Protein AF-0000000080714257 (afdb_homodimer)

Sequence (594 aa):
MVSAAVASSPTEAAGATDGERAIILSITERARTVTHVADSGTLCTLSSSGEAGPEGSPFGSHVDYVLDEQGWPIFLLAEASLHTQNIKASNRVSLLCQTPREANGQPQAALARVTLVGAIVDVDDDDELIQLKASFSLVHTYADQLTQSPRFKFYKLKPDKVYYVGGFGVLSKWLPVSEYETAEPDILADEASSIVSKINNGKQEDLQTVCKHFLNKATPDTVAVTTVDRLGLDLRVKARDLTDEFRIGFRQPVSSVEDAKSEIVKIFQEAWEKENGFEWEDQGPPIQRYAEDILRAMVSAAVASSPTEAAGATDGERAIILSITERARTVTHVADSGTLCTLSSSGEAGPEGSPFGSHVDYVLDEQGWPIFLLAEASLHTQNIKASNRVSLLCQTPREANGQPQAALARVTLVGAIVDVDDDDELIQLKASFSLVHTYADQLTQSPRFKFYKLKPDKVYYVGGFGVLSKWLPVSEYETAEPDILADEASSIVSKINNGKQEDLQTVCKHFLNKATPDTVAVTTVDRLGLDLRVKARDLTDEFRIGFRQPVSSVEDAKSEIVKIFQEAWEKENGFEWEDQGPPIQRYAEDILRA

pLDDT: mean 85.95, std 17.53, range [19.42, 98.81]

Secondary structure (DSSP, 8-state):
-----------------TTS---S--HHHHHHHHHHHH-EEEEEEE--SGGGSSTT-EEEEEEEEEE-TTS-EEEEEETTSHHHHHHHH--EEEEEEEPPPPTTS--GGGS-EEEEEEEEEE---HHHHHHHHHHHHHH-GGGTTGGG-TTEEEEEEEEEEEEEE-STTT-EEEE-HHHHHH----TTTTTHHHHHHHHHHH-HHHHHHHHHHHSS-SS-SEEEEEEEETTEEEEEEEETTEEEEEEEE-SS---SHHHHHHHHHHHHHHHHHHHTT---SS--S-EEEEE--TTT-/-----------------TTS---S--HHHHHHHHHHHH-EEEEEEE--SGGGSSTT-EEEEEEEEEE-TTS-EEEEEETTSHHHHHHHH--EEEEEEEPPPPTTS--GGGS-EEEEEEEEEE---HHHHHHHHHHHHHH-GGGTTGGG-TTEEEEEEEEEEEEEE-STTT-EEEE-HHHHHH----TTTTTHHHHHHHHHHH-HHHHHHHHHHHSS-SS-SEEEEEEEETTEEEEEEEETTEEEEEEEE-SS---SHHHHHHHHHHHHHHHHHHHTT---SS--S-EEEEE--TTT-

Structure (mmCIF, N/CA/C/O backbone):
data_AF-0000000080714257-model_v1
#
loop_
_entity.id
_entity.type
_entity.pdbx_description
1 polymer "Pyridoxamine 5'-phosphate oxidase-related"
#
loop_
_atom_site.group_PDB
_atom_site.id
_atom_site.type_symbol
_atom_site.label_atom_id
_atom_site.label_alt_id
_atom_site.label_comp_id
_atom_site.label_asym_id
_atom_site.label_entity_id
_atom_site.label_seq_id
_atom_site.pdbx_PDB_ins_code
_atom_site.Cartn_x
_atom_site.Cartn_y
_atom_site.Cartn_z
_atom_site.occupancy
_atom_site.B_iso_or_equiv
_atom_site.auth_seq_id
_atom_site.auth_comp_id
_atom_site.auth_asym_id
_atom_site.auth_atom_id
_atom_site.pdbx_PDB_model_num
ATOM 1 N N . MET A 1 1 ? -34.562 32.594 -0.048 1 19.42 1 MET A N 1
ATOM 2 C CA . MET A 1 1 ? -33.25 33.25 -0.185 1 19.42 1 MET A CA 1
ATOM 3 C C . MET A 1 1 ? -32.188 32.5 0.597 1 19.42 1 MET A C 1
ATOM 5 O O . MET A 1 1 ? -31.766 32.938 1.669 1 19.42 1 MET A O 1
ATOM 9 N N . VAL A 1 2 ? -32.25 31.266 0.662 1 24.95 2 VAL A N 1
ATOM 10 C CA . VAL A 1 2 ? -31.656 30.312 1.58 1 24.95 2 VAL A CA 1
ATOM 11 C C . VAL A 1 2 ? -30.141 30.344 1.433 1 24.95 2 VAL A C 1
ATOM 13 O O . VAL A 1 2 ? -29.609 30.141 0.335 1 24.95 2 VAL A O 1
ATOM 16 N N . SER A 1 3 ? -29.312 31.047 2.219 1 20.28 3 SER A N 1
ATOM 17 C CA . SER A 1 3 ? -27.891 31.406 2.195 1 20.28 3 SER A CA 1
ATOM 18 C C . SER A 1 3 ? -27 30.172 2.322 1 20.28 3 SER A C 1
ATOM 20 O O . SER A 1 3 ? -27.203 29.344 3.205 1 20.28 3 SER A O 1
ATOM 22 N N . ALA A 1 4 ? -26.359 29.594 1.322 1 24.39 4 ALA A N 1
ATOM 23 C CA . ALA A 1 4 ? -25.438 28.5 1.048 1 24.39 4 ALA A CA 1
ATOM 24 C C . ALA A 1 4 ? -24.203 28.562 1.94 1 24.39 4 ALA A C 1
ATOM 26 O O . ALA A 1 4 ? -23.375 29.469 1.789 1 24.39 4 ALA A O 1
ATOM 27 N N . ALA A 1 5 ? -24.281 28.234 3.168 1 29.25 5 ALA A N 1
ATOM 28 C CA . ALA A 1 5 ? -23.141 28.453 4.062 1 29.25 5 ALA A CA 1
ATOM 29 C C . ALA A 1 5 ? -21.875 27.828 3.49 1 29.25 5 ALA A C 1
ATOM 31 O O . ALA A 1 5 ? -21.844 26.625 3.207 1 29.25 5 ALA A O 1
ATOM 32 N N . VAL A 1 6 ? -21 28.5 2.746 1 28 6 VAL A N 1
ATOM 33 C CA . VAL A 1 6 ? -19.641 28.375 2.227 1 28 6 VAL A CA 1
ATOM 34 C C . VAL A 1 6 ? -18.734 27.719 3.271 1 28 6 VAL A C 1
ATOM 36 O O . VAL A 1 6 ? -18.875 27.984 4.469 1 28 6 VAL A O 1
ATOM 39 N N . ALA A 1 7 ? -18.188 26.516 3.02 1 33.03 7 ALA A N 1
ATOM 40 C CA . ALA A 1 7 ? -17.109 25.797 3.703 1 33.03 7 ALA A CA 1
ATOM 41 C C . ALA A 1 7 ? -16.031 26.766 4.18 1 33.03 7 ALA A C 1
ATOM 43 O O . ALA A 1 7 ? -15.562 27.625 3.412 1 33.03 7 ALA A O 1
ATOM 44 N N . SER A 1 8 ? -16.078 27.094 5.375 1 29.27 8 SER A N 1
ATOM 45 C CA . SER A 1 8 ? -15.133 28.031 5.945 1 29.27 8 SER A CA 1
ATOM 46 C C . SER A 1 8 ? -13.727 27.797 5.391 1 29.27 8 SER A C 1
ATOM 48 O O . SER A 1 8 ? -13.398 26.688 4.961 1 29.27 8 SER A O 1
ATOM 50 N N . SER A 1 9 ? -13.031 28.812 4.875 1 28.7 9 SER A N 1
ATOM 51 C CA . SER A 1 9 ? -11.711 29.141 4.348 1 28.7 9 SER A CA 1
ATOM 52 C C . SER A 1 9 ? -10.617 28.359 5.074 1 28.7 9 SER A C 1
ATOM 54 O O . SER A 1 9 ? -10.664 28.219 6.297 1 28.7 9 SER A O 1
ATOM 56 N N . PRO A 1 10 ? -9.984 27.375 4.367 1 32.84 10 PRO A N 1
ATOM 57 C CA . PRO A 1 10 ? -8.781 26.75 4.914 1 32.84 10 PRO A CA 1
ATOM 58 C C . PRO A 1 10 ? -7.961 27.688 5.785 1 32.84 10 PRO A C 1
ATOM 60 O O . PRO A 1 10 ? -7.691 28.828 5.387 1 32.84 10 PRO A O 1
ATOM 63 N N . THR A 1 11 ? -8.219 27.797 7.078 1 31.11 11 THR A N 1
ATOM 64 C CA . THR A 1 11 ? -7.262 28.594 7.832 1 31.11 11 THR A CA 1
ATOM 65 C C . THR A 1 11 ? -5.883 28.547 7.184 1 31.11 11 THR A C 1
ATOM 67 O O . THR A 1 11 ? -5.387 27.453 6.855 1 31.11 11 THR A O 1
ATOM 70 N N . GLU A 1 12 ? -5.387 29.5 6.496 1 31.22 12 GLU A N 1
ATOM 71 C CA . GLU A 1 12 ? -4.051 29.797 5.984 1 31.22 12 GLU A CA 1
ATOM 72 C C . GLU A 1 12 ? -2.975 29.109 6.824 1 31.22 12 GLU A C 1
ATOM 74 O O . GLU A 1 12 ? -3.025 29.141 8.055 1 31.22 12 GLU A O 1
ATOM 79 N N . ALA A 1 13 ? -2.344 28.078 6.285 1 38.16 13 ALA A N 1
ATOM 80 C CA . ALA A 1 13 ? -1.079 27.703 6.906 1 38.16 13 ALA A CA 1
ATOM 81 C C . ALA A 1 13 ? -0.393 28.906 7.547 1 38.16 13 ALA A C 1
ATOM 83 O O . ALA A 1 13 ? 0.031 29.828 6.848 1 38.16 13 ALA A O 1
ATOM 84 N N . ALA A 1 14 ? -0.852 29.328 8.633 1 35.16 14 ALA A N 1
ATOM 85 C CA . ALA A 1 14 ? -0.123 30.391 9.328 1 35.16 14 ALA A CA 1
ATOM 86 C C . ALA A 1 14 ? 1.377 30.281 9.07 1 35.16 14 ALA A C 1
ATOM 88 O O . ALA A 1 14 ? 2.041 29.391 9.609 1 35.16 14 ALA A O 1
ATOM 89 N N . GLY A 1 15 ? 1.87 30.469 7.781 1 33.41 15 GLY A N 1
ATOM 90 C CA . GLY A 1 15 ? 3.277 30.812 7.691 1 33.41 15 GLY A CA 1
ATOM 91 C C . GLY A 1 15 ? 3.793 31.531 8.922 1 33.41 15 GLY A C 1
ATOM 92 O O . GLY A 1 15 ? 3.029 32.188 9.633 1 33.41 15 GLY A O 1
ATOM 93 N N . ALA A 1 16 ? 4.941 31 9.422 1 35.19 16 ALA A N 1
ATOM 94 C CA . ALA A 1 16 ? 5.594 31.75 10.492 1 35.19 16 ALA A CA 1
ATOM 95 C C . ALA A 1 16 ? 5.379 33.25 10.32 1 35.19 16 ALA A C 1
ATOM 97 O O . ALA A 1 16 ? 5.621 33.781 9.242 1 35.19 16 ALA A O 1
ATOM 98 N N . THR A 1 17 ? 4.43 33.781 10.672 1 34.41 17 THR A N 1
ATOM 99 C CA . THR A 1 17 ? 4.707 35.188 10.812 1 34.41 17 THR A CA 1
ATOM 100 C C . THR A 1 17 ? 6.191 35.438 11.07 1 34.41 17 THR A C 1
ATOM 102 O O . THR A 1 17 ? 6.91 34.531 11.477 1 34.41 17 THR A O 1
ATOM 105 N N . ASP A 1 18 ? 6.754 36.656 11.359 1 40.31 18 ASP A N 1
ATOM 106 C CA . ASP A 1 18 ? 8.141 37.094 11.453 1 40.31 18 ASP A CA 1
ATOM 107 C C . ASP A 1 18 ? 9.023 36.031 12.102 1 40.31 18 ASP A C 1
ATOM 109 O O . ASP A 1 18 ? 10.031 35.625 11.516 1 40.31 18 ASP A O 1
ATOM 113 N N . GLY A 1 19 ? 9.375 36.062 13.57 1 47.66 19 GLY A N 1
ATOM 114 C CA . GLY A 1 19 ? 10.406 35.469 14.422 1 47.66 19 GLY A CA 1
ATOM 115 C C . GLY A 1 19 ? 10.172 34 14.703 1 47.66 19 GLY A C 1
ATOM 116 O O . GLY A 1 19 ? 10.938 33.375 15.445 1 47.66 19 GLY A O 1
ATOM 117 N N . GLU A 1 20 ? 8.984 33.312 14.617 1 60.06 20 GLU A N 1
ATOM 118 C CA . GLU A 1 20 ? 8.742 32.031 15.242 1 60.06 20 GLU A CA 1
ATOM 119 C C . GLU A 1 20 ? 9.055 30.891 14.273 1 60.06 20 GLU A C 1
ATOM 121 O O . GLU A 1 20 ? 8.594 30.891 13.133 1 60.06 20 GLU A O 1
ATOM 126 N N . ARG A 1 21 ? 10.102 30.141 14.5 1 71.38 21 ARG A N 1
ATOM 127 C CA . ARG A 1 21 ? 10.625 28.984 13.773 1 71.38 21 ARG A CA 1
ATOM 128 C C . ARG A 1 21 ? 9.516 28 13.438 1 71.38 21 ARG A C 1
ATOM 130 O O . ARG A 1 21 ? 8.688 27.672 14.297 1 71.38 21 ARG A O 1
ATOM 137 N N . ALA A 1 22 ? 9.383 27.609 12.164 1 84.19 22 ALA A N 1
ATOM 138 C CA . ALA A 1 22 ? 8.422 26.609 11.719 1 84.19 22 ALA A CA 1
ATOM 139 C C . ALA A 1 22 ? 8.648 25.281 12.43 1 84.19 22 ALA A C 1
ATOM 141 O O . ALA A 1 22 ? 9.789 24.828 12.578 1 84.19 22 ALA A O 1
ATOM 142 N N . ILE A 1 23 ? 7.637 24.766 13 1 91.81 23 ILE A N 1
ATOM 143 C CA . ILE A 1 23 ? 7.773 23.469 13.672 1 91.81 23 ILE A CA 1
ATOM 144 C C . ILE A 1 23 ? 7.125 22.375 12.828 1 91.81 23 ILE A C 1
ATOM 146 O O . ILE A 1 23 ? 7.09 21.219 13.234 1 91.81 23 ILE A O 1
ATOM 150 N N . ILE A 1 24 ? 6.59 22.734 11.625 1 91 24 ILE A N 1
ATOM 151 C CA . ILE A 1 24 ? 5.992 21.781 10.695 1 91 24 ILE A CA 1
ATOM 152 C C . ILE A 1 24 ? 6.633 21.938 9.312 1 91 24 ILE A C 1
ATOM 154 O O . ILE A 1 24 ? 6.852 23.062 8.852 1 91 24 ILE A O 1
ATOM 158 N N . LEU A 1 25 ? 6.957 20.844 8.75 1 93.56 25 LEU A N 1
ATOM 159 C CA . LEU A 1 25 ? 7.465 20.891 7.383 1 93.56 25 LEU A CA 1
ATOM 160 C C . LEU A 1 25 ? 6.465 21.578 6.449 1 93.56 25 LEU A C 1
ATOM 162 O O . LEU A 1 25 ? 5.254 21.484 6.668 1 93.56 25 LEU A O 1
ATOM 166 N N . SER A 1 26 ? 6.996 22.25 5.461 1 93.19 26 SER A N 1
ATOM 167 C CA . SER A 1 26 ? 6.09 22.703 4.414 1 93.19 26 SER A CA 1
ATOM 168 C C . SER A 1 26 ? 5.359 21.531 3.766 1 93.19 26 SER A C 1
ATOM 170 O O . SER A 1 26 ? 5.855 20.406 3.785 1 93.19 26 SER A O 1
ATOM 172 N N . ILE A 1 27 ? 4.238 21.766 3.193 1 93.25 27 ILE A N 1
ATOM 173 C CA . ILE A 1 27 ? 3.457 20.719 2.559 1 93.25 27 ILE A CA 1
ATOM 174 C C . ILE A 1 27 ? 4.25 20.109 1.407 1 93.25 27 ILE A C 1
ATOM 176 O O . ILE A 1 27 ? 4.176 18.891 1.165 1 93.25 27 ILE A O 1
ATOM 180 N N . THR A 1 28 ? 5.031 20.906 0.773 1 96.25 28 THR A N 1
ATOM 181 C CA . THR A 1 28 ? 5.832 20.438 -0.35 1 96.25 28 THR A CA 1
ATOM 182 C C . THR A 1 28 ? 6.941 19.5 0.131 1 96.25 28 THR A C 1
ATOM 184 O O . THR A 1 28 ? 7.223 18.484 -0.504 1 96.25 28 THR A O 1
ATOM 187 N N . GLU A 1 29 ? 7.531 19.875 1.228 1 96.56 29 GLU A N 1
ATOM 188 C CA . GLU A 1 29 ? 8.539 18.984 1.811 1 96.56 29 GLU A CA 1
ATOM 189 C C . GLU A 1 29 ? 7.926 17.672 2.26 1 96.56 29 GLU A C 1
ATOM 191 O O . GLU A 1 29 ? 8.531 16.609 2.098 1 96.56 29 GLU A O 1
ATOM 196 N N . ARG A 1 30 ? 6.758 17.75 2.793 1 95 30 ARG A N 1
ATOM 197 C CA . ARG A 1 30 ? 6.051 16.531 3.178 1 95 30 ARG A CA 1
ATOM 198 C C . ARG A 1 30 ? 5.75 15.664 1.959 1 95 30 ARG A C 1
ATOM 200 O O . ARG A 1 30 ? 5.961 14.445 1.988 1 95 30 ARG A O 1
ATOM 207 N N . ALA A 1 31 ? 5.332 16.297 0.912 1 96.94 31 ALA A N 1
ATOM 208 C CA . ALA A 1 31 ? 5.016 15.57 -0.316 1 96.94 31 ALA A CA 1
ATOM 209 C C . ALA A 1 31 ? 6.254 14.867 -0.874 1 96.94 31 ALA A C 1
ATOM 211 O O . ALA A 1 31 ? 6.203 13.688 -1.227 1 96.94 31 ALA A O 1
ATOM 212 N N . ARG A 1 32 ? 7.367 15.594 -0.894 1 98.12 32 ARG A N 1
ATOM 213 C CA . ARG A 1 32 ? 8.617 15.031 -1.396 1 98.12 32 ARG A CA 1
ATOM 214 C C . ARG A 1 32 ? 9.102 13.883 -0.513 1 98.12 32 ARG A C 1
ATOM 216 O O . ARG A 1 32 ? 9.672 12.906 -1.007 1 98.12 32 ARG A O 1
ATOM 223 N N . THR A 1 33 ? 8.852 14.016 0.755 1 97.38 33 THR A N 1
ATOM 224 C CA . THR A 1 33 ? 9.234 12.961 1.691 1 97.38 33 THR A CA 1
ATOM 225 C C . THR A 1 33 ? 8.414 11.695 1.444 1 97.38 33 THR A C 1
ATOM 227 O O . THR A 1 33 ? 8.961 10.594 1.442 1 97.38 33 THR A O 1
ATOM 230 N N . VAL A 1 34 ? 7.152 11.875 1.156 1 96.44 34 VAL A N 1
ATOM 231 C CA . VAL A 1 34 ? 6.273 10.742 0.899 1 96.44 34 VAL A CA 1
ATOM 232 C C . VAL A 1 34 ? 6.746 9.992 -0.342 1 96.44 34 VAL A C 1
ATOM 234 O O . VAL A 1 34 ? 6.934 8.773 -0.304 1 96.44 34 VAL A O 1
ATOM 237 N N . THR A 1 35 ? 6.992 10.68 -1.444 1 98.19 35 THR A N 1
ATOM 238 C CA . THR A 1 35 ? 7.383 10.031 -2.691 1 98.19 35 THR A CA 1
ATOM 239 C C . THR A 1 35 ? 8.75 9.359 -2.551 1 98.19 35 THR A C 1
ATOM 241 O O . THR A 1 35 ? 9.008 8.328 -3.168 1 98.19 35 THR A O 1
ATOM 244 N N . HIS A 1 36 ? 9.492 9.961 -1.7 1 97.62 36 HIS A N 1
ATOM 245 C CA . HIS A 1 36 ? 10.836 9.43 -1.489 1 97.62 36 HIS A CA 1
ATOM 246 C C . HIS A 1 36 ? 10.789 8.102 -0.741 1 97.62 36 HIS A C 1
ATOM 248 O O . HIS A 1 36 ? 11.453 7.137 -1.129 1 97.62 36 HIS A O 1
ATOM 254 N N . VAL A 1 37 ? 9.953 7.945 0.24 1 95.44 37 VAL A N 1
ATOM 255 C CA . VAL A 1 37 ? 10.008 6.773 1.108 1 95.44 37 VAL A CA 1
ATOM 256 C C . VAL A 1 37 ? 9.148 5.656 0.522 1 95.44 37 VAL A C 1
ATOM 258 O O . VAL A 1 37 ? 9.344 4.48 0.842 1 95.44 37 VAL A O 1
ATOM 261 N N . ALA A 1 38 ? 8.156 5.891 -0.288 1 94.19 38 ALA A N 1
ATOM 262 C CA . ALA A 1 38 ? 7.238 4.879 -0.81 1 94.19 38 ALA A CA 1
ATOM 263 C C . ALA A 1 38 ? 7.949 3.949 -1.78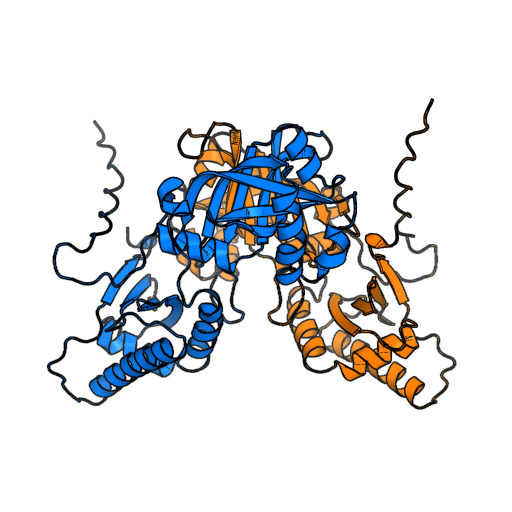8 1 94.19 38 ALA A C 1
ATOM 265 O O . ALA A 1 38 ? 7.75 2.732 -1.754 1 94.19 38 ALA A O 1
ATOM 266 N N . ASP A 1 39 ? 8.797 4.262 -2.66 1 93.62 39 ASP A N 1
ATOM 267 C CA . ASP A 1 39 ? 9.57 3.594 -3.701 1 93.62 39 ASP A CA 1
ATOM 268 C C . ASP A 1 39 ? 8.664 2.783 -4.625 1 93.62 39 ASP A C 1
ATOM 270 O O . ASP A 1 39 ? 9.148 2.043 -5.484 1 93.62 39 ASP A O 1
ATOM 274 N N . SER A 1 40 ? 7.426 2.631 -4.387 1 96.38 40 SER A N 1
ATOM 275 C CA . SER A 1 40 ? 6.406 2.025 -5.234 1 96.38 40 SER A CA 1
ATOM 276 C C . SER A 1 40 ? 5.074 2.752 -5.098 1 96.38 40 SER A C 1
ATOM 278 O O . SER A 1 40 ? 4.918 3.625 -4.242 1 96.38 40 SER A O 1
ATOM 280 N N . GLY A 1 41 ? 4.145 2.426 -5.922 1 97.56 41 GLY A N 1
ATOM 281 C CA . GLY A 1 41 ? 2.812 3.008 -5.883 1 97.56 41 GLY A CA 1
ATOM 282 C C . GLY A 1 41 ? 1.857 2.377 -6.879 1 97.56 41 GLY A C 1
ATOM 283 O O . GLY A 1 41 ? 2.102 1.271 -7.367 1 97.56 41 GLY A O 1
ATOM 284 N N . THR A 1 42 ? 0.736 3.02 -7.027 1 98.62 42 THR A N 1
ATOM 285 C CA . THR A 1 42 ? -0.262 2.586 -8 1 98.62 42 THR A CA 1
ATOM 286 C C . THR A 1 42 ? -0.293 3.527 -9.195 1 98.62 42 THR A C 1
ATOM 288 O O . THR A 1 42 ? -0.582 4.719 -9.055 1 98.62 42 THR A O 1
ATOM 291 N N . LEU A 1 43 ? 0.013 2.982 -10.297 1 98.81 43 LEU A N 1
ATOM 292 C CA . LEU A 1 43 ? -0.094 3.717 -11.555 1 98.81 43 LEU A CA 1
ATOM 293 C C . LEU A 1 43 ? -1.499 3.598 -12.133 1 98.81 43 LEU A C 1
ATOM 295 O O . LEU A 1 43 ? -1.947 2.496 -12.469 1 98.81 43 LEU A O 1
ATOM 299 N N . CYS A 1 44 ? -2.158 4.684 -12.211 1 98.38 44 CYS A N 1
ATOM 300 C CA . CYS A 1 44 ? -3.488 4.734 -12.812 1 98.38 44 CYS A CA 1
ATOM 301 C C . CYS A 1 44 ? -3.412 5.141 -14.273 1 98.38 44 CYS A C 1
ATOM 303 O O . CYS A 1 44 ? -2.896 6.211 -14.602 1 98.38 44 CYS A O 1
ATOM 305 N N . THR A 1 45 ? -3.908 4.297 -15.086 1 97.88 45 THR A N 1
ATOM 306 C CA . THR A 1 45 ? -3.902 4.508 -16.531 1 97.88 45 THR A CA 1
ATOM 307 C C . THR A 1 45 ? -5.32 4.426 -17.094 1 97.88 45 THR A C 1
ATOM 309 O O . THR A 1 45 ? -6.281 4.238 -16.344 1 97.88 45 THR A O 1
ATOM 312 N N . LEU A 1 46 ? -5.43 4.699 -18.406 1 96.44 46 LEU A N 1
ATOM 313 C CA . LEU A 1 46 ? -6.68 4.527 -19.125 1 96.44 46 LEU A CA 1
ATOM 314 C C . LEU A 1 46 ? -6.648 3.26 -19.984 1 96.44 46 LEU A C 1
ATOM 316 O O . LEU A 1 46 ? -5.762 3.096 -20.828 1 96.44 46 LEU A O 1
ATOM 320 N N . SER A 1 47 ? -7.602 2.453 -19.719 1 94.56 47 SER A N 1
ATOM 321 C CA . SER A 1 47 ? -7.656 1.188 -20.438 1 94.56 47 SER A CA 1
ATOM 322 C C . SER A 1 47 ? -7.75 1.414 -21.953 1 94.56 47 SER A C 1
ATOM 324 O O . SER A 1 47 ? -8.516 2.26 -22.406 1 94.56 47 SER A O 1
ATOM 326 N N . SER A 1 48 ? -6.957 0.665 -22.781 1 90.38 48 SER A N 1
ATOM 327 C CA . SER A 1 48 ? -6.918 0.819 -24.234 1 90.38 48 SER A CA 1
ATOM 328 C C . SER A 1 48 ? -7.66 -0.316 -24.922 1 90.38 48 SER A C 1
ATOM 330 O O . SER A 1 48 ? -7.887 -0.263 -26.141 1 90.38 48 SER A O 1
ATOM 332 N N . SER A 1 49 ? -7.867 -1.37 -24.219 1 75.12 49 SER A N 1
ATOM 333 C CA . SER A 1 49 ? -8.469 -2.527 -24.875 1 75.12 49 SER A CA 1
ATOM 334 C C . SER A 1 49 ? -9.758 -2.951 -24.188 1 75.12 49 SER A C 1
ATOM 336 O O . SER A 1 49 ? -9.992 -2.59 -23.031 1 75.12 49 SER A O 1
ATOM 338 N N . GLY A 1 50 ? -10.516 -3.596 -24.922 1 67.69 50 GLY A N 1
ATOM 339 C CA . GLY A 1 50 ? -11.781 -4.121 -24.422 1 67.69 50 GLY A CA 1
ATOM 340 C C . GLY A 1 50 ? -11.602 -5.219 -23.391 1 67.69 50 GLY A C 1
ATOM 341 O O . GLY A 1 50 ? -12.555 -5.602 -22.719 1 67.69 50 GLY A O 1
ATOM 342 N N . GLU A 1 51 ? -10.352 -5.703 -23.281 1 69.06 51 GLU A N 1
ATOM 343 C CA . GLU A 1 51 ? -10.141 -6.773 -22.297 1 69.06 51 GLU A CA 1
ATOM 344 C C . GLU A 1 51 ? -10.32 -6.266 -20.875 1 69.06 51 GLU A C 1
ATOM 346 O O . GLU A 1 51 ? -10.844 -6.98 -20.016 1 69.06 51 GLU A O 1
ATOM 351 N N . ALA A 1 52 ? -9.914 -5.047 -20.641 1 66.88 52 ALA A N 1
ATOM 352 C CA . ALA A 1 52 ? -9.984 -4.484 -19.297 1 66.88 52 ALA A CA 1
ATOM 353 C C . ALA A 1 52 ? -11.289 -3.715 -19.094 1 66.88 52 ALA A C 1
ATOM 355 O O . ALA A 1 52 ? -11.445 -3.01 -18.094 1 66.88 52 ALA A O 1
ATOM 356 N N . GLY A 1 53 ? -12.156 -3.867 -19.984 1 67.44 53 GLY A N 1
ATOM 357 C CA . GLY A 1 53 ? -13.359 -3.049 -19.969 1 67.44 53 GLY A CA 1
ATOM 358 C C . GLY A 1 53 ? -13.43 -2.064 -21.125 1 67.44 53 GLY A C 1
ATOM 359 O O . GLY A 1 53 ? -12.625 -2.131 -22.047 1 67.44 53 GLY A O 1
ATOM 360 N N . PRO A 1 54 ? -14.414 -1.283 -20.938 1 76.62 54 PRO A N 1
ATOM 361 C CA . PRO A 1 54 ? -14.547 -0.266 -21.984 1 76.62 54 PRO A CA 1
ATOM 362 C C . PRO A 1 54 ? -13.305 0.617 -22.109 1 76.62 54 PRO A C 1
ATOM 364 O O . PRO A 1 54 ? -12.664 0.926 -21.094 1 76.62 54 PRO A O 1
ATOM 367 N N . GLU A 1 55 ? -13.047 0.914 -23.281 1 86.62 55 GLU A N 1
ATOM 368 C CA . GLU A 1 55 ? -11.945 1.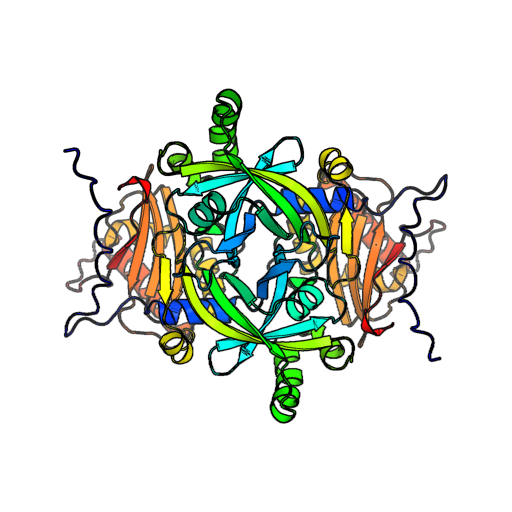836 -23.531 1 86.62 55 GLU A CA 1
ATOM 369 C C . GLU A 1 55 ? -12.102 3.123 -22.719 1 86.62 55 GLU A C 1
ATOM 371 O O . GLU A 1 55 ? -13.203 3.668 -22.625 1 86.62 55 GLU A O 1
ATOM 376 N N . GLY A 1 56 ? -10.984 3.502 -22.078 1 90.25 56 GLY A N 1
ATOM 377 C CA . GLY A 1 56 ? -11.016 4.742 -21.328 1 90.25 56 GLY A CA 1
ATOM 378 C C . GLY A 1 56 ? -11.312 4.535 -19.844 1 90.25 56 GLY A C 1
ATOM 379 O O . GLY A 1 56 ? -11.234 5.477 -19.062 1 90.25 56 GLY A O 1
ATOM 380 N N . SER A 1 57 ? -11.609 3.328 -19.484 1 93.19 57 SER A N 1
ATOM 381 C CA . SER A 1 57 ? -11.836 3.053 -18.078 1 93.19 57 SER A CA 1
ATOM 382 C C . SER A 1 57 ? -10.539 3.162 -17.281 1 93.19 57 SER A C 1
ATOM 384 O O . SER A 1 57 ? -9.477 2.779 -17.75 1 93.19 57 SER A O 1
ATOM 386 N N . PRO A 1 58 ? -10.656 3.748 -16.109 1 96.38 58 PRO A N 1
ATOM 387 C CA . PRO A 1 58 ? -9.453 3.816 -15.281 1 96.38 58 PRO A CA 1
ATOM 388 C C . PRO A 1 58 ? -8.953 2.438 -14.852 1 96.38 58 PRO A C 1
ATOM 390 O O . PRO A 1 58 ? -9.758 1.54 -14.594 1 96.38 58 PRO A O 1
ATOM 393 N N . PHE A 1 59 ? -7.668 2.242 -14.859 1 97 59 PHE A N 1
ATOM 394 C CA . PHE A 1 59 ? -7.047 0.975 -14.492 1 97 59 PHE A CA 1
ATOM 395 C C . PHE A 1 59 ? -5.828 1.205 -13.617 1 97 59 PHE A C 1
ATOM 397 O O . PHE A 1 59 ? -4.906 1.932 -13.992 1 97 59 PHE A O 1
ATOM 404 N N . GLY A 1 60 ? -5.863 0.568 -12.43 1 97.56 60 GLY A N 1
ATOM 405 C CA . GLY A 1 60 ? -4.746 0.693 -11.508 1 97.56 60 GLY A CA 1
ATOM 406 C C . GLY A 1 60 ? -3.82 -0.507 -11.531 1 97.56 60 GLY A C 1
ATOM 407 O O . GLY A 1 60 ? -4.277 -1.649 -11.609 1 97.56 60 GLY A O 1
ATOM 408 N N . SER A 1 61 ? -2.514 -0.26 -11.461 1 96.81 61 SER A N 1
ATOM 409 C CA . SER A 1 61 ? -1.487 -1.295 -11.391 1 96.81 61 SER A CA 1
ATOM 410 C C . SER A 1 61 ? -0.382 -0.912 -10.414 1 96.81 61 SER A C 1
ATOM 412 O O . SER A 1 61 ? -0.075 0.27 -10.25 1 96.81 61 SER A O 1
ATOM 414 N N . HIS A 1 62 ? 0.198 -1.931 -9.844 1 96.5 62 HIS A N 1
ATOM 415 C CA . HIS A 1 62 ? 1.36 -1.708 -8.992 1 96.5 62 HIS A CA 1
ATOM 416 C C . HIS A 1 62 ? 2.611 -1.447 -9.828 1 96.5 62 HIS A C 1
ATOM 418 O O . HIS A 1 62 ? 2.855 -2.135 -10.82 1 96.5 62 HIS A O 1
ATOM 424 N N . VAL A 1 63 ? 3.41 -0.51 -9.383 1 97.06 63 VAL A N 1
ATOM 425 C CA . VAL A 1 63 ? 4.691 -0.255 -10.031 1 97.06 63 VAL A CA 1
ATOM 426 C C . VAL A 1 63 ? 5.734 0.14 -8.992 1 97.06 63 VAL A C 1
ATOM 428 O O . VAL A 1 63 ? 5.398 0.758 -7.973 1 97.06 63 VAL A O 1
ATOM 431 N N . ASP A 1 64 ? 6.945 -0.242 -9.273 1 96.12 64 ASP A N 1
ATOM 432 C CA . ASP A 1 64 ? 8.102 0.265 -8.539 1 96.12 64 ASP A CA 1
ATOM 433 C C . ASP A 1 64 ? 8.766 1.417 -9.289 1 96.12 64 ASP A C 1
ATOM 435 O O . ASP A 1 64 ? 8.688 1.492 -10.516 1 96.12 64 ASP A O 1
ATOM 439 N N . TYR A 1 65 ? 9.375 2.311 -8.516 1 98 65 TYR A N 1
ATOM 440 C CA . TYR A 1 65 ? 9.992 3.447 -9.188 1 98 65 TYR A CA 1
ATOM 441 C C . TYR A 1 65 ? 11.227 3.928 -8.43 1 98 65 TYR A C 1
ATOM 443 O O . TYR A 1 65 ? 11.445 3.537 -7.277 1 98 65 TYR A O 1
ATOM 451 N N . VAL A 1 66 ? 12.055 4.652 -9.086 1 97.88 66 VAL A N 1
ATOM 452 C CA . VAL A 1 66 ? 13.062 5.523 -8.5 1 97.88 66 VAL A CA 1
ATOM 453 C C . VAL A 1 66 ? 12.773 6.977 -8.875 1 97.88 66 VAL A C 1
ATOM 455 O O . VAL A 1 66 ? 11.906 7.246 -9.711 1 97.88 66 VAL A O 1
ATOM 458 N N . LEU A 1 67 ? 13.391 7.84 -8.188 1 97.88 67 LEU A N 1
ATOM 459 C CA . LEU A 1 67 ? 13.156 9.258 -8.445 1 97.88 67 LEU A CA 1
ATOM 460 C C . LEU A 1 67 ? 14.375 9.891 -9.102 1 97.88 67 LEU A C 1
ATOM 462 O O . LEU A 1 67 ? 15.516 9.57 -8.758 1 97.88 67 LEU A O 1
ATOM 466 N N . ASP A 1 68 ? 14.172 10.789 -10.039 1 96.44 68 ASP A N 1
ATOM 467 C CA . ASP A 1 68 ? 15.273 11.602 -10.531 1 96.44 68 ASP A CA 1
ATOM 468 C C . ASP A 1 68 ? 15.516 12.805 -9.625 1 96.44 68 ASP A C 1
ATOM 470 O O . ASP A 1 68 ? 14.961 12.883 -8.523 1 96.44 68 ASP A O 1
ATOM 474 N N . GLU A 1 69 ? 16.328 13.766 -10.078 1 94.5 69 GLU A N 1
ATOM 475 C CA . GLU A 1 69 ? 16.766 14.883 -9.242 1 94.5 69 GLU A CA 1
ATOM 476 C C . GLU A 1 69 ? 15.586 15.812 -8.93 1 94.5 69 GLU A C 1
ATOM 478 O O . GLU A 1 69 ? 15.562 16.453 -7.875 1 94.5 69 GLU A O 1
ATOM 483 N N . GLN A 1 70 ? 14.625 15.891 -9.812 1 96.94 70 GLN A N 1
ATOM 484 C CA . GLN A 1 70 ? 13.461 16.75 -9.625 1 96.94 70 GLN A CA 1
ATOM 485 C C . GLN A 1 70 ? 12.383 16.047 -8.797 1 96.94 70 GLN A C 1
ATOM 487 O O . GLN A 1 70 ? 11.352 16.625 -8.492 1 96.94 70 GLN A O 1
ATOM 492 N N . GLY A 1 71 ? 12.555 14.781 -8.453 1 97.69 71 GLY A N 1
ATOM 493 C CA . GLY A 1 71 ? 11.562 14.008 -7.723 1 97.69 71 GLY A CA 1
ATOM 494 C C . GLY A 1 71 ? 10.531 13.359 -8.625 1 97.69 71 GLY A C 1
ATOM 495 O O . GLY A 1 71 ? 9.461 12.969 -8.172 1 97.69 71 GLY A O 1
ATOM 496 N N . TRP A 1 72 ? 10.883 13.32 -9.938 1 98.5 72 TRP A N 1
ATOM 497 C CA . TRP A 1 72 ? 9.969 12.68 -10.875 1 98.5 72 TRP A CA 1
ATOM 498 C C . TRP A 1 72 ? 10.172 11.164 -10.883 1 98.5 72 TRP A C 1
ATOM 500 O O . TRP A 1 72 ? 11.305 10.688 -10.938 1 98.5 72 TRP A O 1
ATOM 510 N N . PRO A 1 73 ? 9.117 10.398 -10.836 1 98.75 73 PRO A N 1
ATOM 511 C CA . PRO A 1 73 ? 9.234 8.938 -10.82 1 98.75 73 PRO A CA 1
ATOM 512 C C . PRO A 1 73 ? 9.664 8.367 -12.164 1 98.75 73 PRO A C 1
ATOM 514 O O . PRO A 1 73 ? 9.164 8.789 -13.211 1 98.75 73 PRO A O 1
ATOM 517 N N . ILE A 1 74 ? 10.57 7.453 -12.086 1 98.69 74 ILE A N 1
ATOM 518 C CA . ILE A 1 74 ? 11.023 6.684 -13.234 1 98.69 74 ILE A CA 1
ATOM 519 C C . ILE A 1 74 ? 10.75 5.199 -13.008 1 98.69 74 ILE A C 1
ATOM 521 O O . ILE A 1 74 ? 11.062 4.664 -11.945 1 98.69 74 ILE A O 1
ATOM 525 N N . PHE A 1 75 ? 10.219 4.598 -14.062 1 98.25 75 PHE A N 1
ATOM 526 C CA . PHE A 1 75 ? 9.742 3.223 -13.969 1 98.25 75 PHE A CA 1
ATOM 527 C C . PHE A 1 75 ? 10.516 2.314 -14.914 1 98.25 75 PHE A C 1
ATOM 529 O O . PHE A 1 75 ? 11.047 2.777 -15.93 1 98.25 75 PHE A O 1
ATOM 536 N N . LEU A 1 76 ? 10.602 1.066 -14.539 1 96.81 76 LEU A N 1
ATOM 537 C CA . LEU A 1 76 ? 10.977 -0.016 -15.438 1 96.81 76 LEU A CA 1
ATOM 538 C C . LEU A 1 76 ? 9.789 -0.924 -15.727 1 96.81 76 LEU A C 1
ATOM 540 O O . LEU A 1 76 ? 9.383 -1.71 -14.867 1 96.81 76 LEU A O 1
ATOM 544 N N . LEU A 1 77 ? 9.227 -0.787 -16.984 1 95.5 77 LEU A N 1
ATOM 545 C CA . LEU A 1 77 ? 7.961 -1.456 -17.281 1 95.5 77 LEU A CA 1
ATOM 546 C C . LEU A 1 77 ? 8.141 -2.502 -18.375 1 95.5 77 LEU A C 1
ATOM 548 O O . LEU A 1 77 ? 8.867 -2.271 -19.344 1 95.5 77 LEU A O 1
ATOM 552 N N . ALA A 1 78 ? 7.453 -3.604 -18.156 1 91.5 78 ALA A N 1
ATOM 553 C CA . ALA A 1 78 ? 7.418 -4.617 -19.203 1 91.5 78 ALA A CA 1
ATOM 554 C C . ALA A 1 78 ? 6.59 -4.145 -20.391 1 91.5 78 ALA A C 1
ATOM 556 O O . ALA A 1 78 ? 5.496 -3.602 -20.219 1 91.5 78 ALA A O 1
ATOM 557 N N . GLU A 1 79 ? 7.043 -4.43 -21.547 1 90.94 79 GLU A N 1
ATOM 558 C CA . GLU A 1 79 ? 6.359 -4.016 -22.766 1 90.94 79 GLU A CA 1
ATOM 559 C C . GLU A 1 79 ? 5 -4.699 -22.906 1 90.94 79 GLU A C 1
ATOM 561 O O . GLU A 1 79 ? 4.055 -4.109 -23.422 1 90.94 79 GLU A O 1
ATOM 566 N N . ALA A 1 80 ? 4.902 -5.859 -22.406 1 86.75 80 ALA A N 1
ATOM 567 C CA . ALA A 1 80 ? 3.701 -6.672 -22.594 1 86.75 80 ALA A CA 1
ATOM 568 C C . ALA A 1 80 ? 2.668 -6.383 -21.5 1 86.75 80 ALA A C 1
ATOM 570 O O . ALA A 1 80 ? 1.526 -6.84 -21.578 1 86.75 80 ALA A O 1
ATOM 571 N N . SER A 1 81 ? 3.016 -5.617 -20.516 1 90.06 81 SER A N 1
ATOM 572 C CA . SER A 1 81 ? 2.098 -5.383 -19.406 1 90.06 81 SER A CA 1
ATOM 573 C C . SER A 1 81 ? 0.896 -4.555 -19.844 1 90.06 81 SER A C 1
ATOM 575 O O . SER A 1 81 ? 0.994 -3.758 -20.781 1 90.06 81 SER A O 1
ATOM 577 N N . LEU A 1 82 ? -0.201 -4.672 -19.172 1 91.25 82 LEU A N 1
ATOM 578 C CA . LEU A 1 82 ? -1.428 -3.947 -19.484 1 91.25 82 LEU A CA 1
ATOM 579 C C . LEU A 1 82 ? -1.224 -2.443 -19.344 1 91.25 82 LEU A C 1
ATOM 581 O O . LEU A 1 82 ? -1.704 -1.663 -20.156 1 91.25 82 LEU A O 1
ATOM 585 N N . HIS A 1 83 ? -0.566 -2.023 -18.234 1 94.75 83 HIS A N 1
ATOM 586 C CA . HIS A 1 83 ? -0.373 -0.588 -18.062 1 94.75 83 HIS A CA 1
ATOM 587 C C . HIS A 1 83 ? 0.499 -0.003 -19.156 1 94.75 83 HIS A C 1
ATOM 589 O O . HIS A 1 83 ? 0.316 1.15 -19.562 1 94.75 83 HIS A O 1
ATOM 595 N N . THR A 1 84 ? 1.456 -0.793 -19.656 1 95.31 84 THR A N 1
ATOM 596 C CA . THR A 1 84 ? 2.279 -0.292 -20.75 1 95.31 84 THR A CA 1
ATOM 597 C C . THR A 1 84 ? 1.453 -0.146 -22.016 1 95.31 84 THR A C 1
ATOM 599 O O . THR A 1 84 ? 1.591 0.841 -22.75 1 95.31 84 THR A O 1
ATOM 602 N N . GLN A 1 85 ? 0.632 -1.098 -22.312 1 94 85 GLN A N 1
ATOM 603 C CA . GLN A 1 85 ? -0.273 -0.992 -23.453 1 94 85 GLN A CA 1
ATOM 604 C C . GLN A 1 85 ? -1.18 0.229 -23.328 1 94 85 GLN A C 1
ATOM 606 O O . GLN A 1 85 ? -1.389 0.958 -24.297 1 94 85 GLN A O 1
ATOM 611 N N . ASN A 1 86 ? -1.707 0.468 -22.172 1 96.31 86 ASN A N 1
ATOM 612 C CA . ASN A 1 86 ? -2.541 1.637 -21.922 1 96.31 86 ASN A CA 1
ATOM 613 C C . ASN A 1 86 ? -1.787 2.936 -22.188 1 96.31 86 ASN A C 1
ATOM 615 O O . ASN A 1 86 ? -2.318 3.844 -22.828 1 96.31 86 ASN A O 1
ATOM 619 N N . ILE A 1 87 ? -0.571 2.967 -21.703 1 96.75 87 ILE A N 1
ATOM 620 C CA . ILE A 1 87 ? 0.266 4.16 -21.797 1 96.75 87 ILE A CA 1
ATOM 621 C C . ILE A 1 87 ? 0.534 4.48 -23.266 1 96.75 87 ILE A C 1
ATOM 623 O O . ILE A 1 87 ? 0.592 5.652 -23.656 1 96.75 87 ILE A O 1
ATOM 627 N N . LYS A 1 88 ? 0.726 3.473 -24.062 1 95.44 88 LYS A N 1
ATOM 628 C CA . LYS A 1 88 ? 0.978 3.656 -25.484 1 95.44 88 LYS A CA 1
ATOM 629 C C . LYS A 1 88 ? -0.244 4.242 -26.188 1 95.44 88 LYS A C 1
ATOM 631 O O . LYS A 1 88 ? -0.109 4.98 -27.156 1 95.44 88 LYS A O 1
ATOM 636 N N . ALA A 1 89 ? -1.39 3.926 -25.672 1 95.44 89 ALA A N 1
ATOM 637 C CA . ALA A 1 89 ? -2.625 4.469 -26.234 1 95.44 89 ALA A CA 1
ATOM 638 C C . ALA A 1 89 ? -2.906 5.867 -25.688 1 95.44 89 ALA A C 1
ATOM 640 O O . ALA A 1 89 ? -3.305 6.762 -26.438 1 95.44 89 ALA A O 1
ATOM 641 N N . SER A 1 90 ? -2.775 6.094 -24.453 1 95.75 90 SER A N 1
ATOM 642 C CA . SER A 1 90 ? -2.885 7.379 -23.766 1 95.75 90 SER A CA 1
ATOM 643 C C . SER A 1 90 ? -1.841 7.516 -22.672 1 95.75 90 SER A C 1
ATOM 645 O O . SER A 1 90 ? -1.843 6.742 -21.703 1 95.75 90 SER A O 1
ATOM 647 N N . ASN A 1 91 ? -1.044 8.508 -22.766 1 97.25 91 ASN A N 1
ATOM 648 C CA . ASN A 1 91 ? 0.083 8.586 -21.844 1 97.25 91 ASN A CA 1
ATOM 649 C C . ASN A 1 91 ? -0.265 9.406 -20.594 1 97.25 91 ASN A C 1
ATOM 651 O O . ASN A 1 91 ? 0.613 9.727 -19.797 1 97.25 91 ASN A O 1
ATOM 655 N N . ARG A 1 92 ? -1.558 9.859 -20.5 1 96.44 92 ARG A N 1
ATOM 656 C CA . ARG A 1 92 ? -2.016 10.523 -19.281 1 96.44 92 ARG A CA 1
ATOM 657 C C . ARG A 1 92 ? -2.164 9.531 -18.141 1 96.44 92 ARG A C 1
ATOM 659 O O . ARG A 1 92 ? -2.859 8.516 -18.281 1 96.44 92 ARG A O 1
ATOM 666 N N . VAL A 1 93 ? -1.481 9.773 -17.031 1 97.88 93 VAL A N 1
ATOM 667 C CA . VAL A 1 93 ? -1.482 8.836 -15.922 1 97.88 93 VAL A CA 1
ATOM 668 C C . VAL A 1 93 ? -1.493 9.594 -14.594 1 97.88 93 VAL A C 1
ATOM 670 O O . VAL A 1 93 ? -1.386 10.82 -14.578 1 97.88 93 VAL A O 1
ATOM 673 N N . SER A 1 94 ? -1.711 8.961 -13.547 1 97.94 94 SER A N 1
ATOM 674 C CA . SER A 1 94 ? -1.408 9.414 -12.195 1 97.94 94 SER A CA 1
ATOM 675 C C . SER A 1 94 ? -0.733 8.32 -11.375 1 97.94 94 SER A C 1
ATOM 677 O O . SER A 1 94 ? -0.903 7.133 -11.664 1 97.94 94 SER A O 1
ATOM 679 N N . LEU A 1 95 ? 0.084 8.648 -10.484 1 98.75 95 LEU A N 1
ATOM 680 C CA . LEU A 1 95 ? 0.763 7.754 -9.555 1 98.75 95 LEU A CA 1
ATOM 681 C C . LEU A 1 95 ? 0.411 8.094 -8.117 1 98.75 95 LEU A C 1
ATOM 683 O O . LEU A 1 95 ? 0.696 9.195 -7.645 1 98.75 95 LEU A O 1
ATOM 687 N N . LEU A 1 96 ? -0.256 7.219 -7.422 1 98.62 96 LEU A N 1
ATOM 688 C CA . LEU A 1 96 ? -0.47 7.375 -5.988 1 98.62 96 LEU A CA 1
ATOM 689 C C . LEU A 1 96 ? 0.661 6.727 -5.195 1 98.62 96 LEU A C 1
ATOM 691 O O . LEU A 1 96 ? 0.932 5.535 -5.355 1 98.62 96 LEU A O 1
ATOM 695 N N . CYS A 1 97 ? 1.304 7.473 -4.391 1 97.88 97 CYS A N 1
ATOM 696 C CA . CYS A 1 97 ? 2.324 7.047 -3.441 1 97.88 97 CYS A CA 1
ATOM 697 C C . CYS A 1 97 ? 1.867 7.289 -2.008 1 97.88 97 CYS A C 1
ATOM 699 O O . CYS A 1 97 ? 1.259 8.32 -1.711 1 97.88 97 CYS A O 1
ATOM 701 N N . GLN A 1 98 ? 2.191 6.359 -1.188 1 94.62 98 GLN A N 1
ATOM 702 C CA . GLN A 1 98 ? 1.8 6.508 0.209 1 94.62 98 GLN A CA 1
ATOM 703 C C . GLN A 1 98 ? 2.922 6.07 1.146 1 94.62 98 GLN A C 1
ATOM 705 O O . GLN A 1 98 ? 3.631 5.102 0.863 1 94.62 98 GLN A O 1
ATOM 710 N N . THR A 1 99 ? 3.021 6.812 2.238 1 91.38 99 THR A N 1
ATOM 711 C CA . THR A 1 99 ? 3.936 6.391 3.295 1 91.38 99 THR A CA 1
ATOM 712 C C . THR A 1 99 ? 3.652 4.953 3.719 1 91.38 99 THR A C 1
ATOM 714 O O . THR A 1 99 ? 2.5 4.59 3.963 1 91.38 99 THR A O 1
ATOM 717 N N . PRO A 1 100 ? 4.668 4.113 3.725 1 85.5 100 PRO A N 1
ATOM 718 C CA . PRO A 1 100 ? 4.453 2.713 4.098 1 85.5 100 PRO A CA 1
ATOM 719 C C . PRO A 1 100 ? 3.951 2.555 5.531 1 85.5 100 PRO A C 1
ATOM 721 O O . PRO A 1 100 ? 4.352 3.318 6.418 1 85.5 100 PRO A O 1
ATOM 724 N N . ARG A 1 101 ? 3.055 1.542 5.641 1 75.38 101 ARG A N 1
ATOM 725 C CA . ARG A 1 101 ? 2.49 1.227 6.949 1 75.38 101 ARG A CA 1
ATOM 726 C C . ARG A 1 101 ? 3.502 0.483 7.816 1 75.38 101 ARG A C 1
ATOM 728 O O . ARG A 1 101 ? 4.203 -0.41 7.336 1 75.38 101 ARG A O 1
ATOM 735 N N . GLU A 1 102 ? 3.57 1.031 9.055 1 65.19 102 GLU A N 1
ATOM 736 C CA . GLU A 1 102 ? 4.348 0.238 10.008 1 65.19 102 GLU A CA 1
ATOM 737 C C . GLU A 1 102 ? 3.477 -0.818 10.68 1 65.19 102 GLU A C 1
ATOM 739 O O . GLU A 1 102 ? 2.248 -0.705 10.695 1 65.19 102 GLU A O 1
ATOM 744 N N . ALA A 1 103 ? 4.012 -2.021 10.984 1 54.47 103 ALA A N 1
ATOM 745 C CA . ALA A 1 103 ? 3.326 -3.176 11.562 1 54.47 103 ALA A CA 1
ATOM 746 C C . ALA A 1 103 ? 2.295 -2.74 12.602 1 54.47 103 ALA A C 1
ATOM 748 O O . ALA A 1 103 ? 1.204 -3.311 12.68 1 54.47 103 ALA A O 1
ATOM 749 N N . ASN A 1 104 ? 2.682 -1.989 13.625 1 52.34 104 ASN A N 1
ATOM 750 C CA . ASN A 1 104 ? 1.89 -2.01 14.844 1 52.34 104 ASN A CA 1
ATOM 751 C C . ASN A 1 104 ? 0.89 -0.857 14.883 1 52.34 104 ASN A C 1
ATOM 753 O O . ASN A 1 104 ? 0.397 -0.492 15.953 1 52.34 104 ASN A O 1
ATOM 757 N N . GLY A 1 105 ? 0.054 -0.401 13.836 1 61.72 105 GLY A N 1
ATOM 758 C CA . GLY A 1 105 ? -1.125 0.091 14.531 1 61.72 105 GLY A CA 1
ATOM 759 C C . GLY A 1 105 ? -1.857 1.18 13.766 1 61.72 105 GLY A C 1
ATOM 760 O O . GLY A 1 105 ? -3.016 1.479 14.062 1 61.72 105 GLY A O 1
ATOM 761 N N . GLN A 1 106 ? -1.229 1.864 12.812 1 69.75 106 GLN A N 1
ATOM 762 C CA . GLN A 1 106 ? -2.025 2.986 12.328 1 69.75 106 GLN A CA 1
ATOM 763 C C . GLN A 1 106 ? -2.82 2.598 11.086 1 69.75 106 GLN A C 1
ATOM 765 O O . GLN A 1 106 ? -2.309 1.896 10.211 1 69.75 106 GLN A O 1
ATOM 770 N N . PRO A 1 107 ? -4.047 3.062 11.094 1 79.81 107 PRO A N 1
ATOM 771 C CA . PRO A 1 107 ? -4.797 2.867 9.852 1 79.81 107 PRO A CA 1
ATOM 772 C C . PRO A 1 107 ? -4.098 3.48 8.641 1 79.81 107 PRO A C 1
ATOM 774 O O . PRO A 1 107 ? -3.482 4.547 8.75 1 79.81 107 PRO A O 1
ATOM 777 N N . GLN A 1 108 ? -4.156 2.785 7.523 1 85.31 108 GLN A N 1
ATOM 778 C CA . GLN A 1 108 ? -3.539 3.281 6.301 1 85.31 108 GLN A CA 1
ATOM 779 C C . GLN A 1 108 ? -4.086 4.656 5.926 1 85.31 108 GLN A C 1
ATOM 781 O O . GLN A 1 108 ? -3.354 5.5 5.402 1 85.31 108 GLN A O 1
ATOM 786 N N . ALA A 1 109 ? -5.32 4.891 6.25 1 86.25 109 ALA A N 1
ATOM 787 C CA . ALA A 1 109 ? -5.973 6.148 5.902 1 86.25 109 ALA A CA 1
ATOM 788 C C . ALA A 1 109 ? -5.32 7.32 6.629 1 86.25 109 ALA A C 1
ATOM 790 O O . ALA A 1 109 ? -5.461 8.477 6.211 1 86.25 109 ALA A O 1
ATOM 791 N N . ALA A 1 110 ? -4.617 7.055 7.68 1 81.88 110 ALA A N 1
ATOM 792 C CA . ALA A 1 110 ? -3.992 8.109 8.477 1 81.88 110 ALA A CA 1
ATOM 793 C C . ALA A 1 110 ? -2.639 8.508 7.895 1 81.88 110 ALA A C 1
ATOM 795 O O . ALA A 1 110 ? -2.072 9.539 8.273 1 81.88 110 ALA A O 1
ATOM 796 N N . LEU A 1 111 ? -2.15 7.742 7.008 1 87 111 LEU A N 1
ATOM 797 C CA . LEU A 1 111 ? -0.807 7.969 6.484 1 87 111 LEU A CA 1
ATOM 798 C C . LEU A 1 111 ? -0.842 8.914 5.293 1 87 111 LEU A C 1
ATOM 800 O O . LEU A 1 111 ? -1.76 8.852 4.469 1 87 111 LEU A O 1
ATOM 804 N N . ALA A 1 112 ? 0.179 9.711 5.188 1 90.44 112 ALA A N 1
ATOM 805 C CA . ALA A 1 112 ? 0.263 10.711 4.125 1 90.44 112 ALA A CA 1
ATOM 806 C C . ALA A 1 112 ? 0.388 10.047 2.756 1 90.44 112 ALA A C 1
ATOM 808 O O . ALA A 1 112 ? 0.968 8.969 2.637 1 90.44 112 ALA A O 1
ATOM 809 N N . ARG A 1 113 ? -0.156 10.75 1.783 1 95.06 113 ARG A N 1
ATOM 810 C CA . ARG A 1 113 ? -0.083 10.242 0.418 1 95.06 113 ARG A CA 1
ATOM 811 C C . ARG A 1 113 ? 0.025 11.383 -0.588 1 95.06 113 ARG A C 1
ATOM 813 O O . ARG A 1 113 ? -0.334 12.523 -0.283 1 95.06 113 ARG A O 1
ATOM 820 N N . VAL A 1 114 ? 0.521 11.039 -1.697 1 97.06 114 VAL A N 1
ATOM 821 C CA . VAL A 1 114 ? 0.707 11.984 -2.793 1 97.06 114 VAL A CA 1
ATOM 822 C C . VAL A 1 114 ? 0.248 11.352 -4.105 1 97.06 114 VAL A C 1
ATOM 824 O O . VAL A 1 114 ? 0.572 10.195 -4.391 1 97.06 114 VAL A O 1
ATOM 827 N N . THR A 1 115 ? -0.517 12.039 -4.805 1 97.38 115 THR A N 1
ATOM 828 C CA . THR A 1 115 ? -0.843 11.648 -6.172 1 97.38 115 THR A CA 1
ATOM 829 C C . THR A 1 115 ? -0.195 12.602 -7.176 1 97.38 115 THR A C 1
ATOM 831 O O . THR A 1 115 ? -0.476 13.805 -7.168 1 97.38 115 THR A O 1
ATOM 834 N N . LEU A 1 116 ? 0.673 12.102 -7.996 1 97.94 116 LEU A N 1
ATOM 835 C CA . LEU A 1 116 ? 1.263 12.844 -9.102 1 97.94 116 LEU A CA 1
ATOM 836 C C . LEU A 1 116 ? 0.477 12.609 -10.391 1 97.94 116 LEU A C 1
ATOM 838 O O . LEU A 1 116 ? 0.31 11.469 -10.82 1 97.94 116 LEU A O 1
ATOM 842 N N . VAL A 1 117 ? 0.006 13.68 -10.969 1 96.69 117 VAL A N 1
ATOM 843 C CA . VAL A 1 117 ? -0.764 13.609 -12.203 1 96.69 117 VAL A CA 1
ATOM 844 C C . VAL A 1 117 ? 0.04 14.219 -13.352 1 96.69 117 VAL A C 1
ATOM 846 O O . VAL A 1 117 ? 0.611 15.297 -13.211 1 96.69 117 VAL A O 1
ATOM 849 N N . GLY A 1 118 ? 0.095 13.438 -14.438 1 97.06 118 GLY A N 1
ATOM 850 C CA . GLY A 1 118 ? 0.838 13.992 -15.562 1 97.06 118 GLY A CA 1
ATOM 851 C C . GLY A 1 118 ? 0.949 13.031 -16.734 1 97.06 118 GLY A C 1
ATOM 852 O O . GLY A 1 118 ? 0.058 12.211 -16.953 1 97.06 118 GLY A O 1
ATOM 853 N N . ALA A 1 119 ? 1.999 13.258 -17.547 1 97.81 119 ALA A N 1
ATOM 854 C CA . ALA A 1 119 ? 2.258 12.43 -18.719 1 97.81 119 ALA A CA 1
ATOM 855 C C . ALA A 1 119 ? 3.475 11.539 -18.516 1 97.81 119 ALA A C 1
ATOM 857 O O . ALA A 1 119 ? 4.48 11.969 -17.938 1 97.81 119 ALA A O 1
ATOM 858 N N . ILE A 1 120 ? 3.299 10.336 -18.875 1 98.44 120 ILE A N 1
ATOM 859 C CA . ILE A 1 120 ? 4.422 9.398 -18.828 1 98.44 120 ILE A CA 1
ATOM 860 C C . ILE A 1 120 ? 5.086 9.32 -20.203 1 98.44 120 ILE A C 1
ATOM 862 O O . ILE A 1 120 ? 4.402 9.281 -21.234 1 98.44 120 ILE A O 1
ATOM 866 N N . VAL A 1 121 ? 6.422 9.43 -20.266 1 98 121 VAL A N 1
ATOM 867 C CA . VAL A 1 121 ? 7.16 9.461 -21.516 1 98 121 VAL A CA 1
ATOM 868 C C . VAL A 1 121 ? 8.281 8.422 -21.484 1 98 121 VAL A C 1
ATOM 870 O O . VAL A 1 121 ? 8.719 8.008 -20.406 1 98 121 VAL A O 1
ATOM 873 N N . ASP A 1 122 ? 8.773 8.039 -22.672 1 96.88 122 ASP A N 1
ATOM 874 C CA . ASP A 1 122 ? 9.945 7.176 -22.781 1 96.88 122 ASP A CA 1
ATOM 875 C C . ASP A 1 122 ? 11.211 7.91 -22.344 1 96.88 122 ASP A C 1
ATOM 877 O O . ASP A 1 122 ? 11.359 9.102 -22.594 1 96.88 122 ASP A O 1
ATOM 881 N N . VAL A 1 123 ? 12.031 7.164 -21.672 1 96.81 123 VAL A N 1
ATOM 882 C CA . VAL A 1 123 ? 13.375 7.684 -21.438 1 96.81 123 VAL A CA 1
ATOM 883 C C . VAL A 1 123 ? 14.297 7.285 -22.594 1 96.81 123 VAL A C 1
ATOM 885 O O . VAL A 1 123 ? 14.57 6.098 -22.797 1 96.81 123 VAL A O 1
ATOM 888 N N . ASP A 1 124 ? 14.789 8.195 -23.312 1 91.75 124 ASP A N 1
ATOM 889 C CA . ASP A 1 124 ? 15.539 7.855 -24.516 1 91.75 124 ASP A CA 1
ATOM 890 C C . ASP A 1 124 ? 16.953 8.406 -24.453 1 91.75 124 ASP A C 1
ATOM 892 O O . ASP A 1 124 ? 17.781 8.125 -25.344 1 91.75 124 ASP A O 1
ATOM 896 N N . ASP A 1 125 ? 17.328 9.094 -23.438 1 93.56 125 ASP A N 1
ATOM 897 C CA . ASP A 1 125 ? 18.688 9.617 -23.297 1 93.56 125 ASP A CA 1
ATOM 898 C C . ASP A 1 125 ? 19.656 8.531 -22.828 1 93.56 125 ASP A C 1
ATOM 900 O O . ASP A 1 125 ? 19.516 7.996 -21.734 1 93.56 125 ASP A O 1
ATOM 904 N N . ASP A 1 126 ? 20.656 8.242 -23.609 1 92.69 126 ASP A N 1
ATOM 905 C CA . ASP A 1 126 ? 21.578 7.133 -23.344 1 92.69 126 ASP A CA 1
ATOM 906 C C . ASP A 1 126 ? 22.297 7.316 -22.016 1 92.69 126 ASP A C 1
ATOM 908 O O . ASP A 1 126 ? 22.484 6.355 -21.266 1 92.69 126 ASP A O 1
ATOM 912 N N . ASP A 1 127 ? 22.75 8.539 -21.781 1 93.38 127 ASP A N 1
ATOM 913 C CA . ASP A 1 127 ? 23.453 8.797 -20.531 1 93.38 127 ASP A CA 1
ATOM 914 C C . ASP A 1 127 ? 22.531 8.562 -19.328 1 93.38 127 ASP A C 1
ATOM 916 O O . ASP A 1 127 ? 22.953 8 -18.328 1 93.38 127 ASP A O 1
ATOM 920 N N . GLU A 1 128 ? 21.312 9.016 -19.453 1 93.88 128 GLU A N 1
ATOM 921 C CA . GLU A 1 128 ? 20.344 8.812 -18.391 1 93.88 128 GLU A CA 1
ATOM 922 C C . GLU A 1 128 ? 20.047 7.324 -18.188 1 93.88 128 GLU A C 1
ATOM 924 O O . GLU A 1 128 ? 19.922 6.859 -17.062 1 93.88 128 GLU A O 1
ATOM 929 N N . LEU A 1 129 ? 20 6.613 -19.266 1 94.69 129 LEU A N 1
ATOM 930 C CA . LEU A 1 129 ? 19.703 5.188 -19.203 1 94.69 129 LEU A CA 1
ATOM 931 C C . LEU A 1 129 ? 20.797 4.434 -18.469 1 94.69 129 LEU A C 1
ATOM 933 O O . LEU A 1 129 ? 20.516 3.525 -17.688 1 94.69 129 LEU A O 1
ATOM 937 N N . ILE A 1 130 ? 22.031 4.766 -18.703 1 93 130 ILE A N 1
ATOM 938 C CA . ILE A 1 130 ? 23.156 4.121 -18.047 1 93 130 ILE A CA 1
ATOM 939 C C . ILE A 1 130 ? 23.062 4.336 -16.531 1 93 130 ILE A C 1
ATOM 941 O O . ILE A 1 130 ? 23.219 3.393 -15.758 1 93 130 ILE A O 1
ATOM 945 N N . GLN A 1 131 ? 22.781 5.523 -16.172 1 94.25 131 GLN A N 1
ATOM 946 C CA . GLN A 1 131 ? 22.656 5.848 -14.758 1 94.25 131 GLN A CA 1
ATOM 947 C C . GLN A 1 131 ? 21.469 5.137 -14.125 1 94.25 131 GLN A C 1
ATOM 949 O O . GLN A 1 131 ? 21.531 4.684 -12.984 1 94.25 131 GLN A O 1
ATOM 954 N N . LEU A 1 132 ? 20.406 5.055 -14.836 1 95.31 132 LEU A N 1
ATOM 955 C CA . LEU A 1 132 ? 19.156 4.473 -14.336 1 95.31 132 LEU A CA 1
ATOM 956 C C . LEU A 1 132 ? 19.328 2.977 -14.094 1 95.31 132 LEU A C 1
ATOM 958 O O . LEU A 1 132 ? 18.766 2.434 -13.133 1 95.31 132 LEU A O 1
ATOM 962 N N . LYS A 1 133 ? 20.016 2.305 -14.969 1 93.5 133 LYS A N 1
ATOM 963 C CA . LYS A 1 133 ? 20.234 0.875 -14.773 1 93.5 133 LYS A CA 1
ATOM 964 C C . LYS A 1 133 ? 20.891 0.597 -13.422 1 93.5 133 LYS A C 1
ATOM 966 O O . LYS A 1 133 ? 20.453 -0.292 -12.688 1 93.5 133 LYS A O 1
ATOM 971 N N . ALA A 1 134 ? 21.812 1.415 -13.102 1 92.12 134 ALA A N 1
ATOM 972 C CA . ALA A 1 134 ? 22.516 1.248 -11.828 1 92.12 134 ALA A CA 1
ATOM 973 C C . ALA A 1 134 ? 21.625 1.652 -10.656 1 92.12 134 ALA A C 1
ATOM 975 O O . ALA A 1 134 ? 21.484 0.903 -9.688 1 92.12 134 ALA A O 1
ATOM 976 N N . SER A 1 135 ? 21.016 2.795 -10.758 1 94.38 135 SER A N 1
ATOM 977 C CA . SER A 1 135 ? 20.25 3.334 -9.641 1 94.38 135 SER A CA 1
ATOM 978 C C . SER A 1 135 ? 19 2.496 -9.375 1 94.38 135 SER A C 1
ATOM 980 O O . SER A 1 135 ? 18.641 2.262 -8.219 1 94.38 135 SER A O 1
ATOM 982 N N . PHE A 1 136 ? 18.312 2.068 -10.445 1 96.31 136 PHE A N 1
ATOM 983 C CA . PHE A 1 136 ? 17.109 1.269 -10.266 1 96.31 136 PHE A CA 1
ATOM 984 C C . PHE A 1 136 ? 17.422 -0.046 -9.57 1 96.31 136 PHE A C 1
ATOM 986 O O . PHE A 1 136 ? 16.703 -0.458 -8.656 1 96.31 136 PHE A O 1
ATOM 993 N N . SER A 1 137 ? 18.562 -0.659 -9.898 1 91.25 137 SER A N 1
ATOM 994 C CA . SER A 1 137 ? 18.969 -1.947 -9.344 1 91.25 137 SER A CA 1
ATOM 995 C C . SER A 1 137 ? 19.406 -1.811 -7.887 1 91.25 137 SER A C 1
ATOM 997 O O . SER A 1 137 ? 19.266 -2.752 -7.102 1 91.25 137 SER A O 1
ATOM 999 N N . LEU A 1 138 ? 19.922 -0.689 -7.582 1 91.19 138 LEU A N 1
ATOM 1000 C CA . LEU A 1 138 ? 20.328 -0.448 -6.203 1 91.19 138 LEU A CA 1
ATOM 1001 C C . LEU A 1 138 ? 19.125 -0.379 -5.277 1 91.19 138 LEU A C 1
ATOM 1003 O O . LEU A 1 138 ? 19.172 -0.881 -4.152 1 91.19 138 LEU A O 1
ATOM 1007 N N . VAL A 1 139 ? 18.031 0.234 -5.77 1 92.25 139 VAL A N 1
ATOM 1008 C CA . VAL A 1 139 ? 16.828 0.395 -4.969 1 92.25 139 VAL A CA 1
ATOM 1009 C C . VAL A 1 139 ? 15.992 -0.881 -5.031 1 92.25 139 VAL A C 1
ATOM 1011 O O . VAL A 1 139 ? 15.445 -1.325 -4.02 1 92.25 139 VAL A O 1
ATOM 1014 N N . HIS A 1 140 ? 15.883 -1.411 -6.215 1 91.69 140 HIS A N 1
ATOM 1015 C CA . HIS A 1 140 ? 15.109 -2.625 -6.461 1 91.69 140 HIS A CA 1
ATOM 1016 C C . HIS A 1 140 ? 16.016 -3.762 -6.934 1 91.69 140 HIS A C 1
ATOM 1018 O O . HIS A 1 140 ? 16.125 -4.016 -8.133 1 91.69 140 HIS A O 1
ATOM 1024 N N . THR A 1 141 ? 16.5 -4.512 -6.043 1 83.06 141 THR A N 1
ATOM 1025 C CA . THR A 1 141 ? 17.562 -5.473 -6.301 1 83.06 141 THR A CA 1
ATOM 1026 C C . THR A 1 141 ? 17.062 -6.598 -7.203 1 83.06 141 THR A C 1
ATOM 1028 O O . THR A 1 141 ? 17.844 -7.172 -7.973 1 83.06 141 THR A O 1
ATOM 1031 N N . TYR A 1 142 ? 15.812 -6.879 -7.156 1 78.88 142 TYR A N 1
ATOM 1032 C CA . TYR A 1 142 ? 15.266 -7.953 -7.98 1 78.88 142 TYR A CA 1
ATOM 1033 C C . TYR A 1 142 ? 15.312 -7.582 -9.461 1 78.88 142 TYR A C 1
ATOM 1035 O O . TYR A 1 142 ? 15.188 -8.453 -10.328 1 78.88 142 TYR A O 1
ATOM 1043 N N . ALA A 1 143 ? 15.492 -6.305 -9.719 1 83.38 143 ALA A N 1
ATOM 1044 C CA . ALA A 1 143 ? 15.297 -5.816 -11.086 1 83.38 143 ALA A CA 1
ATOM 1045 C C . ALA A 1 143 ? 16.625 -5.758 -11.836 1 83.38 143 ALA A C 1
ATOM 1047 O O . ALA A 1 143 ? 16.688 -5.262 -12.969 1 83.38 143 ALA A O 1
ATOM 1048 N N . ASP A 1 144 ? 17.688 -6.172 -11.266 1 83.19 144 ASP A N 1
ATOM 1049 C CA . ASP A 1 144 ? 19.016 -6.066 -11.883 1 83.19 144 ASP A CA 1
ATOM 1050 C C . ASP A 1 144 ? 19 -6.684 -13.281 1 83.19 144 ASP A C 1
ATOM 1052 O O . ASP A 1 144 ? 19.406 -6.043 -14.25 1 83.19 144 ASP A O 1
ATOM 1056 N N . GLN A 1 145 ? 18.438 -7.801 -13.391 1 80.19 145 GLN A N 1
ATOM 1057 C CA . GLN A 1 145 ? 18.422 -8.477 -14.68 1 80.19 145 GLN A CA 1
ATOM 1058 C C . GLN A 1 145 ? 17.375 -7.879 -15.609 1 80.19 145 GLN A C 1
ATOM 1060 O O . GLN A 1 145 ? 17.531 -7.906 -16.828 1 80.19 145 GLN A O 1
ATOM 1065 N N . LEU A 1 146 ? 16.344 -7.32 -15.055 1 86.12 146 LEU A N 1
ATOM 1066 C CA . LEU A 1 146 ? 15.273 -6.723 -15.852 1 86.12 146 LEU A CA 1
ATOM 1067 C C . LEU A 1 146 ? 15.781 -5.488 -16.594 1 86.12 146 LEU A C 1
ATOM 1069 O O . LEU A 1 146 ? 15.352 -5.215 -17.719 1 86.12 146 LEU A O 1
ATOM 1073 N N . THR A 1 147 ? 16.703 -4.828 -15.93 1 88.94 147 THR A N 1
ATOM 1074 C CA . THR A 1 147 ? 17.234 -3.598 -16.516 1 88.94 147 THR A CA 1
ATOM 1075 C C . THR A 1 147 ? 18.031 -3.9 -17.781 1 88.94 147 THR A C 1
ATOM 1077 O O . THR A 1 147 ? 18.234 -3.018 -18.625 1 88.94 147 THR A O 1
ATOM 1080 N N . GLN A 1 148 ? 18.406 -5.145 -17.953 1 86.06 148 GLN A N 1
ATOM 1081 C CA . GLN A 1 148 ? 19.203 -5.543 -19.109 1 86.06 148 GLN A CA 1
ATOM 1082 C C . GLN A 1 148 ? 18.344 -6.188 -20.188 1 86.06 148 GLN A C 1
ATOM 1084 O O . GLN A 1 148 ? 18.812 -6.473 -21.297 1 86.06 148 GLN A O 1
ATOM 1089 N N . SER A 1 149 ? 17.156 -6.469 -19.906 1 87.38 149 SER A N 1
ATOM 1090 C CA . SER A 1 149 ? 16.25 -7.152 -20.828 1 87.38 149 SER A CA 1
ATOM 1091 C C . SER A 1 149 ? 15.594 -6.164 -21.797 1 87.38 149 SER A C 1
ATOM 1093 O O . SER A 1 149 ? 15.102 -5.113 -21.375 1 87.38 149 SER A O 1
ATOM 1095 N N . PRO A 1 150 ? 15.539 -6.52 -23.062 1 89.44 150 PRO A N 1
ATOM 1096 C CA . PRO A 1 150 ? 14.844 -5.66 -24.016 1 89.44 150 PRO A CA 1
ATOM 1097 C C . PRO A 1 150 ? 13.328 -5.684 -23.844 1 89.44 150 PRO A C 1
ATOM 1099 O O . PRO A 1 150 ? 12.625 -4.906 -24.5 1 89.44 150 PRO A O 1
ATOM 1102 N N . ARG A 1 151 ? 12.82 -6.535 -22.984 1 90.38 151 ARG A N 1
ATOM 1103 C CA . ARG A 1 151 ? 11.391 -6.648 -22.734 1 90.38 151 ARG A CA 1
ATOM 1104 C C . ARG A 1 151 ? 10.914 -5.57 -21.766 1 90.38 151 ARG A C 1
ATOM 1106 O O . ARG A 1 151 ? 9.711 -5.406 -21.547 1 90.38 151 ARG A O 1
ATOM 1113 N N . PHE A 1 152 ? 11.898 -4.906 -21.203 1 93.25 152 PHE A N 1
ATOM 1114 C CA . PHE A 1 152 ? 11.586 -3.834 -20.266 1 93.25 152 PHE A CA 1
ATOM 1115 C C . PHE A 1 152 ? 12.156 -2.506 -20.75 1 93.25 152 PHE A C 1
ATOM 1117 O O . PHE A 1 152 ? 13.227 -2.471 -21.359 1 93.25 152 PHE A O 1
ATOM 1124 N N . LYS A 1 153 ? 11.43 -1.47 -20.484 1 95.38 153 LYS A N 1
ATOM 1125 C CA . LYS A 1 153 ? 11.867 -0.125 -20.844 1 95.38 153 LYS A CA 1
ATOM 1126 C C . LYS A 1 153 ? 11.625 0.861 -19.719 1 95.38 153 LYS A C 1
ATOM 1128 O O . LYS A 1 153 ? 10.688 0.691 -18.922 1 95.38 153 LYS A O 1
ATOM 1133 N N . PHE A 1 154 ? 12.484 1.871 -19.719 1 97.81 154 PHE A N 1
ATOM 1134 C CA . PHE A 1 154 ? 12.336 2.93 -18.734 1 97.81 154 PHE A CA 1
ATOM 1135 C C . PHE A 1 154 ? 11.352 3.988 -19.203 1 97.81 154 PHE A C 1
ATOM 1137 O O . PHE A 1 154 ? 11.367 4.375 -20.375 1 97.81 154 PHE A O 1
ATOM 1144 N N . TYR A 1 155 ? 10.484 4.402 -18.344 1 98.5 155 TYR A N 1
ATOM 1145 C CA . TYR A 1 155 ? 9.531 5.492 -18.531 1 98.5 155 TYR A CA 1
ATOM 1146 C C . TYR A 1 155 ? 9.641 6.512 -17.406 1 98.5 155 TYR A C 1
ATOM 1148 O O . TYR A 1 155 ? 10.047 6.176 -16.281 1 98.5 155 TYR A O 1
ATOM 1156 N N . LYS A 1 156 ? 9.32 7.707 -17.719 1 98.62 156 LYS A N 1
ATOM 1157 C CA . LYS A 1 156 ? 9.344 8.789 -16.734 1 98.62 156 LYS A CA 1
ATOM 1158 C C . LYS A 1 156 ? 7.996 9.508 -16.672 1 98.62 156 LYS A C 1
ATOM 1160 O O . LYS A 1 156 ? 7.414 9.828 -17.719 1 98.62 156 LYS A O 1
ATOM 1165 N N . LEU A 1 157 ? 7.48 9.672 -15.461 1 98.75 157 LEU A N 1
ATOM 1166 C CA . LEU A 1 157 ? 6.293 10.508 -15.273 1 98.75 157 LEU A CA 1
ATOM 1167 C C . LEU A 1 157 ? 6.68 11.969 -15.102 1 98.75 157 LEU A C 1
ATOM 1169 O O . LEU A 1 157 ? 7.414 12.32 -14.172 1 98.75 157 LEU A O 1
ATOM 1173 N N . LYS A 1 158 ? 6.234 12.789 -16 1 98.12 158 LYS A N 1
ATOM 1174 C CA . LYS A 1 158 ? 6.348 14.242 -15.898 1 98.12 158 LYS A CA 1
ATOM 1175 C C . LYS A 1 158 ? 5.082 14.852 -15.305 1 98.12 158 LYS A C 1
ATOM 1177 O O . LYS A 1 158 ? 4.074 15.008 -16 1 98.12 158 LYS A O 1
ATOM 1182 N N . PRO A 1 159 ? 5.164 15.258 -14.039 1 97.25 159 PRO A N 1
ATOM 1183 C CA . PRO A 1 159 ? 3.939 15.734 -13.391 1 97.25 159 PRO A CA 1
ATOM 1184 C C . PRO A 1 159 ? 3.498 17.109 -13.898 1 97.25 159 PRO A C 1
ATOM 1186 O O . PRO A 1 159 ? 4.336 17.969 -14.172 1 97.25 159 PRO A O 1
ATOM 1189 N N . ASP A 1 160 ? 2.174 17.25 -14 1 94.25 160 ASP A N 1
ATOM 1190 C CA . ASP A 1 160 ? 1.528 18.547 -14.188 1 94.25 160 ASP A CA 1
ATOM 1191 C C . ASP A 1 160 ? 1.039 19.125 -12.859 1 94.25 160 ASP A C 1
ATOM 1193 O O . ASP A 1 160 ? 0.976 20.344 -12.688 1 94.25 160 ASP A O 1
ATOM 1197 N N . LYS A 1 161 ? 0.663 18.219 -12.039 1 93.75 161 LYS A N 1
ATOM 1198 C CA . LYS A 1 161 ? 0.121 18.578 -10.734 1 93.75 161 LYS A CA 1
ATOM 1199 C C . LYS A 1 161 ? 0.505 17.531 -9.68 1 93.75 161 LYS A C 1
ATOM 1201 O O . LYS A 1 161 ? 0.754 16.375 -10.016 1 93.75 161 LYS A O 1
ATOM 1206 N N . VAL A 1 162 ? 0.558 18.016 -8.523 1 96.44 162 VAL A N 1
ATOM 1207 C CA . VAL A 1 162 ? 0.84 17.172 -7.363 1 96.44 162 VAL A CA 1
ATOM 1208 C C . VAL A 1 162 ? -0.234 17.391 -6.297 1 96.44 162 VAL A C 1
ATOM 1210 O O . VAL A 1 162 ? -0.551 18.531 -5.941 1 96.44 162 VAL A O 1
ATOM 1213 N N . TYR A 1 163 ? -0.833 16.344 -5.848 1 95.44 163 TYR A N 1
ATOM 1214 C CA . TYR A 1 163 ? -1.889 16.406 -4.844 1 95.44 163 TYR A CA 1
ATOM 1215 C C . TYR A 1 163 ? -1.449 15.719 -3.553 1 95.44 163 TYR A C 1
ATOM 1217 O O . TYR A 1 163 ? -1.146 14.523 -3.547 1 95.44 163 TYR A O 1
ATOM 1225 N N . TYR A 1 164 ? -1.433 16.5 -2.479 1 95.31 164 TYR A N 1
ATOM 1226 C CA . TYR A 1 164 ? -1.011 15.992 -1.178 1 95.31 164 TYR A CA 1
ATOM 1227 C C . TYR A 1 164 ? -2.209 15.781 -0.26 1 95.31 164 TYR A C 1
ATOM 1229 O O . TYR A 1 164 ? -3.105 16.625 -0.193 1 95.31 164 TYR A O 1
ATOM 1237 N N . VAL A 1 165 ? -2.174 14.617 0.435 1 91.88 165 VAL A N 1
ATOM 1238 C CA . VAL A 1 165 ? -3.135 14.336 1.495 1 91.88 165 VAL A CA 1
ATOM 1239 C C . VAL A 1 165 ? -2.396 13.891 2.758 1 91.88 165 VAL A C 1
ATOM 1241 O O . VAL A 1 16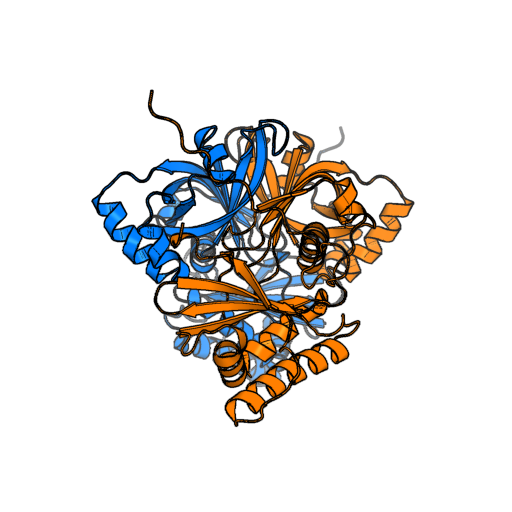5 ? -1.722 12.859 2.762 1 91.88 165 VAL A O 1
ATOM 1244 N N . GLY A 1 166 ? -2.459 14.609 3.879 1 85.88 166 GLY A N 1
ATOM 1245 C CA . GLY A 1 166 ? -1.734 14.352 5.113 1 85.88 166 GLY A CA 1
ATOM 1246 C C . GLY A 1 166 ? -2.346 13.234 5.945 1 85.88 166 GLY A C 1
ATOM 1247 O O . GLY A 1 166 ? -1.812 12.875 6.992 1 85.88 166 GLY A O 1
ATOM 1248 N N . GLY A 1 167 ? -3.396 12.578 5.594 1 76.06 167 GLY A N 1
ATOM 1249 C CA . GLY A 1 167 ? -4.098 11.57 6.371 1 76.06 167 GLY A CA 1
ATOM 1250 C C . GLY A 1 167 ? -5.473 12.023 6.828 1 76.06 167 GLY A C 1
ATOM 1251 O O . GLY A 1 167 ? -5.715 13.219 7.004 1 76.06 167 GLY A O 1
ATOM 1252 N N . PHE A 1 168 ? -6.238 11.156 7.066 1 66.25 168 PHE A N 1
ATOM 1253 C CA . PHE A 1 168 ? -7.633 11.289 7.48 1 66.25 168 PHE A CA 1
ATOM 1254 C C . PHE A 1 168 ? -8.258 12.539 6.875 1 66.25 168 PHE A C 1
ATOM 1256 O O . PHE A 1 168 ? -9.18 13.125 7.453 1 66.25 168 PHE A O 1
ATOM 1263 N N . GLY A 1 169 ? -7.742 12.938 5.754 1 58.62 169 GLY A N 1
ATOM 1264 C CA . GLY A 1 169 ? -8.352 14.016 4.992 1 58.62 169 GLY A CA 1
ATOM 1265 C C . GLY A 1 169 ? -8.211 15.375 5.664 1 58.62 169 GLY A C 1
ATOM 1266 O O . GLY A 1 169 ? -8.906 16.328 5.301 1 58.62 169 GLY A O 1
ATOM 1267 N N . VAL A 1 170 ? -7.395 15.477 6.629 1 58.81 170 VAL A N 1
ATOM 1268 C CA . VAL A 1 170 ? -7.32 16.734 7.359 1 58.81 170 VAL A CA 1
ATOM 1269 C C . VAL A 1 170 ? -6.656 17.812 6.488 1 58.81 170 VAL A C 1
ATOM 1271 O O . VAL A 1 170 ? -7.07 18.969 6.492 1 58.81 170 VAL A O 1
ATOM 1274 N N . LEU A 1 171 ? -5.801 17.375 5.777 1 74.94 171 LEU A N 1
ATOM 1275 C CA . LEU A 1 171 ? -5.145 18.359 4.914 1 74.94 171 LEU A CA 1
ATOM 1276 C C . LEU A 1 171 ? -4.918 17.781 3.52 1 74.94 171 LEU A C 1
ATOM 1278 O O . LEU A 1 171 ? -4.297 16.719 3.373 1 74.94 171 LEU A O 1
ATOM 1282 N N . SER A 1 172 ? -5.645 18.281 2.564 1 86.06 172 SER A N 1
ATOM 1283 C CA . SER A 1 172 ? -5.41 17.969 1.16 1 86.06 172 SER A CA 1
ATOM 1284 C C . SER A 1 172 ? -5.18 19.234 0.335 1 86.06 172 SER A C 1
ATOM 1286 O O . SER A 1 172 ? -5.852 20.25 0.539 1 86.06 172 SER A O 1
ATOM 1288 N N . LYS A 1 173 ? -4.184 19.172 -0.493 1 90.62 173 LYS A N 1
ATOM 1289 C CA . LYS A 1 173 ? -3.805 20.375 -1.233 1 90.62 173 LYS A CA 1
ATOM 1290 C C . LYS A 1 173 ? -3.131 20.016 -2.555 1 90.62 173 LYS A C 1
ATOM 1292 O O . LYS A 1 173 ? -2.301 19.109 -2.605 1 90.62 173 LYS A O 1
ATOM 1297 N N . TRP A 1 174 ? -3.516 20.766 -3.59 1 93.5 174 TRP A N 1
ATOM 1298 C CA . TRP A 1 174 ? -2.75 20.75 -4.832 1 93.5 174 TRP A CA 1
ATOM 1299 C C . TRP A 1 174 ? -1.485 21.594 -4.703 1 93.5 174 TRP A C 1
ATOM 1301 O O . TRP A 1 174 ? -1.526 22.703 -4.172 1 93.5 174 TRP A O 1
ATOM 1311 N N . LEU A 1 175 ? -0.421 21.047 -5.184 1 95.06 175 LEU A N 1
ATOM 1312 C CA . LEU A 1 175 ? 0.866 21.734 -5.094 1 95.06 175 LEU A CA 1
ATOM 1313 C C . LEU A 1 175 ? 1.393 22.078 -6.484 1 95.06 175 LEU A C 1
ATOM 1315 O O . LEU A 1 175 ? 1.274 21.281 -7.414 1 95.06 175 LEU A O 1
ATOM 1319 N N . PRO A 1 176 ? 2.004 23.266 -6.562 1 94.06 176 PRO A N 1
ATOM 1320 C CA . PRO A 1 176 ? 2.705 23.516 -7.82 1 94.06 176 PRO A CA 1
ATOM 1321 C C . PRO A 1 176 ? 3.885 22.578 -8.047 1 94.06 176 PRO A C 1
ATOM 1323 O O . PRO A 1 176 ? 4.664 22.328 -7.125 1 94.06 176 PRO A O 1
ATOM 1326 N N . VAL A 1 177 ? 4.031 22.156 -9.242 1 96.88 177 VAL A N 1
ATOM 1327 C CA . VAL A 1 177 ? 5.086 21.219 -9.594 1 96.88 177 VAL A CA 1
ATOM 1328 C C . VAL A 1 177 ? 6.453 21.844 -9.352 1 96.88 177 VAL A C 1
ATOM 1330 O O . VAL A 1 177 ? 7.387 21.188 -8.898 1 96.88 177 VAL A O 1
ATOM 1333 N N . SER A 1 178 ? 6.586 23.125 -9.609 1 97.56 178 SER A N 1
ATOM 1334 C CA . SER A 1 178 ? 7.852 23.828 -9.438 1 97.56 178 SER A CA 1
ATOM 1335 C C . SER A 1 178 ? 8.305 23.781 -7.98 1 97.56 178 SER A C 1
ATOM 1337 O O . SER A 1 178 ? 9.492 23.594 -7.699 1 97.56 178 SER A O 1
ATOM 1339 N N . GLU A 1 179 ? 7.352 23.969 -7.051 1 97.38 179 GLU A N 1
ATOM 1340 C CA . GLU A 1 179 ? 7.684 23.891 -5.629 1 97.38 179 GLU A CA 1
ATOM 1341 C C . GLU A 1 179 ? 8.07 22.469 -5.238 1 97.38 179 GLU A C 1
ATOM 1343 O O . GLU A 1 179 ? 9.008 22.266 -4.465 1 97.38 179 GLU A O 1
ATOM 1348 N N . TYR A 1 180 ? 7.418 21.531 -5.781 1 97.94 180 TYR A N 1
ATOM 1349 C CA . TYR A 1 180 ? 7.719 20.125 -5.527 1 97.94 180 TYR A CA 1
ATOM 1350 C C . TYR A 1 180 ? 9.125 19.781 -6.008 1 97.94 180 TYR A C 1
ATOM 1352 O O . TYR A 1 180 ? 9.883 19.125 -5.293 1 97.94 180 TYR A O 1
ATOM 1360 N N . GLU A 1 181 ? 9.484 20.234 -7.137 1 97.94 181 GLU A N 1
ATOM 1361 C CA . GLU A 1 181 ? 10.766 19.922 -7.762 1 97.94 181 GLU A CA 1
ATOM 1362 C C . GLU A 1 181 ? 11.93 20.484 -6.945 1 97.94 181 GLU A C 1
ATOM 1364 O O . GLU A 1 181 ? 13.023 19.922 -6.945 1 97.94 181 GLU A O 1
ATOM 1369 N N . THR A 1 182 ? 11.672 21.531 -6.262 1 96.94 182 THR A N 1
ATOM 1370 C CA . THR A 1 182 ? 12.75 22.219 -5.566 1 96.94 182 THR A CA 1
ATOM 1371 C C . THR A 1 182 ? 12.859 21.734 -4.121 1 96.94 182 THR A C 1
ATOM 1373 O O . THR A 1 182 ? 13.883 21.938 -3.467 1 96.94 182 THR A O 1
ATOM 1376 N N . ALA A 1 183 ? 11.805 21.125 -3.633 1 97.5 183 ALA A N 1
ATOM 1377 C CA . ALA A 1 183 ? 11.812 20.625 -2.258 1 97.5 183 ALA A CA 1
ATOM 1378 C C . ALA A 1 183 ? 12.688 19.391 -2.129 1 97.5 183 ALA A C 1
ATOM 1380 O O . ALA A 1 183 ? 13.031 18.75 -3.131 1 97.5 183 ALA A O 1
ATOM 1381 N N . GLU A 1 184 ? 13.117 19.094 -0.921 1 96.94 184 GLU A N 1
ATOM 1382 C CA . GLU A 1 184 ? 13.914 17.906 -0.612 1 96.94 184 GLU A CA 1
ATOM 1383 C C . GLU A 1 184 ? 13.219 17.047 0.433 1 96.94 184 GLU A C 1
ATOM 1385 O O . GLU A 1 184 ? 12.523 17.562 1.312 1 96.94 184 GLU A O 1
ATOM 1390 N N . PRO A 1 185 ? 13.398 15.75 0.274 1 97.56 185 PRO A N 1
ATOM 1391 C CA . PRO A 1 185 ? 12.906 14.906 1.36 1 97.56 185 PRO A CA 1
ATOM 1392 C C . PRO A 1 185 ? 13.531 15.25 2.711 1 97.56 185 PRO A C 1
ATOM 1394 O O . PRO A 1 185 ? 14.648 15.758 2.764 1 97.56 185 PRO A O 1
ATOM 1397 N N . ASP A 1 186 ? 12.766 14.984 3.746 1 97.88 186 ASP A N 1
ATOM 1398 C CA . ASP A 1 186 ? 13.289 15.242 5.086 1 97.88 186 ASP A CA 1
ATOM 1399 C C . ASP A 1 186 ? 14.5 14.352 5.379 1 97.88 186 ASP A C 1
ATOM 1401 O O . ASP A 1 186 ? 14.578 13.219 4.906 1 97.88 186 ASP A O 1
ATOM 1405 N N . ILE A 1 187 ? 15.344 14.797 6.219 1 97.44 187 ILE A N 1
ATOM 1406 C CA . ILE A 1 187 ? 16.609 14.133 6.5 1 97.44 187 ILE A CA 1
ATOM 1407 C C . ILE A 1 187 ? 16.359 12.82 7.246 1 97.44 187 ILE A C 1
ATOM 1409 O O . ILE A 1 187 ? 17.156 11.891 7.18 1 97.44 187 ILE A O 1
ATOM 1413 N N . LEU A 1 188 ? 15.203 12.695 7.91 1 97.38 188 LEU A N 1
ATOM 1414 C CA . LEU A 1 188 ? 14.891 11.5 8.688 1 97.38 188 LEU A CA 1
ATOM 1415 C C . LEU A 1 188 ? 13.961 10.578 7.902 1 97.38 188 LEU A C 1
ATOM 1417 O O . LEU A 1 188 ? 13.445 9.602 8.453 1 97.38 188 LEU A O 1
ATOM 1421 N N . ALA A 1 189 ? 13.758 10.859 6.633 1 96.31 189 ALA A N 1
ATOM 1422 C CA . ALA A 1 189 ? 12.719 10.211 5.84 1 96.31 189 ALA A CA 1
ATOM 1423 C C . ALA A 1 189 ? 12.852 8.688 5.91 1 96.31 189 ALA A C 1
ATOM 1425 O O . ALA A 1 189 ? 11.875 7.988 6.18 1 96.31 189 ALA A O 1
ATOM 1426 N N . ASP A 1 190 ? 14 8.141 5.812 1 94.19 190 ASP A N 1
ATOM 1427 C CA . ASP A 1 190 ? 14.211 6.699 5.695 1 94.19 190 ASP A CA 1
ATOM 1428 C C . ASP A 1 190 ? 14.18 6.027 7.066 1 94.19 190 ASP A C 1
ATOM 1430 O O . ASP A 1 190 ? 13.953 4.816 7.164 1 94.19 190 ASP A O 1
ATOM 1434 N N . GLU A 1 191 ? 14.328 6.801 8.125 1 94.69 191 GLU A N 1
ATOM 1435 C CA . GLU A 1 191 ? 14.43 6.227 9.461 1 94.69 191 GLU A CA 1
ATOM 1436 C C . GLU A 1 191 ? 13.164 6.504 10.273 1 94.69 191 GLU A C 1
ATOM 1438 O O . GLU A 1 191 ? 12.977 5.926 11.344 1 94.69 191 GLU A O 1
ATOM 1443 N N . ALA A 1 192 ? 12.383 7.344 9.758 1 93.56 192 ALA A N 1
ATOM 1444 C CA . ALA A 1 192 ? 11.234 7.82 10.516 1 93.56 192 ALA A CA 1
ATOM 1445 C C . ALA A 1 192 ? 10.359 6.66 10.969 1 93.56 192 ALA A C 1
ATOM 1447 O O . ALA A 1 192 ? 9.93 6.609 12.133 1 93.56 192 ALA A O 1
ATOM 1448 N N . SER A 1 193 ? 10.117 5.75 10.086 1 89 193 SER A N 1
ATOM 1449 C CA . SER A 1 193 ? 9.227 4.637 10.398 1 89 193 SER A CA 1
ATOM 1450 C C . SER A 1 193 ? 9.773 3.801 11.555 1 89 193 SER A C 1
ATOM 1452 O O . SER A 1 193 ? 9.016 3.365 12.422 1 89 193 SER A O 1
ATOM 1454 N N . SER A 1 194 ? 10.977 3.539 11.547 1 89.62 194 SER A N 1
ATOM 1455 C CA . SER A 1 194 ? 11.602 2.756 12.609 1 89.62 194 SER A CA 1
ATOM 1456 C C . SER A 1 194 ? 11.547 3.49 13.945 1 89.62 194 SER A C 1
ATOM 1458 O O . SER A 1 194 ? 11.273 2.883 14.977 1 89.62 194 SER A O 1
ATOM 1460 N N . ILE A 1 195 ? 11.789 4.758 13.938 1 93.31 195 ILE A N 1
ATOM 1461 C CA . ILE A 1 195 ? 11.734 5.574 15.141 1 93.31 195 ILE A CA 1
ATOM 1462 C C . ILE A 1 195 ? 10.312 5.555 15.719 1 93.31 195 ILE A C 1
ATOM 1464 O O . ILE A 1 195 ? 10.125 5.316 16.906 1 93.31 195 ILE A O 1
ATOM 1468 N N . VAL A 1 196 ? 9.391 5.746 14.875 1 91.88 196 VAL A N 1
ATOM 1469 C CA . VAL A 1 196 ? 7.984 5.785 15.266 1 91.88 196 VAL A CA 1
ATOM 1470 C C . VAL A 1 196 ? 7.578 4.441 15.867 1 91.88 196 VAL A C 1
ATOM 1472 O O . VAL A 1 196 ? 6.934 4.387 16.922 1 91.88 196 VAL A O 1
ATOM 1475 N N . SER A 1 197 ? 7.98 3.383 15.227 1 88.81 197 SER A N 1
ATOM 1476 C CA . SER A 1 197 ? 7.66 2.041 15.695 1 88.81 197 SER A CA 1
ATOM 1477 C C . SER A 1 197 ? 8.234 1.789 17.078 1 88.81 197 SER A C 1
ATOM 1479 O O . SER A 1 197 ? 7.551 1.262 17.969 1 88.81 197 SER A O 1
ATOM 1481 N N . LYS A 1 198 ? 9.406 2.158 17.312 1 91.56 198 LYS A N 1
ATOM 1482 C CA . LYS A 1 198 ? 10.062 1.967 18.609 1 91.56 198 LYS A CA 1
ATOM 1483 C C . LYS A 1 198 ? 9.359 2.75 19.703 1 91.56 198 LYS A C 1
ATOM 1485 O O . LYS A 1 198 ? 9.156 2.238 20.812 1 91.56 198 LYS A O 1
ATOM 1490 N N . ILE A 1 199 ? 8.977 3.92 19.375 1 94.19 199 ILE A N 1
ATOM 1491 C CA . ILE A 1 199 ? 8.305 4.77 20.344 1 94.19 199 ILE A CA 1
ATOM 1492 C C . ILE A 1 199 ? 6.938 4.188 20.688 1 94.19 199 ILE A C 1
ATOM 1494 O O . ILE A 1 199 ? 6.598 4.027 21.859 1 94.19 199 ILE A O 1
ATOM 1498 N N . ASN A 1 200 ? 6.211 3.844 19.703 1 91.5 200 ASN A N 1
ATOM 1499 C CA . ASN A 1 200 ? 4.852 3.355 19.906 1 91.5 200 ASN A CA 1
ATOM 1500 C C . ASN A 1 200 ? 4.84 2.006 20.609 1 91.5 200 ASN A C 1
ATOM 1502 O O . ASN A 1 200 ? 3.916 1.708 21.375 1 91.5 200 ASN A O 1
ATOM 1506 N N . ASN A 1 201 ? 5.82 1.261 20.453 1 89.94 201 ASN A N 1
ATOM 1507 C CA . ASN A 1 201 ? 5.883 -0.054 21.094 1 89.94 201 ASN A CA 1
ATOM 1508 C C . ASN A 1 201 ? 6.48 0.026 22.484 1 89.94 201 ASN A C 1
ATOM 1510 O O . ASN A 1 201 ? 6.137 -0.775 23.359 1 89.94 201 ASN A O 1
ATOM 1514 N N . GLY A 1 202 ? 7.258 1.006 22.766 1 93.81 202 GLY A N 1
ATOM 1515 C CA . GLY A 1 202 ? 8.047 0.959 23.984 1 93.81 202 GLY A CA 1
ATOM 1516 C C . GLY A 1 202 ? 7.785 2.127 24.906 1 93.81 202 GLY A C 1
ATOM 1517 O O . GLY A 1 202 ? 8.203 2.113 26.062 1 93.81 202 GLY A O 1
ATOM 1518 N N . LYS A 1 203 ? 7.145 3.121 24.391 1 95.62 203 LYS A N 1
ATOM 1519 C CA . LYS A 1 203 ? 7.109 4.344 25.188 1 95.62 203 LYS A CA 1
ATOM 1520 C C . LYS A 1 203 ? 5.672 4.828 25.391 1 95.62 203 LYS A C 1
ATOM 1522 O O . LYS A 1 203 ? 5.41 6.031 25.375 1 95.62 203 LYS A O 1
ATOM 1527 N N . GLN A 1 204 ? 4.781 3.945 25.578 1 94.19 204 GLN A N 1
ATOM 1528 C CA . GLN A 1 204 ? 3.377 4.312 25.703 1 94.19 204 GLN A CA 1
ATOM 1529 C C . GLN A 1 204 ? 3.141 5.145 26.969 1 94.19 204 GLN A C 1
ATOM 1531 O O . GLN A 1 204 ? 2.398 6.129 26.938 1 94.19 204 GLN A O 1
ATOM 1536 N N . GLU A 1 205 ? 3.746 4.785 28.078 1 94.88 205 GLU A N 1
ATOM 1537 C CA . GLU A 1 205 ? 3.582 5.539 29.312 1 94.88 205 GLU A CA 1
ATOM 1538 C C . GLU A 1 205 ? 4.109 6.961 29.172 1 94.88 205 GLU A C 1
ATOM 1540 O O . GLU A 1 205 ? 3.482 7.914 29.641 1 94.88 205 GLU A O 1
ATOM 1545 N N . ASP A 1 206 ? 5.23 7.047 28.547 1 96 206 ASP A N 1
ATOM 1546 C CA . ASP A 1 206 ? 5.805 8.367 28.297 1 96 206 ASP A CA 1
ATOM 1547 C C . ASP A 1 206 ? 4.879 9.211 27.422 1 96 206 ASP A C 1
ATOM 1549 O O . ASP A 1 206 ? 4.684 10.398 27.688 1 96 206 ASP A O 1
ATOM 1553 N N . LEU A 1 207 ? 4.309 8.586 26.406 1 95.88 207 LEU A N 1
ATOM 1554 C CA . LEU A 1 207 ? 3.396 9.289 25.516 1 95.88 207 LEU A CA 1
ATOM 1555 C C . LEU A 1 207 ? 2.162 9.781 26.266 1 95.88 207 LEU A C 1
ATOM 1557 O O . LEU A 1 207 ? 1.691 10.891 26.031 1 95.88 207 LEU A O 1
ATOM 1561 N N . GLN A 1 208 ? 1.698 9.008 27.156 1 94.88 208 GLN A N 1
ATOM 1562 C CA . GLN A 1 208 ? 0.554 9.406 27.969 1 94.88 208 GLN A CA 1
ATOM 1563 C C . GLN A 1 208 ? 0.889 10.625 28.828 1 94.88 208 GLN A C 1
ATOM 1565 O O . GLN A 1 208 ? 0.082 11.547 28.953 1 94.88 208 GLN A O 1
ATOM 1570 N N . THR A 1 209 ? 2.027 10.555 29.406 1 94.38 209 THR A N 1
ATOM 1571 C CA . THR A 1 209 ? 2.475 11.664 30.25 1 94.38 209 THR A CA 1
ATOM 1572 C C . THR A 1 209 ? 2.611 12.945 29.422 1 94.38 209 THR A C 1
ATOM 1574 O O . THR A 1 209 ? 2.229 14.023 29.875 1 94.38 209 THR A O 1
ATOM 1577 N N . VAL A 1 210 ? 3.125 12.82 28.234 1 94.94 210 VAL A N 1
ATOM 1578 C CA . VAL A 1 210 ? 3.25 13.953 27.328 1 94.94 210 VAL A CA 1
ATOM 1579 C C . VAL A 1 210 ? 1.868 14.523 27.016 1 94.94 210 VAL A C 1
ATOM 1581 O O . VAL A 1 210 ? 1.675 15.742 27.062 1 94.94 210 VAL A O 1
ATOM 1584 N N . CYS A 1 211 ? 0.926 13.664 26.719 1 93.69 211 CYS A N 1
ATOM 1585 C CA . CYS A 1 211 ? -0.432 14.109 26.422 1 93.69 211 CYS A CA 1
ATOM 1586 C C . CYS A 1 211 ? -1.022 14.867 27.594 1 93.69 211 CYS A C 1
ATOM 1588 O O . CYS A 1 211 ? -1.617 15.93 27.422 1 93.69 211 CYS A O 1
ATOM 1590 N N . LYS A 1 212 ? -0.826 14.375 28.75 1 91.75 212 LYS A N 1
ATOM 1591 C CA . LYS A 1 212 ? -1.365 14.961 29.969 1 91.75 212 LYS A CA 1
ATOM 1592 C C . LYS A 1 212 ? -0.81 16.359 30.203 1 91.75 212 LYS A C 1
ATOM 1594 O O . LYS A 1 212 ? -1.567 17.312 30.438 1 91.75 212 LYS A O 1
ATOM 1599 N N . HIS A 1 213 ? 0.44 16.547 29.984 1 91.25 213 HIS A N 1
ATOM 1600 C CA . HIS A 1 213 ? 1.09 17.766 30.453 1 91.25 213 HIS A CA 1
ATOM 1601 C C . HIS A 1 213 ? 1.248 18.766 29.312 1 91.25 213 HIS A C 1
ATOM 1603 O O . HIS A 1 213 ? 1.275 19.984 29.547 1 91.25 213 HIS A O 1
ATOM 1609 N N . PHE A 1 214 ? 1.312 18.266 28.094 1 91.31 214 PHE A N 1
ATOM 1610 C CA . PHE A 1 214 ? 1.616 19.188 27.016 1 91.31 214 PHE A CA 1
ATOM 1611 C C . PHE A 1 214 ? 0.411 19.359 26.094 1 91.31 214 PHE A C 1
ATOM 1613 O O . PHE A 1 214 ? 0.278 20.391 25.438 1 91.31 214 PHE A O 1
ATOM 1620 N N . LEU A 1 215 ? -0.464 18.422 25.984 1 89.06 215 LEU A N 1
ATOM 1621 C CA . LEU A 1 215 ? -1.565 18.5 25.031 1 89.06 215 LEU A CA 1
ATOM 1622 C C . LEU A 1 215 ? -2.891 18.734 25.75 1 89.06 215 LEU A C 1
ATOM 1624 O O . LEU A 1 215 ? -3.936 18.875 25.109 1 89.06 215 LEU A O 1
ATOM 1628 N N . ASN A 1 216 ? -2.873 18.812 27.078 1 85.75 216 ASN A N 1
ATOM 1629 C CA . ASN A 1 216 ? -4.062 19 27.906 1 85.75 216 ASN A CA 1
ATOM 1630 C C . ASN A 1 216 ? -5.09 17.906 27.672 1 85.75 216 ASN A C 1
ATOM 1632 O O . ASN A 1 216 ? -6.285 18.172 27.547 1 85.75 216 ASN A O 1
ATOM 1636 N N . LYS A 1 217 ? -4.59 16.734 27.406 1 85.62 217 LYS A N 1
ATOM 1637 C CA . LYS A 1 217 ? -5.395 15.516 27.328 1 85.62 217 LYS A CA 1
ATOM 1638 C C . LYS A 1 217 ? -5.059 14.555 28.469 1 85.62 217 LYS A C 1
ATOM 1640 O O . LYS A 1 217 ? -4.121 13.758 28.359 1 85.62 217 LYS A O 1
ATOM 1645 N N . ALA A 1 218 ? -5.77 14.703 29.531 1 78.88 218 ALA A N 1
ATOM 1646 C CA . ALA A 1 218 ? -5.43 14.062 30.797 1 78.88 218 ALA A CA 1
ATOM 1647 C C . ALA A 1 218 ? -5.465 12.539 30.672 1 78.88 218 ALA A C 1
ATOM 1649 O O . ALA A 1 218 ? -4.574 11.844 31.172 1 78.88 218 ALA A O 1
ATOM 1650 N N . THR A 1 219 ? -6.527 12.008 30 1 84.12 219 THR A N 1
ATOM 1651 C CA . THR A 1 219 ? -6.645 10.555 29.922 1 84.12 219 THR A CA 1
ATOM 1652 C C . THR A 1 219 ? -7.062 10.125 28.516 1 84.12 219 THR A C 1
ATOM 1654 O O . THR A 1 219 ? -8.195 9.688 28.312 1 84.12 219 THR A O 1
ATOM 1657 N N . PRO A 1 220 ? -6.031 10.203 27.594 1 88.44 220 PRO A N 1
ATOM 1658 C CA . PRO A 1 220 ? -6.41 9.734 26.266 1 88.44 220 PRO A CA 1
ATOM 1659 C C . PRO A 1 220 ? -6.605 8.219 26.203 1 88.44 220 PRO A C 1
ATOM 1661 O O . PRO A 1 220 ? -5.961 7.477 26.953 1 88.44 220 PRO A O 1
ATOM 1664 N N . ASP A 1 221 ? -7.578 7.77 25.469 1 87.06 221 ASP A N 1
ATOM 1665 C CA . ASP A 1 221 ? -7.801 6.344 25.25 1 87.06 221 ASP A CA 1
ATOM 1666 C C . ASP A 1 221 ? -6.637 5.715 24.5 1 87.06 221 ASP A C 1
ATOM 1668 O O . ASP A 1 221 ? -6.172 4.629 24.844 1 87.06 221 ASP A O 1
ATOM 1672 N N . THR A 1 222 ? -6.215 6.426 23.484 1 87.62 222 THR A N 1
ATOM 1673 C CA . THR A 1 222 ? -5.074 5.957 22.719 1 87.62 222 THR A CA 1
ATOM 1674 C C . THR A 1 222 ? -4.211 7.133 22.25 1 87.62 222 THR A C 1
ATOM 1676 O O . THR A 1 222 ? -4.719 8.242 22.062 1 87.62 222 THR A O 1
ATOM 1679 N N . VAL A 1 223 ? -2.912 6.898 22.219 1 91.44 223 VAL A N 1
ATOM 1680 C CA . VAL A 1 223 ? -1.964 7.863 21.672 1 91.44 223 VAL A CA 1
ATOM 1681 C C . VAL A 1 223 ? -0.916 7.141 20.828 1 91.44 223 VAL A C 1
ATOM 1683 O O . VAL A 1 223 ? -0.455 6.059 21.188 1 91.44 223 VAL A O 1
ATOM 1686 N N . ALA A 1 224 ? -0.67 7.727 19.672 1 89.69 224 ALA A N 1
ATOM 1687 C CA . ALA A 1 224 ? 0.358 7.164 18.812 1 89.69 224 ALA A CA 1
ATOM 1688 C C . ALA A 1 224 ? 1.103 8.258 18.047 1 89.69 224 ALA A C 1
ATOM 1690 O O . ALA A 1 224 ? 0.501 9.258 17.641 1 89.69 224 ALA A O 1
ATOM 1691 N N . VAL A 1 225 ? 2.355 8.039 17.953 1 91.56 225 VAL A N 1
ATOM 1692 C CA . VAL A 1 225 ? 3.135 8.875 17.047 1 91.56 225 VAL A CA 1
ATOM 1693 C C . VAL A 1 225 ? 2.885 8.445 15.602 1 91.56 225 VAL A C 1
ATOM 1695 O O . VAL A 1 225 ? 2.926 7.258 15.281 1 91.56 225 VAL A O 1
ATOM 1698 N N . THR A 1 226 ? 2.672 9.414 14.734 1 87.12 226 THR A N 1
ATOM 1699 C CA . THR A 1 226 ? 2.379 9.055 13.352 1 87.12 226 THR A CA 1
ATOM 1700 C C . THR A 1 226 ? 3.584 9.328 12.453 1 87.12 226 THR A C 1
ATOM 1702 O O . THR A 1 226 ? 3.783 8.648 11.453 1 87.12 226 THR A O 1
ATOM 1705 N N . THR A 1 227 ? 4.285 10.328 12.766 1 89.5 227 THR A N 1
ATOM 1706 C CA . THR A 1 227 ? 5.492 10.609 12 1 89.5 227 THR A CA 1
ATOM 1707 C C . THR A 1 227 ? 6.492 11.406 12.836 1 89.5 227 THR A C 1
ATOM 1709 O O . THR A 1 227 ? 6.129 11.992 13.859 1 89.5 227 THR A O 1
ATOM 1712 N N . VAL A 1 228 ? 7.754 11.352 12.445 1 95.31 228 VAL A N 1
ATOM 1713 C CA . VAL A 1 228 ? 8.836 12.172 12.984 1 95.31 228 VAL A CA 1
ATOM 1714 C C . VAL A 1 228 ? 9.664 12.75 11.836 1 95.31 228 VAL A C 1
ATOM 1716 O O . VAL A 1 228 ? 9.898 12.07 10.828 1 95.31 228 VAL A O 1
ATOM 1719 N N . ASP A 1 229 ? 9.938 14 11.922 1 97 229 ASP A N 1
ATOM 1720 C CA . ASP A 1 229 ? 10.836 14.648 10.969 1 97 229 ASP A CA 1
ATOM 1721 C C . ASP A 1 229 ? 11.812 15.586 11.688 1 97 229 ASP A C 1
ATOM 1723 O O . ASP A 1 229 ? 11.875 15.602 12.914 1 97 229 ASP A O 1
ATOM 1727 N N . ARG A 1 230 ? 12.57 16.328 10.906 1 97.88 230 ARG A N 1
ATOM 1728 C CA . ARG A 1 230 ? 13.656 17.109 11.5 1 97.88 230 ARG A CA 1
ATOM 1729 C C . ARG A 1 230 ? 13.117 18.188 12.43 1 97.88 230 ARG A C 1
ATOM 1731 O O . ARG A 1 230 ? 13.867 18.75 13.234 1 97.88 230 ARG A O 1
ATOM 1738 N N . LEU A 1 231 ? 11.836 18.484 12.352 1 97.12 231 LEU A N 1
ATOM 1739 C CA . LEU A 1 231 ? 11.289 19.609 13.109 1 97.12 231 LEU A CA 1
ATOM 1740 C C . LEU A 1 231 ? 10.5 19.125 14.312 1 97.12 231 LEU A C 1
ATOM 1742 O O . LEU A 1 231 ? 10.211 19.906 15.227 1 97.12 231 LEU A O 1
ATOM 1746 N N . GLY A 1 232 ? 10.117 17.844 14.312 1 96.94 232 GLY A N 1
ATOM 1747 C CA . GLY A 1 232 ? 9.336 17.375 15.445 1 96.94 232 GLY A CA 1
ATOM 1748 C C . GLY A 1 232 ? 8.594 16.094 15.18 1 96.94 232 GLY A C 1
ATOM 1749 O O . GLY A 1 232 ? 9.008 15.297 14.328 1 96.94 232 GLY A O 1
ATOM 1750 N N . LEU A 1 233 ? 7.453 15.859 16.031 1 94.88 233 LEU A N 1
ATOM 1751 C CA . LEU A 1 233 ? 6.637 14.648 15.977 1 94.88 233 LEU A CA 1
ATOM 1752 C C . LEU A 1 233 ? 5.172 15 15.758 1 94.88 233 LEU A C 1
ATOM 1754 O O . LEU A 1 233 ? 4.672 15.992 16.297 1 94.88 233 LEU A O 1
ATOM 1758 N N . ASP A 1 234 ? 4.574 14.125 14.992 1 90.31 234 ASP A N 1
ATOM 1759 C CA . ASP A 1 234 ? 3.117 14.172 14.922 1 90.31 234 ASP A CA 1
ATOM 1760 C C . ASP A 1 234 ? 2.49 13.086 15.789 1 90.31 234 ASP A C 1
ATOM 1762 O O . ASP A 1 234 ? 2.922 11.93 15.758 1 90.31 234 ASP A O 1
ATOM 1766 N N . LEU A 1 235 ? 1.45 13.508 16.531 1 90.25 235 LEU A N 1
ATOM 1767 C CA . LEU A 1 235 ? 0.738 12.57 17.406 1 90.25 235 LEU A CA 1
ATOM 1768 C C . LEU A 1 235 ? -0.744 12.523 17.047 1 90.25 235 LEU A C 1
ATOM 1770 O O . LEU A 1 235 ? -1.352 13.555 16.75 1 90.25 235 LEU A O 1
ATOM 1774 N N . ARG A 1 236 ? -1.216 11.367 17.125 1 85.38 236 ARG A N 1
ATOM 1775 C CA . ARG A 1 236 ? -2.656 11.141 17.078 1 85.38 236 ARG A CA 1
ATOM 1776 C C . ARG A 1 236 ? -3.188 10.703 18.438 1 85.38 236 ARG A C 1
ATOM 1778 O O . ARG A 1 236 ? -2.711 9.727 19.016 1 85.38 236 ARG A O 1
ATOM 1785 N N . VAL A 1 237 ? -4.172 11.469 18.891 1 87.56 237 VAL A N 1
ATOM 1786 C CA . VAL A 1 237 ? -4.688 11.234 20.234 1 87.56 237 VAL A CA 1
ATOM 1787 C C . VAL A 1 237 ? -6.199 11.016 20.188 1 87.56 237 VAL A C 1
ATOM 1789 O O . VAL A 1 237 ? -6.934 11.867 19.672 1 87.56 237 VAL A O 1
ATOM 1792 N N . LYS A 1 238 ? -6.578 9.906 20.641 1 84.12 238 LYS A N 1
ATOM 1793 C CA . LYS A 1 238 ? -8 9.617 20.766 1 84.12 238 LYS A CA 1
ATOM 1794 C C . LYS A 1 238 ? -8.469 9.75 22.203 1 84.12 238 LYS A C 1
ATOM 1796 O O . LYS A 1 238 ? -7.891 9.133 23.109 1 84.12 238 LYS A O 1
ATOM 1801 N N . ALA A 1 239 ? -9.383 10.594 22.406 1 82 239 ALA A N 1
ATOM 1802 C CA . ALA A 1 239 ? -10.039 10.766 23.703 1 82 239 ALA A CA 1
ATOM 1803 C C . ALA A 1 239 ? -11.555 10.711 23.547 1 82 239 ALA A C 1
ATOM 1805 O O . ALA A 1 239 ? -12.156 11.562 22.891 1 82 239 ALA A O 1
ATOM 1806 N N . ARG A 1 240 ? -12.078 9.562 24.094 1 76.44 240 ARG A N 1
ATOM 1807 C CA . ARG A 1 240 ? -13.508 9.297 23.938 1 76.44 240 ARG A CA 1
ATOM 1808 C C . ARG A 1 240 ? -13.891 9.156 22.469 1 76.44 240 ARG A C 1
ATOM 1810 O O . ARG A 1 240 ? -13.32 8.32 21.766 1 76.44 240 ARG A O 1
ATOM 1817 N N . ASP A 1 241 ? -14.578 10.156 21.938 1 71.81 241 ASP A N 1
ATOM 1818 C CA . ASP A 1 241 ? -15.086 9.953 20.594 1 71.81 241 ASP A CA 1
ATOM 1819 C C . ASP A 1 241 ? -14.43 10.906 19.594 1 71.81 241 ASP A C 1
ATOM 1821 O O . ASP A 1 241 ? -14.836 10.992 18.438 1 71.81 241 ASP A O 1
ATOM 1825 N N . LEU A 1 242 ? -13.32 11.484 20.172 1 75.19 242 LEU A N 1
ATOM 1826 C CA . LEU A 1 242 ? -12.703 12.469 19.281 1 75.19 242 LEU A CA 1
ATOM 1827 C C . LEU A 1 242 ? -11.227 12.148 19.062 1 75.19 242 LEU A C 1
ATOM 1829 O O . LEU A 1 242 ? -10.539 11.711 19.984 1 75.19 242 LEU A O 1
ATOM 1833 N N . THR A 1 243 ? -10.859 12.242 17.891 1 78.25 243 THR A N 1
ATOM 1834 C CA . THR A 1 243 ? -9.453 12.07 17.516 1 78.25 243 THR A CA 1
ATOM 1835 C C . THR A 1 243 ? -8.844 13.398 17.078 1 78.25 243 THR A C 1
ATOM 1837 O O . THR A 1 243 ? -9.391 14.07 16.188 1 78.25 243 THR A O 1
ATOM 1840 N N . ASP A 1 244 ? -7.797 13.773 17.719 1 81.25 244 ASP A N 1
ATOM 1841 C CA . ASP A 1 244 ? -7.062 14.984 17.375 1 81.25 244 ASP A CA 1
ATOM 1842 C C . ASP A 1 244 ? -5.617 14.664 17 1 81.25 244 ASP A C 1
ATOM 1844 O O . ASP A 1 244 ? -5.078 13.633 17.406 1 81.25 244 ASP A O 1
ATOM 1848 N N . GLU A 1 245 ? -5.117 15.508 16.156 1 83.56 245 GLU A N 1
ATOM 1849 C CA . GLU A 1 245 ? -3.717 15.367 15.773 1 83.56 245 GLU A CA 1
ATOM 1850 C C . GLU A 1 245 ? -2.904 16.578 16.203 1 83.56 245 GLU A C 1
ATOM 1852 O O . GLU A 1 245 ? -3.365 17.719 16.062 1 83.56 245 GLU A O 1
ATOM 1857 N N . PHE A 1 246 ? -1.753 16.281 16.766 1 89.25 246 PHE A N 1
ATOM 1858 C CA . PHE A 1 246 ? -0.905 17.344 17.297 1 89.25 246 PHE A CA 1
ATOM 1859 C C . PHE A 1 246 ? 0.502 17.25 16.719 1 89.25 246 PHE A C 1
ATOM 1861 O O . PHE A 1 246 ? 0.986 16.172 16.406 1 89.25 246 PHE A O 1
ATOM 1868 N N . ARG A 1 247 ? 1.029 18.406 16.609 1 93.06 247 ARG A N 1
ATOM 1869 C CA . ARG A 1 247 ? 2.459 18.531 16.359 1 93.06 247 ARG A CA 1
ATOM 1870 C C . ARG A 1 247 ? 3.207 18.969 17.609 1 93.06 247 ARG A C 1
ATOM 1872 O O . ARG A 1 247 ? 2.826 19.953 18.25 1 93.06 247 ARG A O 1
ATOM 1879 N N . ILE A 1 248 ? 4.184 18.203 17.953 1 95.19 248 ILE A N 1
ATOM 1880 C CA . ILE A 1 248 ? 5.137 18.625 18.969 1 95.19 248 ILE A CA 1
ATOM 1881 C C . ILE A 1 248 ? 6.48 18.953 18.328 1 95.19 248 ILE A C 1
ATOM 1883 O O . ILE A 1 248 ? 7.148 18.062 17.781 1 95.19 248 ILE A O 1
ATOM 1887 N N . GLY A 1 249 ? 6.82 20.125 18.422 1 95.88 249 GLY A N 1
ATOM 1888 C CA . GLY A 1 249 ? 8.062 20.562 17.797 1 95.88 249 GLY A CA 1
ATOM 1889 C C . GLY A 1 249 ? 9.281 20.297 18.656 1 95.88 249 GLY A C 1
ATOM 1890 O O . GLY A 1 249 ? 9.203 20.344 19.891 1 95.88 249 GLY A O 1
ATOM 1891 N N . PHE A 1 250 ? 10.406 20.031 17.938 1 96 250 PHE A N 1
ATOM 1892 C CA . PHE A 1 250 ? 11.695 20.016 18.609 1 96 250 PHE A CA 1
ATOM 1893 C C . PHE A 1 250 ? 12.148 21.438 18.938 1 96 250 PHE A C 1
ATOM 1895 O O . PHE A 1 250 ? 11.695 22.391 18.312 1 96 250 PHE A O 1
ATOM 1902 N N . ARG A 1 251 ? 13 21.547 19.906 1 90.62 251 ARG A N 1
ATOM 1903 C CA . ARG A 1 251 ? 13.539 22.875 20.25 1 90.62 251 ARG A CA 1
ATOM 1904 C C . ARG A 1 251 ? 14.461 23.375 19.141 1 90.62 251 ARG A C 1
ATOM 1906 O O . ARG A 1 251 ? 14.516 24.578 18.891 1 90.62 251 ARG A O 1
ATOM 1913 N N . GLN A 1 252 ? 15.125 22.453 18.578 1 91.88 252 GLN A N 1
ATOM 1914 C CA . GLN A 1 252 ? 15.977 22.75 17.438 1 91.88 252 GLN A CA 1
ATOM 1915 C C . GLN A 1 252 ? 15.82 21.688 16.344 1 91.88 252 GLN A C 1
ATOM 1917 O O . GLN A 1 252 ? 15.648 20.5 16.656 1 91.88 252 GLN A O 1
ATOM 1922 N N . PRO A 1 253 ? 15.891 22.156 15.078 1 95.75 253 PRO A N 1
ATOM 1923 C CA . PRO A 1 253 ? 15.867 21.156 14.008 1 95.75 253 PRO A CA 1
ATOM 1924 C C . PRO A 1 253 ? 17 20.141 14.141 1 95.75 253 PRO A C 1
ATOM 1926 O O . PRO A 1 253 ? 18.125 20.5 14.516 1 95.75 253 PRO A O 1
ATOM 1929 N N . VAL A 1 254 ? 16.703 18.938 13.859 1 97.19 254 VAL A N 1
ATOM 1930 C CA . VAL A 1 254 ? 17.703 17.891 14.016 1 97.19 254 VAL A CA 1
ATOM 1931 C C . VAL A 1 254 ? 18.312 17.547 12.656 1 97.19 254 VAL A C 1
ATOM 1933 O O . VAL A 1 254 ? 17.703 17.797 11.617 1 97.19 254 VAL A O 1
ATOM 1936 N N . SER A 1 255 ? 19.5 16.953 12.703 1 96.31 255 SER A N 1
ATOM 1937 C CA . SER A 1 255 ? 20.203 16.656 11.461 1 96.31 255 SER A CA 1
ATOM 1938 C C . SER A 1 255 ? 20.578 15.18 11.383 1 96.31 255 SER A C 1
ATOM 1940 O O . SER A 1 255 ? 21.25 14.758 10.438 1 96.31 255 SER A O 1
ATOM 1942 N N . SER A 1 256 ? 20.172 14.414 12.391 1 96.5 256 SER A N 1
ATOM 1943 C CA . SER A 1 256 ? 20.469 12.992 12.406 1 96.5 256 SER A CA 1
ATOM 1944 C C . SER A 1 256 ? 19.469 12.219 13.258 1 96.5 256 SER A C 1
ATOM 1946 O O . SER A 1 256 ? 18.688 12.82 14 1 96.5 256 SER A O 1
ATOM 1948 N N . VAL A 1 257 ? 19.531 10.961 13.109 1 96.5 257 VAL A N 1
ATOM 1949 C CA . VAL A 1 257 ? 18.688 10.086 13.914 1 96.5 257 VAL A CA 1
ATOM 1950 C C . VAL A 1 257 ? 19.031 10.25 15.391 1 96.5 257 VAL A C 1
ATOM 1952 O O . VAL A 1 257 ? 18.125 10.305 16.234 1 96.5 257 VAL A O 1
ATOM 1955 N N . GLU A 1 258 ? 20.266 10.367 15.672 1 96.75 258 GLU A N 1
ATOM 1956 C CA . GLU A 1 258 ? 20.719 10.539 17.047 1 96.75 258 GLU A CA 1
ATOM 1957 C C . GLU A 1 258 ? 20.203 11.844 17.641 1 96.75 258 GLU A C 1
ATOM 1959 O O . GLU A 1 258 ? 19.75 11.875 18.797 1 96.75 258 GLU A O 1
ATOM 1964 N N . ASP A 1 259 ? 20.281 12.859 16.859 1 97.19 259 ASP A N 1
ATOM 1965 C CA . ASP A 1 259 ? 19.734 14.141 17.281 1 97.19 259 ASP A CA 1
ATOM 1966 C C . ASP A 1 259 ? 18.25 14.023 17.594 1 97.19 259 ASP A C 1
ATOM 1968 O O . ASP A 1 259 ? 17.766 14.578 18.594 1 97.19 259 ASP A O 1
ATOM 1972 N N . ALA A 1 260 ? 17.547 13.336 16.719 1 97.31 260 ALA A N 1
ATOM 1973 C CA . ALA A 1 260 ? 16.109 13.172 16.891 1 97.31 260 ALA A CA 1
ATOM 1974 C C . ALA A 1 260 ? 15.797 12.406 18.172 1 97.31 260 ALA A C 1
ATOM 1976 O O . ALA A 1 260 ? 14.914 12.805 18.938 1 97.31 260 ALA A O 1
ATOM 1977 N N . LYS A 1 261 ? 16.516 11.391 18.391 1 96.25 261 LYS A N 1
ATOM 1978 C CA . LYS A 1 261 ? 16.328 10.609 19.609 1 96.25 261 LYS A CA 1
ATOM 1979 C C . LYS A 1 261 ? 16.547 11.461 20.859 1 96.25 261 LYS A C 1
ATOM 1981 O O . LYS A 1 261 ? 15.789 11.375 21.828 1 96.25 261 LYS A O 1
ATOM 1986 N N 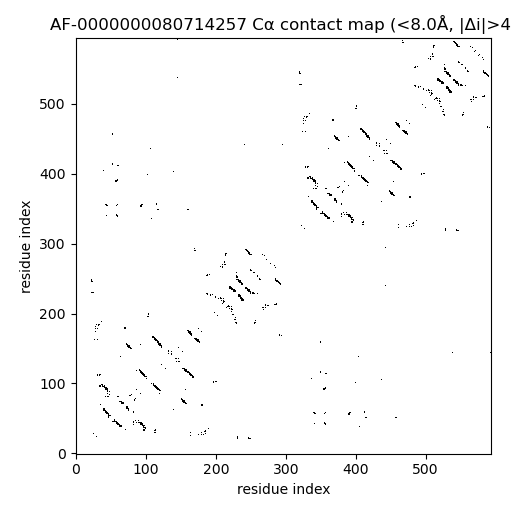. SER A 1 262 ? 17.562 12.203 20.812 1 96.62 262 SER A N 1
ATOM 1987 C CA . SER A 1 262 ? 17.891 13.086 21.922 1 96.62 262 SER A CA 1
ATOM 1988 C C . SER A 1 262 ? 16.75 14.055 22.203 1 96.62 262 SER A C 1
ATOM 1990 O O . SER A 1 262 ? 16.344 14.25 23.344 1 96.62 262 SER A O 1
ATOM 1992 N N . GLU A 1 263 ? 16.266 14.688 21.141 1 96.75 263 GLU A N 1
ATOM 1993 C CA . GLU A 1 263 ? 15.164 15.641 21.297 1 96.75 263 GLU A CA 1
ATOM 1994 C C . GLU A 1 263 ? 13.906 14.953 21.828 1 96.75 263 GLU A C 1
ATOM 1996 O O . GLU A 1 263 ? 13.172 15.531 22.625 1 96.75 263 GLU A O 1
ATOM 2001 N N . ILE A 1 264 ? 13.633 13.758 21.359 1 97.12 264 ILE A N 1
ATOM 2002 C CA . ILE A 1 264 ? 12.469 13 21.797 1 97.12 264 ILE A CA 1
ATOM 2003 C C . ILE A 1 264 ? 12.594 12.664 23.281 1 97.12 264 ILE A C 1
ATOM 2005 O O . ILE A 1 264 ? 11.641 12.828 24.047 1 97.12 264 ILE A O 1
ATOM 2009 N N . VAL A 1 265 ? 13.758 12.273 23.672 1 95.94 265 VAL A N 1
ATOM 2010 C CA . VAL A 1 265 ? 14.008 11.961 25.062 1 95.94 265 VAL A CA 1
ATOM 2011 C C . VAL A 1 265 ? 13.789 13.203 25.922 1 95.94 265 VAL A C 1
ATOM 2013 O O . VAL A 1 265 ? 13.227 13.125 27.016 1 95.94 265 VAL A O 1
ATOM 2016 N N . LYS A 1 266 ? 14.242 14.297 25.438 1 95 266 LYS A N 1
ATOM 2017 C CA . LYS A 1 266 ? 14.047 15.555 26.156 1 95 266 LYS A CA 1
ATOM 2018 C C . LYS A 1 266 ? 12.562 15.844 26.375 1 95 266 LYS A C 1
ATOM 2020 O O . LYS A 1 266 ? 12.156 16.281 27.453 1 95 266 LYS A O 1
ATOM 2025 N N . ILE A 1 267 ? 11.781 15.625 25.328 1 95.12 267 ILE A N 1
ATOM 2026 C CA . ILE A 1 267 ? 10.344 15.836 25.422 1 95.12 267 ILE A CA 1
ATOM 2027 C C . ILE A 1 267 ? 9.766 14.938 26.516 1 95.12 267 ILE A C 1
ATOM 2029 O O . ILE A 1 267 ? 8.992 15.398 27.359 1 95.12 267 ILE A O 1
ATOM 2033 N N . PHE A 1 268 ? 10.164 13.656 26.516 1 95.25 268 PHE A N 1
ATOM 2034 C CA . PHE A 1 268 ? 9.68 12.703 27.516 1 95.25 268 PHE A CA 1
ATOM 2035 C C . PHE A 1 268 ? 10.141 13.109 28.906 1 95.25 268 PHE A C 1
ATOM 2037 O O . PHE A 1 268 ? 9.367 13.031 29.859 1 95.25 268 PHE A O 1
ATOM 2044 N N . GLN A 1 269 ? 11.367 13.547 28.984 1 93.44 269 GLN A N 1
ATOM 2045 C CA . GLN A 1 269 ? 11.93 13.953 30.266 1 93.44 269 GLN A CA 1
ATOM 2046 C C . GLN A 1 269 ? 11.203 15.164 30.828 1 93.44 269 GLN A C 1
ATOM 2048 O O . GLN A 1 269 ? 10.898 15.219 32.031 1 93.44 269 GLN A O 1
ATOM 2053 N N . GLU A 1 270 ? 10.969 16.109 30.031 1 92.62 270 GLU A N 1
ATOM 2054 C CA . GLU A 1 270 ? 10.273 17.297 30.469 1 92.62 270 GLU A CA 1
ATOM 2055 C C . GLU A 1 270 ? 8.859 16.969 30.953 1 92.62 270 GLU A C 1
ATOM 2057 O O . GLU A 1 270 ? 8.398 17.516 31.953 1 92.62 270 GLU A O 1
ATOM 2062 N N . ALA A 1 271 ? 8.195 16.141 30.234 1 92.81 271 ALA A N 1
ATOM 2063 C CA . ALA A 1 271 ? 6.871 15.703 30.672 1 92.81 271 ALA A CA 1
ATOM 2064 C C . ALA A 1 271 ? 6.941 14.969 32 1 92.81 271 ALA A C 1
ATOM 2066 O O . ALA A 1 271 ? 6.094 15.172 32.875 1 92.81 271 ALA A O 1
ATOM 2067 N N . TRP A 1 272 ? 7.938 14.164 32.125 1 92.06 272 TRP A N 1
ATOM 2068 C CA . TRP A 1 272 ? 8.141 13.414 33.375 1 92.06 272 TRP A CA 1
ATOM 2069 C C . TRP A 1 272 ? 8.406 14.352 34.531 1 92.06 272 TRP A C 1
ATOM 2071 O O . TRP A 1 272 ? 7.887 14.141 35.625 1 92.06 272 TRP A O 1
ATOM 2081 N N . GLU A 1 273 ? 9.164 15.359 34.281 1 91.56 273 GLU A N 1
ATOM 2082 C CA . GLU A 1 273 ? 9.469 16.344 35.312 1 91.56 273 GLU A CA 1
ATOM 2083 C C . GLU A 1 273 ? 8.211 17.078 35.781 1 91.56 273 GLU A C 1
ATOM 2085 O O . GLU A 1 273 ? 8.016 17.312 36.969 1 91.56 273 GLU A O 1
ATOM 2090 N N . LYS A 1 274 ? 7.43 17.375 34.875 1 89.62 274 LYS A N 1
ATOM 2091 C CA . LYS A 1 274 ? 6.168 1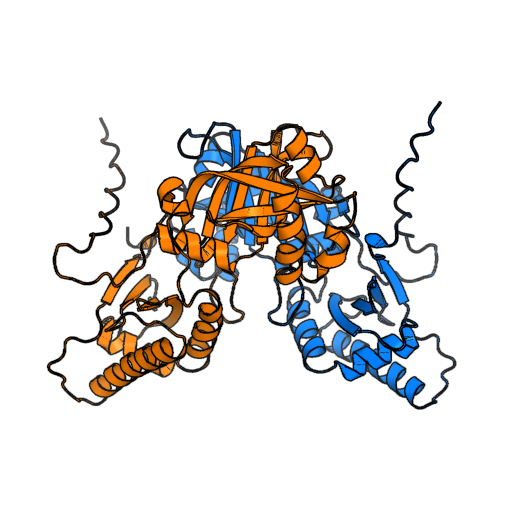8.031 35.219 1 89.62 274 LYS A CA 1
ATOM 2092 C C . LYS A 1 274 ? 5.27 17.094 36 1 89.62 274 LYS A C 1
ATOM 2094 O O . LYS A 1 274 ? 4.637 17.516 37 1 89.62 274 LYS A O 1
ATOM 2099 N N . GLU A 1 275 ? 5.277 15.906 35.625 1 89.25 275 GLU A N 1
ATOM 2100 C CA . GLU A 1 275 ? 4.484 14.898 36.312 1 89.25 275 GLU A CA 1
ATOM 2101 C C . GLU A 1 275 ? 4.938 14.75 37.75 1 89.25 275 GLU A C 1
ATOM 2103 O O . GLU A 1 275 ? 4.121 14.492 38.656 1 89.25 275 GLU A O 1
ATOM 2108 N N . ASN A 1 276 ? 6.184 15.031 37.969 1 91.31 276 ASN A N 1
ATOM 2109 C CA . ASN A 1 276 ? 6.758 14.836 39.281 1 91.31 276 ASN A CA 1
ATOM 2110 C C . ASN A 1 276 ? 6.934 16.156 40.031 1 91.31 276 ASN A C 1
ATOM 2112 O O . ASN A 1 276 ? 7.668 16.219 41 1 91.31 276 ASN A O 1
ATOM 2116 N N . GLY A 1 277 ? 6.277 17.266 39.531 1 85.19 277 GLY A N 1
ATOM 2117 C CA . GLY A 1 277 ? 6.152 18.516 40.25 1 85.19 277 GLY A CA 1
ATOM 2118 C C . GLY A 1 277 ? 7.328 19.453 40.031 1 85.19 277 GLY A C 1
ATOM 2119 O O . GLY A 1 277 ? 7.477 20.438 40.75 1 85.19 277 GLY A O 1
ATOM 2120 N N . PHE A 1 278 ? 8.211 19.031 39.156 1 79.31 278 PHE A N 1
ATOM 2121 C CA . PHE A 1 278 ? 9.312 19.938 38.844 1 79.31 278 PHE A CA 1
ATOM 2122 C C . PHE A 1 278 ? 8.844 21.094 38 1 79.31 278 PHE A C 1
ATOM 2124 O O . PHE A 1 278 ? 8.078 20.906 37.031 1 79.31 278 PHE A O 1
ATOM 2131 N N . GLU A 1 279 ? 8.695 22.344 38.469 1 66.75 279 GLU A N 1
ATOM 2132 C CA . GLU A 1 279 ? 8.219 23.516 37.719 1 66.75 279 GLU A CA 1
ATOM 2133 C C . GLU A 1 279 ? 9.359 24.203 36.969 1 66.75 279 GLU A C 1
ATOM 2135 O O . GLU A 1 279 ? 10.461 24.344 37.5 1 66.75 279 GLU A O 1
ATOM 2140 N N . TRP A 1 280 ? 9.398 24.047 35.531 1 62.12 280 TRP A N 1
ATOM 2141 C CA . TRP A 1 280 ? 10.375 24.844 34.781 1 62.12 280 TRP A CA 1
ATOM 2142 C C . TRP A 1 280 ? 9.742 26.109 34.25 1 62.12 280 TRP A C 1
ATOM 2144 O O . TRP A 1 280 ? 8.531 26.156 34 1 62.12 280 TRP A O 1
ATOM 2154 N N . GLU A 1 281 ? 10.602 27.203 34.344 1 58.16 281 GLU A N 1
ATOM 2155 C CA . GLU A 1 281 ? 10.25 28.469 33.719 1 58.16 281 GLU A CA 1
ATOM 2156 C C . GLU A 1 281 ? 10.039 28.281 32.219 1 58.16 281 GLU A C 1
ATOM 2158 O O . GLU A 1 281 ? 9.391 29.109 31.562 1 58.16 281 GLU A O 1
ATOM 2163 N N . ASP A 1 282 ? 10.656 27.219 31.672 1 61.84 282 ASP A N 1
ATOM 2164 C CA . ASP A 1 282 ? 10.742 27.141 30.219 1 61.84 282 ASP A CA 1
ATOM 2165 C C . ASP A 1 282 ? 9.43 26.641 29.609 1 61.84 282 ASP A C 1
ATOM 2167 O O . ASP A 1 282 ? 8.75 25.797 30.203 1 61.84 282 ASP A O 1
ATOM 2171 N N . GLN A 1 283 ? 9.031 27.328 28.594 1 71.31 283 GLN A N 1
ATOM 2172 C CA . GLN A 1 283 ? 7.848 27 27.812 1 71.31 283 GLN A CA 1
ATOM 2173 C C . GLN A 1 283 ? 8.008 25.656 27.125 1 71.31 283 GLN A C 1
ATOM 2175 O O . GLN A 1 283 ? 9.07 25.344 26.578 1 71.31 283 GLN A O 1
ATOM 2180 N N . GLY A 1 284 ? 7.516 24.547 27.734 1 81.12 284 GLY A N 1
ATOM 2181 C CA . GLY A 1 284 ? 7.402 23.25 27.062 1 81.12 284 GLY A CA 1
ATOM 2182 C C . GLY A 1 284 ? 7.684 23.328 25.578 1 81.12 284 GLY A C 1
ATOM 2183 O O . GLY A 1 284 ? 8.016 24.391 25.047 1 81.12 284 GLY A O 1
ATOM 2184 N N . PRO A 1 285 ? 7.848 22.203 24.938 1 88.88 285 PRO A N 1
ATOM 2185 C CA . PRO A 1 285 ? 8.039 22.203 23.484 1 88.88 285 PRO A CA 1
ATOM 2186 C C . PRO A 1 285 ? 6.906 22.906 22.75 1 88.88 285 PRO A C 1
ATOM 2188 O O . PRO A 1 285 ? 5.793 23.016 23.266 1 88.88 285 PRO A O 1
ATOM 2191 N N . PRO A 1 286 ? 7.266 23.562 21.625 1 91.25 286 PRO A N 1
ATOM 2192 C CA . PRO A 1 286 ? 6.168 24.141 20.844 1 91.25 286 PRO A CA 1
ATOM 2193 C C . PRO A 1 286 ? 5.148 23.094 20.391 1 91.25 286 PRO A C 1
ATOM 2195 O O . PRO A 1 286 ? 5.523 21.984 20.016 1 91.25 286 PRO A O 1
ATOM 2198 N N . ILE A 1 287 ? 3.914 23.453 20.531 1 91.75 287 ILE A N 1
ATOM 2199 C CA . ILE A 1 287 ? 2.838 22.516 20.219 1 91.75 287 ILE A CA 1
ATOM 2200 C C . ILE A 1 287 ? 1.806 23.203 19.328 1 91.75 287 ILE A C 1
ATOM 2202 O O . ILE A 1 287 ? 1.505 24.391 19.5 1 91.75 287 ILE A O 1
ATOM 2206 N N . GLN A 1 288 ? 1.297 22.406 18.359 1 87.75 288 GLN A N 1
ATOM 2207 C CA . GLN A 1 288 ? 0.213 22.859 17.5 1 87.75 288 GLN A CA 1
ATOM 2208 C C . GLN A 1 288 ? -0.784 21.734 17.234 1 87.75 288 GLN A C 1
ATOM 2210 O O . GLN A 1 288 ? -0.394 20.625 16.875 1 87.75 288 GLN A O 1
ATOM 2215 N N . ARG A 1 289 ? -2.002 22 17.547 1 80.94 289 ARG A N 1
ATOM 2216 C CA . ARG A 1 289 ? -3.037 21.109 17.047 1 80.94 289 ARG A CA 1
ATOM 2217 C C . ARG A 1 289 ? -3.365 21.406 15.586 1 80.94 289 ARG A C 1
ATOM 2219 O O . ARG A 1 289 ? -3.82 22.5 15.258 1 80.94 289 ARG A O 1
ATOM 2226 N N . TYR A 1 290 ? -3.076 20.484 14.75 1 66.56 290 TYR A N 1
ATOM 2227 C CA . TYR A 1 290 ? -3.225 20.859 13.344 1 66.56 290 TYR A CA 1
ATOM 2228 C C . TYR A 1 290 ? -4.387 20.125 12.703 1 66.56 290 TYR A C 1
ATOM 2230 O O . TYR A 1 290 ? -4.766 20.422 11.562 1 66.56 290 TYR A O 1
ATOM 2238 N N . ALA A 1 291 ? -4.934 19.109 13.297 1 65.06 291 ALA A N 1
ATOM 2239 C CA . ALA A 1 291 ? -6.133 18.484 12.758 1 65.06 291 ALA A CA 1
ATOM 2240 C C . ALA A 1 291 ? -7.117 18.125 13.867 1 65.06 291 ALA A C 1
ATOM 2242 O O . ALA A 1 291 ? -6.719 17.625 14.922 1 65.06 291 ALA A O 1
ATOM 2243 N N . GLU A 1 292 ? -8.297 18.719 13.547 1 66.12 292 GLU A N 1
ATOM 2244 C CA . GLU A 1 292 ? -9.391 18.375 14.438 1 66.12 292 GLU A CA 1
ATOM 2245 C C . GLU A 1 292 ? -10.258 17.266 13.844 1 66.12 292 GLU A C 1
ATOM 2247 O O . GLU A 1 292 ? -10.328 17.109 12.617 1 66.12 292 GLU A O 1
ATOM 2252 N N . ASP A 1 293 ? -10.781 16.578 14.758 1 63.31 293 ASP A N 1
ATOM 2253 C CA . ASP A 1 293 ? -11.656 15.5 14.305 1 63.31 293 ASP A CA 1
ATOM 2254 C C . ASP A 1 293 ? -12.688 16 13.297 1 63.31 293 ASP A C 1
ATOM 2256 O O . ASP A 1 293 ? -13.297 17.047 13.5 1 63.31 293 ASP A O 1
ATOM 2260 N N . ILE A 1 294 ? -12.633 15.375 12.188 1 59.19 294 ILE A N 1
ATOM 2261 C CA . ILE A 1 294 ? -13.508 15.742 11.078 1 59.19 294 ILE A CA 1
ATOM 2262 C C . ILE A 1 294 ? -14.945 15.852 11.562 1 59.19 294 ILE A C 1
ATOM 2264 O O . ILE A 1 294 ? -15.766 16.547 10.969 1 59.19 294 ILE A O 1
ATOM 2268 N N . LEU A 1 295 ? -15.242 15.172 12.742 1 57.94 295 LEU A N 1
ATOM 2269 C CA . LEU A 1 295 ? -16.609 15.148 13.258 1 57.94 295 LEU A CA 1
ATOM 2270 C C . LEU A 1 295 ? -16.906 16.406 14.055 1 57.94 295 LEU A C 1
ATOM 2272 O O . LEU A 1 295 ? -18.062 16.672 14.391 1 57.94 295 LEU A O 1
ATOM 2276 N N . ARG A 1 296 ? -15.836 17.125 14.484 1 58.88 296 ARG A N 1
ATOM 2277 C CA . ARG A 1 296 ? -16.078 18.359 15.234 1 58.88 296 ARG A CA 1
ATOM 2278 C C . ARG A 1 296 ? -16.719 19.422 14.336 1 58.88 296 ARG A C 1
ATOM 2280 O O . ARG A 1 296 ? -17.453 20.281 14.82 1 58.88 296 ARG A O 1
ATOM 2287 N N . ALA A 1 297 ? -16.438 19.391 13.016 1 49.81 297 ALA A N 1
ATOM 2288 C CA . ALA A 1 297 ? -17.031 20.484 12.242 1 49.81 297 ALA A CA 1
ATOM 2289 C C . ALA A 1 297 ? -18.516 20.234 11.977 1 49.81 297 ALA A C 1
ATOM 2291 O O . ALA A 1 297 ? -18.922 19.094 11.781 1 49.81 297 ALA A O 1
ATOM 2292 N N . MET B 1 1 ? 8.305 -11.57 -45.125 1 21.28 1 MET B N 1
ATOM 2293 C CA . MET B 1 1 ? 7.141 -12.273 -44.562 1 21.28 1 MET B CA 1
ATOM 2294 C C . MET B 1 1 ? 7.383 -12.695 -43.125 1 21.28 1 MET B C 1
ATOM 2296 O O . MET B 1 1 ? 7.609 -13.875 -42.844 1 21.28 1 MET B O 1
ATOM 2300 N N . VAL B 1 2 ? 8.023 -12 -42.344 1 25.14 2 VAL B N 1
ATOM 2301 C CA . VAL B 1 2 ? 8.727 -12.32 -41.125 1 25.14 2 VAL B CA 1
ATOM 2302 C C . VAL B 1 2 ? 7.719 -12.68 -40.031 1 25.14 2 VAL B C 1
ATOM 2304 O O . VAL B 1 2 ? 6.816 -11.898 -39.719 1 25.14 2 VAL B O 1
ATOM 2307 N N . SER B 1 3 ? 7.457 -13.922 -39.688 1 21.36 3 SER B N 1
ATOM 2308 C CA . SER B 1 3 ? 6.484 -14.602 -38.844 1 21.36 3 SER B CA 1
ATOM 2309 C C . SER B 1 3 ? 6.617 -14.156 -37.375 1 21.36 3 SER B C 1
ATOM 2311 O O . SER B 1 3 ? 7.719 -14.125 -36.844 1 21.36 3 SER B O 1
ATOM 2313 N N . ALA B 1 4 ? 5.762 -13.305 -36.844 1 26.52 4 ALA B N 1
ATOM 2314 C CA . ALA B 1 4 ? 5.551 -12.727 -35.531 1 26.52 4 ALA B CA 1
ATOM 2315 C C . ALA B 1 4 ? 5.5 -13.812 -34.469 1 26.52 4 ALA B C 1
ATOM 2317 O O . ALA B 1 4 ? 4.535 -14.57 -34.375 1 26.52 4 ALA B O 1
ATOM 2318 N N . ALA B 1 5 ? 6.559 -14.414 -34.062 1 27.78 5 ALA B N 1
ATOM 2319 C CA . ALA B 1 5 ? 6.512 -15.516 -33.094 1 27.78 5 ALA B CA 1
ATOM 2320 C C . ALA B 1 5 ? 5.668 -15.148 -31.875 1 27.78 5 ALA B C 1
ATOM 2322 O O . ALA B 1 5 ? 5.949 -14.156 -31.203 1 27.78 5 ALA B O 1
ATOM 2323 N N . VAL B 1 6 ? 4.371 -15.383 -31.797 1 27.58 6 VAL B N 1
ATOM 2324 C CA . VAL B 1 6 ? 3.312 -15.422 -30.797 1 27.58 6 VAL B CA 1
ATOM 2325 C C . VAL B 1 6 ? 3.859 -15.992 -29.5 1 27.58 6 VAL B C 1
ATOM 2327 O O . VAL B 1 6 ? 4.602 -16.984 -29.5 1 27.58 6 VAL B O 1
ATOM 2330 N N . ALA B 1 7 ? 4.039 -15.203 -28.422 1 32.88 7 ALA B N 1
ATOM 2331 C CA . ALA B 1 7 ? 4.297 -15.609 -27.047 1 32.88 7 ALA B CA 1
ATOM 2332 C C . ALA B 1 7 ? 3.553 -16.906 -26.703 1 32.88 7 ALA B C 1
ATOM 2334 O O . ALA B 1 7 ? 2.365 -17.031 -27.016 1 32.88 7 ALA B O 1
ATOM 2335 N N . SER B 1 8 ? 4.238 -17.938 -26.672 1 29.19 8 SER B N 1
ATOM 2336 C CA . SER B 1 8 ? 3.725 -19.266 -26.406 1 29.19 8 SER B CA 1
ATOM 2337 C C . SER B 1 8 ? 2.641 -19.234 -25.328 1 29.19 8 SER B C 1
ATOM 2339 O O . SER B 1 8 ? 2.59 -18.312 -24.516 1 29.19 8 SER B O 1
ATOM 2341 N N . SER B 1 9 ? 1.544 -19.938 -25.516 1 29.5 9 SER B N 1
ATOM 2342 C CA . SER B 1 9 ? 0.311 -20.359 -24.859 1 29.5 9 SER B CA 1
ATOM 2343 C C . SER B 1 9 ? 0.536 -20.578 -23.359 1 29.5 9 SER B C 1
ATOM 2345 O O . SER B 1 9 ? 1.547 -21.156 -22.969 1 29.5 9 SER B O 1
ATOM 2347 N N . PRO B 1 10 ? -0 -19.656 -22.516 1 33.09 10 PRO B N 1
ATOM 2348 C CA . PRO B 1 10 ? -0.026 -19.969 -21.094 1 33.09 10 PRO B CA 1
ATOM 2349 C C . PRO B 1 10 ? -0.149 -21.453 -20.797 1 33.09 10 PRO B C 1
ATOM 2351 O O . PRO B 1 10 ? -0.979 -22.141 -21.406 1 33.09 10 PRO B O 1
ATOM 2354 N N . THR B 1 11 ? 0.938 -22.203 -20.688 1 31.11 11 THR B N 1
ATOM 2355 C CA . THR B 1 11 ? 0.693 -23.562 -20.219 1 31.11 11 THR B CA 1
ATOM 2356 C C . THR B 1 11 ? -0.552 -23.609 -19.328 1 31.11 11 THR B C 1
ATOM 2358 O O . THR B 1 11 ? -0.703 -22.812 -18.406 1 31.11 11 THR B O 1
ATOM 2361 N N . GLU B 1 12 ? -1.672 -24.078 -19.734 1 31.64 12 GLU B N 1
ATOM 2362 C CA . GLU B 1 12 ? -2.895 -24.469 -19.031 1 31.64 12 GLU B CA 1
ATOM 2363 C C . GLU B 1 12 ? -2.607 -24.844 -17.578 1 31.64 12 GLU B C 1
ATOM 2365 O O . GLU B 1 12 ? -1.656 -25.578 -17.297 1 31.64 12 GLU B O 1
ATOM 2370 N N . ALA B 1 13 ? -2.943 -23.984 -16.656 1 37.78 13 ALA B N 1
ATOM 2371 C CA . ALA B 1 13 ? -3.029 -24.531 -15.305 1 37.78 13 ALA B CA 1
ATOM 2372 C C . ALA B 1 13 ? -3.412 -26.016 -15.336 1 37.78 13 ALA B C 1
ATOM 2374 O O . ALA B 1 13 ? -4.516 -26.359 -15.766 1 37.78 13 ALA B O 1
ATOM 2375 N N . ALA B 1 14 ? -2.506 -26.844 -15.641 1 34.88 14 ALA B N 1
ATOM 2376 C CA . ALA B 1 14 ? -2.791 -28.266 -15.562 1 34.88 14 ALA B CA 1
ATOM 2377 C C . ALA B 1 14 ? -3.795 -28.562 -14.453 1 34.88 14 ALA B C 1
ATOM 2379 O O . ALA B 1 14 ? -3.465 -28.484 -13.266 1 34.88 14 ALA B O 1
ATOM 2380 N N . GLY B 1 15 ? -5.125 -28.125 -14.586 1 33.31 15 GLY B N 1
ATOM 2381 C CA . GLY B 1 15 ? -6.102 -28.828 -13.766 1 33.31 15 GLY B CA 1
ATOM 2382 C C . GLY B 1 15 ? -5.68 -30.234 -13.406 1 33.31 15 GLY B C 1
ATOM 2383 O O . GLY B 1 15 ? -4.926 -30.875 -14.148 1 33.31 15 GLY B O 1
ATOM 2384 N N . ALA B 1 16 ? -5.75 -30.5 -12.07 1 35 16 ALA B N 1
ATOM 2385 C CA . ALA B 1 16 ? -5.543 -31.891 -11.688 1 35 16 ALA B CA 1
ATOM 2386 C C . ALA B 1 16 ? -6.055 -32.844 -12.766 1 35 16 ALA B C 1
ATOM 2388 O O . ALA B 1 16 ? -7.18 -32.688 -13.25 1 35 16 ALA B O 1
ATOM 2389 N N . THR B 1 17 ? -5.402 -33.156 -13.664 1 34.38 17 THR B N 1
ATOM 2390 C CA . THR B 1 17 ? -5.938 -34.375 -14.227 1 34.38 17 THR B CA 1
ATOM 2391 C C . THR B 1 17 ? -6.695 -35.156 -13.164 1 34.38 17 THR B C 1
ATOM 2393 O O . THR B 1 17 ? -6.5 -34.969 -11.969 1 34.38 17 THR B O 1
ATOM 2396 N N . ASP B 1 18 ? -7.367 -36.344 -13.383 1 40.81 18 ASP B N 1
ATOM 2397 C CA . ASP B 1 18 ? -8.297 -37.125 -12.594 1 40.81 18 ASP B CA 1
ATOM 2398 C C . ASP B 1 18 ? -7.918 -37.125 -11.117 1 40.81 18 ASP B C 1
ATOM 2400 O O . ASP B 1 18 ? -8.758 -36.844 -10.258 1 40.81 18 ASP B O 1
ATOM 2404 N N . GLY B 1 19 ? -6.914 -38.031 -10.5 1 48.03 19 GLY B N 1
ATOM 2405 C CA . GLY B 1 19 ? -6.625 -38.469 -9.148 1 48.03 19 GLY B CA 1
ATOM 2406 C C . GLY B 1 19 ? -5.785 -37.469 -8.359 1 48.03 19 GLY B C 1
ATOM 2407 O O . GLY B 1 19 ? -5.441 -37.719 -7.203 1 48.03 19 GLY B O 1
ATOM 2408 N N . GLU B 1 20 ? -4.969 -36.5 -8.883 1 60.22 20 GLU B N 1
ATOM 2409 C CA . GLU B 1 20 ? -3.926 -35.844 -8.117 1 60.22 20 GLU B CA 1
ATOM 2410 C C . GLU B 1 20 ? -4.449 -34.562 -7.492 1 60.22 20 GLU B C 1
ATOM 2412 O O . GLU B 1 20 ? -5.059 -33.719 -8.18 1 60.22 20 GLU B O 1
ATOM 2417 N N . ARG B 1 21 ? -4.621 -34.5 -6.191 1 71.81 21 ARG B N 1
ATOM 2418 C CA . ARG B 1 21 ? -5.086 -33.406 -5.336 1 71.81 21 ARG B CA 1
ATOM 2419 C C . ARG B 1 21 ? -4.375 -32.094 -5.68 1 71.81 21 ARG B C 1
ATOM 2421 O O . ARG B 1 21 ? -3.156 -32.094 -5.859 1 71.81 21 ARG B O 1
ATOM 2428 N N . ALA B 1 22 ? -5.141 -31.031 -5.93 1 84.25 22 ALA B N 1
ATOM 2429 C CA . ALA B 1 22 ? -4.594 -29.703 -6.191 1 84.25 22 ALA B CA 1
ATOM 2430 C C . ALA B 1 22 ? -3.74 -29.219 -5.02 1 84.25 22 ALA B C 1
ATOM 2432 O O . ALA B 1 22 ? -4.129 -29.359 -3.859 1 84.25 22 ALA B O 1
ATOM 2433 N N . ILE B 1 23 ? -2.562 -28.828 -5.297 1 91.88 23 ILE B N 1
ATOM 2434 C CA . ILE B 1 23 ? -1.702 -28.312 -4.234 1 91.88 23 ILE B CA 1
ATOM 2435 C C . ILE B 1 23 ? -1.604 -26.797 -4.328 1 91.88 23 ILE B C 1
ATOM 2437 O O . ILE B 1 23 ? -0.897 -26.156 -3.543 1 91.88 23 ILE B O 1
ATOM 2441 N N . ILE B 1 24 ? -2.316 -26.172 -5.324 1 91 24 ILE B N 1
ATOM 2442 C CA . ILE B 1 24 ? -2.357 -24.734 -5.492 1 91 24 ILE B CA 1
ATOM 2443 C C . ILE B 1 24 ? -3.809 -24.25 -5.527 1 91 24 ILE B C 1
ATOM 2445 O O . ILE B 1 24 ? -4.656 -24.875 -6.168 1 91 24 ILE B O 1
ATOM 2449 N N . LEU B 1 25 ? -4.055 -23.234 -4.812 1 93.5 25 LEU B N 1
ATOM 2450 C CA . LEU B 1 25 ? -5.387 -22.641 -4.879 1 93.5 25 LEU B CA 1
ATOM 2451 C C . LEU B 1 25 ? -5.738 -22.25 -6.312 1 93.5 25 LEU B C 1
ATOM 2453 O O . LEU B 1 25 ? -4.855 -21.906 -7.102 1 93.5 25 LEU B O 1
ATOM 2457 N N . SER B 1 26 ? -7.016 -22.359 -6.625 1 93.25 26 SER B N 1
ATOM 2458 C CA . SER B 1 26 ? -7.434 -21.766 -7.895 1 93.25 26 SER B CA 1
ATOM 2459 C C . SER B 1 26 ? -7.105 -20.281 -7.945 1 93.25 26 SER B C 1
ATOM 2461 O O . SER B 1 26 ? -6.992 -19.625 -6.906 1 93.25 26 SER B O 1
ATOM 2463 N N . ILE B 1 27 ? -6.973 -19.734 -9.094 1 93.25 27 ILE B N 1
ATOM 2464 C CA . ILE B 1 27 ? -6.645 -18.312 -9.25 1 93.25 27 ILE B CA 1
ATOM 2465 C C . ILE B 1 27 ? -7.754 -17.453 -8.648 1 93.25 27 ILE B C 1
ATOM 2467 O O . ILE B 1 27 ? -7.484 -16.406 -8.07 1 93.25 27 ILE B O 1
ATOM 2471 N N . THR B 1 28 ? -8.945 -17.938 -8.742 1 96.25 28 THR B N 1
ATOM 2472 C CA . THR B 1 28 ? -10.086 -17.203 -8.211 1 96.25 28 THR B CA 1
ATOM 2473 C C . THR B 1 28 ? -10.055 -17.172 -6.688 1 96.25 28 THR B C 1
ATOM 2475 O O . THR B 1 28 ? -10.344 -16.156 -6.07 1 96.25 28 THR B O 1
ATOM 2478 N N . GLU B 1 29 ? -9.688 -18.281 -6.121 1 96.56 29 GLU B N 1
ATOM 2479 C CA . GLU B 1 29 ? -9.539 -18.312 -4.672 1 96.56 29 GLU B CA 1
ATOM 2480 C C . GLU B 1 29 ? -8.406 -17.406 -4.211 1 96.56 29 GLU B C 1
ATOM 2482 O O . GLU B 1 29 ? -8.516 -16.734 -3.184 1 96.56 29 GLU B O 1
ATOM 2487 N N . ARG B 1 30 ? -7.359 -17.375 -4.965 1 95.06 30 ARG B N 1
ATOM 2488 C CA . ARG B 1 30 ? -6.258 -16.469 -4.656 1 95.06 30 ARG B CA 1
ATOM 2489 C C . ARG B 1 30 ? -6.703 -15.016 -4.742 1 95.06 30 ARG B C 1
ATOM 2491 O O . ARG B 1 30 ? -6.395 -14.211 -3.861 1 95.06 30 ARG B O 1
ATOM 2498 N N . ALA B 1 31 ? -7.469 -14.734 -5.758 1 97 31 ALA B N 1
ATOM 2499 C CA . ALA B 1 31 ? -7.961 -13.375 -5.945 1 97 31 ALA B CA 1
ATOM 2500 C C . ALA B 1 31 ? -8.852 -12.945 -4.781 1 97 31 ALA B C 1
ATOM 2502 O O . ALA B 1 31 ? -8.688 -11.852 -4.234 1 97 31 ALA B O 1
ATOM 2503 N N . ARG B 1 32 ? -9.742 -13.836 -4.375 1 98.12 32 ARG B N 1
ATOM 2504 C CA . ARG B 1 32 ? -10.648 -13.547 -3.264 1 98.12 32 ARG B CA 1
ATOM 2505 C C . ARG B 1 32 ? -9.875 -13.391 -1.958 1 98.12 32 ARG B C 1
ATOM 2507 O O . ARG B 1 32 ? -10.242 -12.578 -1.108 1 98.12 32 ARG B O 1
ATOM 2514 N N . THR B 1 33 ? -8.836 -14.156 -1.828 1 97.44 33 THR B N 1
ATOM 2515 C CA . THR B 1 33 ? -7.996 -14.062 -0.637 1 97.44 33 THR B CA 1
ATOM 2516 C C . THR B 1 33 ? -7.289 -12.711 -0.579 1 97.44 33 THR B C 1
ATOM 2518 O O . THR B 1 33 ? -7.227 -12.078 0.479 1 97.44 33 THR B O 1
ATOM 2521 N N . VAL B 1 34 ? -6.836 -12.242 -1.723 1 96.5 34 VAL B N 1
ATOM 2522 C CA . VAL B 1 34 ? -6.141 -10.961 -1.793 1 96.5 34 VAL B CA 1
ATOM 2523 C C . VAL B 1 34 ? -7.086 -9.836 -1.376 1 96.5 34 VAL B C 1
ATOM 2525 O O . VAL B 1 34 ? -6.754 -9.023 -0.509 1 96.5 34 VAL B O 1
ATOM 2528 N N . THR B 1 35 ? -8.281 -9.781 -1.938 1 98.25 35 THR B N 1
ATOM 2529 C CA . THR B 1 35 ? -9.211 -8.695 -1.644 1 98.25 35 THR B CA 1
ATOM 2530 C C . THR B 1 35 ? -9.664 -8.75 -0.188 1 98.25 35 THR B C 1
ATOM 2532 O O . THR B 1 35 ? -9.922 -7.715 0.429 1 98.25 35 THR B O 1
ATOM 2535 N N . HIS B 1 36 ? -9.672 -9.945 0.281 1 97.62 36 HIS B N 1
ATOM 2536 C CA . HIS B 1 36 ? -10.102 -10.125 1.662 1 97.62 36 HIS B CA 1
ATOM 2537 C C . HIS B 1 36 ? -9.062 -9.578 2.639 1 97.62 36 HIS B C 1
ATOM 2539 O O . HIS B 1 36 ? -9.414 -8.875 3.588 1 97.62 36 HIS B O 1
ATOM 2545 N N . VAL B 1 37 ? -7.797 -9.758 2.406 1 95.44 37 VAL B N 1
ATOM 2546 C CA . VAL B 1 37 ? -6.785 -9.43 3.406 1 95.44 37 VAL B CA 1
ATOM 2547 C C . VAL B 1 37 ? -6.352 -7.973 3.242 1 95.44 37 VAL B C 1
ATOM 2549 O O . VAL B 1 37 ? -5.828 -7.367 4.18 1 95.44 37 VAL B O 1
ATOM 2552 N N . ALA B 1 38 ? -6.484 -7.34 2.107 1 94.31 38 ALA B N 1
ATOM 2553 C CA . ALA B 1 38 ? -6.004 -5.984 1.857 1 94.31 38 ALA B CA 1
ATOM 2554 C C . ALA B 1 38 ? -6.82 -4.961 2.641 1 94.31 38 ALA B C 1
ATOM 2556 O O . ALA B 1 38 ? -6.262 -4.023 3.213 1 94.31 38 ALA B O 1
ATOM 2557 N N . ASP B 1 39 ? -8.062 -4.965 2.807 1 93.75 39 ASP B N 1
ATOM 2558 C CA . ASP B 1 39 ? -9.055 -4.121 3.467 1 93.75 39 ASP B CA 1
ATOM 2559 C C . ASP B 1 39 ? -8.945 -2.676 2.988 1 93.75 39 ASP B C 1
ATOM 2561 O O . ASP B 1 39 ? -9.617 -1.788 3.525 1 93.75 39 ASP B O 1
ATOM 2565 N N . SER B 1 40 ? -8.016 -2.283 2.221 1 96.44 40 SER B N 1
ATOM 2566 C CA . SER B 1 40 ? -7.855 -0.993 1.558 1 96.44 40 SER B CA 1
ATOM 2567 C C . SER B 1 40 ? -7.234 -1.153 0.175 1 96.44 40 SER B C 1
ATOM 2569 O O . SER B 1 40 ? -6.801 -2.248 -0.194 1 96.44 40 SER B O 1
ATOM 2571 N N . GLY B 1 41 ? -7.203 -0.117 -0.576 1 97.56 41 GLY B N 1
ATOM 2572 C CA . GLY B 1 41 ? -6.609 -0.117 -1.904 1 97.56 41 GLY B CA 1
ATOM 2573 C C . GLY B 1 41 ? -6.594 1.254 -2.551 1 97.56 41 GLY B C 1
ATOM 2574 O O . GLY B 1 41 ? -6.727 2.271 -1.867 1 97.56 41 GLY B O 1
ATOM 2575 N N . THR B 1 42 ? -6.281 1.252 -3.805 1 98.62 42 THR B N 1
ATOM 2576 C CA . THR B 1 42 ? -6.297 2.479 -4.594 1 98.62 42 THR B CA 1
ATOM 2577 C C . THR B 1 42 ? -7.496 2.5 -5.539 1 98.62 42 THR B C 1
ATOM 2579 O O . THR B 1 42 ? -7.621 1.637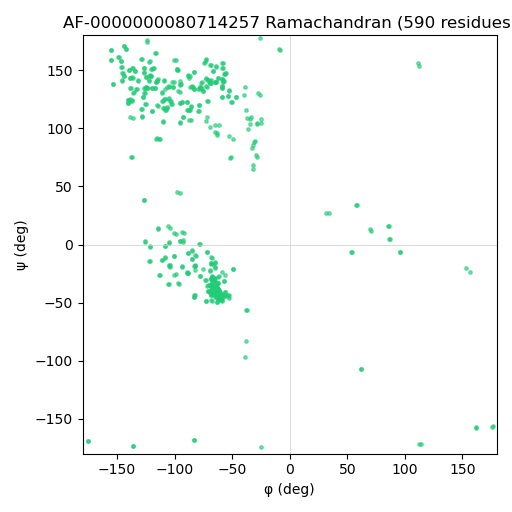 -6.41 1 98.62 42 THR B O 1
ATOM 2582 N N . LEU B 1 43 ? -8.305 3.443 -5.328 1 98.81 43 LEU B N 1
ATOM 2583 C CA . LEU B 1 43 ? -9.43 3.68 -6.227 1 98.81 43 LEU B CA 1
ATOM 2584 C C . LEU B 1 43 ? -9.023 4.586 -7.383 1 98.81 43 LEU B C 1
ATOM 2586 O O . LEU B 1 43 ? -8.648 5.738 -7.172 1 98.81 43 LEU B O 1
ATOM 2590 N N . CYS B 1 44 ? -9.07 4.051 -8.539 1 98.44 44 CYS B N 1
ATOM 2591 C CA . CYS B 1 44 ? -8.773 4.816 -9.742 1 98.44 44 CYS B CA 1
ATOM 2592 C C . CYS B 1 44 ? -10.055 5.355 -10.383 1 98.44 44 CYS B C 1
ATOM 2594 O O . CYS B 1 44 ? -10.953 4.586 -10.719 1 98.44 44 CYS B O 1
ATOM 2596 N N . THR B 1 45 ? -10.102 6.629 -10.508 1 97.88 45 THR B N 1
ATOM 2597 C CA . THR B 1 45 ? -11.25 7.324 -11.062 1 97.88 45 THR B CA 1
ATOM 2598 C C . THR B 1 45 ? -10.836 8.195 -12.25 1 97.88 45 THR B C 1
ATOM 2600 O O . THR B 1 45 ? -9.664 8.219 -12.625 1 97.88 45 THR B O 1
ATOM 2603 N N . LEU B 1 46 ? -11.844 8.789 -12.898 1 96.44 46 LEU B N 1
ATOM 2604 C CA . LEU B 1 46 ? -11.617 9.766 -13.961 1 96.44 46 LEU B CA 1
ATOM 2605 C C . LEU B 1 46 ? -11.844 11.188 -13.453 1 96.44 46 LEU B C 1
ATOM 2607 O O . LEU B 1 46 ? -12.922 11.508 -12.945 1 96.44 46 LEU B O 1
ATOM 2611 N N . SER B 1 47 ? -10.828 11.945 -13.617 1 94.56 47 SER B N 1
ATOM 2612 C CA . SER B 1 47 ? -10.906 13.32 -13.133 1 94.56 47 SER B CA 1
ATOM 2613 C C . SER B 1 47 ? -12.055 14.078 -13.789 1 94.56 47 SER B C 1
ATOM 2615 O O . SER B 1 47 ? -12.242 13.992 -15.008 1 94.56 47 SER B O 1
ATOM 2617 N N . SER B 1 48 ? -12.875 14.844 -13 1 90.25 48 SER B N 1
ATOM 2618 C CA . SER B 1 48 ? -14.039 15.578 -13.5 1 90.25 48 SER B CA 1
ATOM 2619 C C . SER B 1 48 ? -13.742 17.062 -13.609 1 90.25 48 SER B C 1
ATOM 2621 O O . SER B 1 48 ? -14.531 17.828 -14.18 1 90.25 48 SER B O 1
ATOM 2623 N N . SER B 1 49 ? -12.742 17.5 -12.914 1 75.25 49 SER B N 1
ATOM 2624 C CA . SER B 1 49 ? -12.5 18.938 -12.883 1 75.25 49 SER B CA 1
ATOM 2625 C C . SER B 1 49 ? -11.109 19.281 -13.391 1 75.25 49 SER B C 1
ATOM 2627 O O . SER B 1 49 ? -10.234 18.406 -13.438 1 75.25 49 SER B O 1
ATOM 2629 N N . GLY B 1 50 ? -11.016 20.453 -13.797 1 67.06 50 GLY B N 1
ATOM 2630 C CA . GLY B 1 50 ? -9.742 20.969 -14.289 1 67.06 50 GLY B CA 1
ATOM 2631 C C . GLY B 1 50 ? -8.695 21.109 -13.195 1 67.06 50 GLY B C 1
ATOM 2632 O O . GLY B 1 50 ? -7.52 21.312 -13.484 1 67.06 50 GLY B O 1
ATOM 2633 N N . GLU B 1 51 ? -9.148 20.953 -11.938 1 69.06 51 GLU B N 1
ATOM 2634 C CA . GLU B 1 51 ? -8.172 21.094 -10.859 1 69.06 51 GLU B CA 1
ATOM 2635 C C . GLU B 1 51 ? -7.172 19.953 -10.867 1 69.06 51 GLU B C 1
ATOM 2637 O O . GLU B 1 51 ? -5.988 20.156 -10.586 1 69.06 51 GLU B O 1
ATOM 2642 N N . ALA B 1 52 ? -7.641 18.781 -11.195 1 66.75 52 ALA B N 1
ATOM 2643 C CA . ALA B 1 52 ? -6.777 17.594 -11.172 1 66.75 52 ALA B CA 1
ATOM 2644 C C . ALA B 1 52 ? -6.141 17.359 -12.539 1 66.75 52 ALA B C 1
ATOM 2646 O O . ALA B 1 52 ? -5.508 16.312 -12.758 1 66.75 52 ALA B O 1
ATOM 2647 N N . GLY B 1 53 ? -6.285 18.281 -13.383 1 67.31 53 GLY B N 1
ATOM 2648 C CA . GLY B 1 53 ? -5.859 18.078 -14.758 1 67.31 53 GLY B CA 1
ATOM 2649 C C . GLY B 1 53 ? -7.012 18.062 -15.742 1 67.31 53 GLY B C 1
ATOM 2650 O O . GLY B 1 53 ? -8.148 18.391 -15.391 1 67.31 53 GLY B O 1
ATOM 2651 N N . PRO B 1 54 ? -6.582 17.719 -16.875 1 76.62 54 PRO B N 1
ATOM 2652 C CA . PRO B 1 54 ? -7.633 17.625 -17.891 1 76.62 54 PRO B CA 1
ATOM 2653 C C . PRO B 1 54 ? -8.727 16.625 -17.516 1 76.62 54 PRO B C 1
ATOM 2655 O O . PRO B 1 54 ? -8.445 15.594 -16.906 1 76.62 54 PRO B O 1
ATOM 2658 N N . GLU B 1 55 ? -9.852 17.016 -17.859 1 86.56 55 GLU B N 1
ATOM 2659 C CA . GLU B 1 55 ? -10.984 16.109 -17.656 1 86.56 55 GLU B CA 1
ATOM 2660 C C . GLU B 1 55 ? -10.727 14.742 -18.281 1 86.56 55 GLU B C 1
ATOM 2662 O O . GLU B 1 55 ? -10.211 14.656 -19.391 1 86.56 55 GLU B O 1
ATOM 2667 N N . GLY B 1 56 ? -11.008 13.711 -17.469 1 90.25 56 GLY B N 1
ATOM 2668 C CA . GLY B 1 56 ? -10.844 12.359 -18 1 90.25 56 GLY B CA 1
ATOM 2669 C C . GLY B 1 56 ? -9.5 11.75 -17.641 1 90.25 56 GLY B C 1
ATOM 2670 O O . GLY B 1 56 ? -9.258 10.57 -17.906 1 90.25 56 GLY B O 1
ATOM 2671 N N . SER B 1 57 ? -8.656 12.531 -17.047 1 93.06 57 SER B N 1
ATOM 2672 C CA . SER B 1 57 ? -7.375 11.977 -16.609 1 93.06 57 SER B CA 1
ATOM 2673 C C . SER B 1 57 ? -7.551 10.984 -15.469 1 93.06 57 SER B C 1
ATOM 2675 O O . SER B 1 57 ? -8.398 11.188 -14.594 1 93.06 57 SER B O 1
ATOM 2677 N N . PRO B 1 58 ? -6.801 9.914 -15.547 1 96.31 58 PRO B N 1
ATOM 2678 C CA . PRO B 1 58 ? -6.891 8.969 -14.438 1 96.31 58 PRO B CA 1
ATOM 2679 C C . PRO B 1 58 ? -6.398 9.562 -13.117 1 96.31 58 PRO B C 1
ATOM 2681 O O . PRO B 1 58 ? -5.441 10.336 -13.102 1 96.31 58 PRO B O 1
ATOM 2684 N N . PHE B 1 59 ? -7.074 9.273 -12.039 1 97 59 PHE B N 1
ATOM 2685 C CA . PHE B 1 59 ? -6.73 9.773 -10.719 1 97 59 PHE B CA 1
ATOM 2686 C C . PHE B 1 59 ? -6.852 8.672 -9.672 1 97 59 PHE B C 1
ATOM 2688 O O . PHE B 1 59 ? -7.91 8.062 -9.523 1 97 59 PHE B O 1
ATOM 2695 N N . GLY B 1 60 ? -5.73 8.469 -8.961 1 97.56 60 GLY B N 1
ATOM 2696 C CA . GLY B 1 60 ? -5.727 7.453 -7.922 1 97.56 60 GLY B CA 1
ATOM 2697 C C . GLY B 1 60 ? -5.859 8.031 -6.523 1 97.56 60 GLY B C 1
ATOM 2698 O O . GLY B 1 60 ? -5.273 9.07 -6.219 1 97.56 60 GLY B O 1
ATOM 2699 N N . SER B 1 61 ? -6.641 7.363 -5.668 1 96.81 61 SER B N 1
ATOM 2700 C CA . SER B 1 61 ? -6.82 7.734 -4.27 1 96.81 61 SER B CA 1
ATOM 2701 C C . SER B 1 61 ? -6.855 6.504 -3.369 1 96.81 61 SER B C 1
ATOM 2703 O O . SER B 1 61 ? -7.312 5.438 -3.783 1 96.81 61 SER B O 1
ATOM 2705 N N . HIS B 1 62 ? -6.406 6.711 -2.168 1 96.5 62 HIS B N 1
ATOM 2706 C CA . HIS B 1 62 ? -6.512 5.652 -1.17 1 96.5 62 HIS B CA 1
ATOM 2707 C C . HIS B 1 62 ? -7.938 5.535 -0.643 1 96.5 62 HIS B C 1
ATOM 2709 O O . HIS B 1 62 ? -8.586 6.543 -0.365 1 96.5 62 HIS B O 1
ATOM 2715 N N . VAL B 1 63 ? -8.367 4.324 -0.45 1 97.06 63 VAL B N 1
ATOM 2716 C CA . VAL B 1 63 ? -9.68 4.09 0.157 1 97.06 63 VAL B CA 1
ATOM 2717 C C . VAL B 1 63 ? -9.625 2.834 1.024 1 97.06 63 VAL B C 1
ATOM 2719 O O . VAL B 1 63 ? -8.883 1.896 0.728 1 97.06 63 VAL B O 1
ATOM 2722 N N . ASP B 1 64 ? -10.406 2.871 2.061 1 96.19 64 ASP B N 1
ATOM 2723 C CA . ASP B 1 64 ? -10.695 1.679 2.854 1 96.19 64 ASP B CA 1
ATOM 2724 C C . ASP B 1 64 ? -12.023 1.054 2.441 1 96.19 64 ASP B C 1
ATOM 2726 O O . ASP B 1 64 ? -12.922 1.75 1.964 1 96.19 64 ASP B O 1
ATOM 2730 N N . TYR B 1 65 ? -12.094 -0.276 2.613 1 98 65 TYR B N 1
ATOM 2731 C CA . TYR B 1 65 ? -13.336 -0.922 2.197 1 98 65 TYR B CA 1
ATOM 2732 C C . TYR B 1 65 ? -13.633 -2.139 3.064 1 98 65 TYR B C 1
ATOM 2734 O O . TYR B 1 65 ? -12.773 -2.605 3.809 1 98 65 TYR B O 1
ATOM 2742 N N . VAL B 1 66 ? -14.844 -2.557 3.055 1 97.88 66 VAL B N 1
ATOM 2743 C CA . VAL B 1 66 ? -15.281 -3.885 3.473 1 97.88 66 VAL B CA 1
ATOM 2744 C C . VAL B 1 66 ? -15.883 -4.629 2.285 1 97.88 66 VAL B C 1
ATOM 2746 O O . VAL B 1 66 ? -16.109 -4.039 1.225 1 97.88 66 VAL B O 1
ATOM 2749 N N . LEU B 1 67 ? -16.016 -5.883 2.453 1 97.94 67 LEU B N 1
ATOM 2750 C CA . LEU B 1 67 ? -16.547 -6.691 1.363 1 97.94 67 LEU B CA 1
ATOM 2751 C C . LEU B 1 67 ? -17.953 -7.184 1.699 1 97.94 67 LEU B C 1
ATOM 2753 O O . LEU B 1 67 ? -18.234 -7.547 2.846 1 97.94 67 LEU B O 1
ATOM 2757 N N . ASP B 1 68 ? -18.844 -7.211 0.739 1 96.44 68 ASP B N 1
ATOM 2758 C CA . ASP B 1 68 ? -20.109 -7.891 0.937 1 96.44 68 ASP B CA 1
ATOM 2759 C C . ASP B 1 68 ? -19.984 -9.391 0.685 1 96.44 68 ASP B C 1
ATOM 2761 O O . ASP B 1 68 ? -18.875 -9.914 0.565 1 96.44 68 ASP B O 1
ATOM 2765 N N . GLU B 1 69 ? -21.109 -10.109 0.587 1 94.5 69 GLU B N 1
ATOM 2766 C CA . GLU B 1 69 ? -21.109 -11.562 0.5 1 94.5 69 GLU B CA 1
ATOM 2767 C C . GLU B 1 69 ? -20.516 -12.039 -0.825 1 94.5 69 GLU B C 1
ATOM 2769 O O . GLU B 1 69 ? -19.938 -13.125 -0.899 1 94.5 69 GLU B O 1
ATOM 2774 N N . GLN B 1 70 ? -20.656 -11.25 -1.863 1 96.88 70 GLN B N 1
ATOM 2775 C CA . GLN B 1 70 ? -20.141 -11.594 -3.184 1 96.88 70 GLN B CA 1
ATOM 2776 C C . GLN B 1 70 ? -18.672 -11.203 -3.322 1 96.88 70 GLN B C 1
ATOM 2778 O O . GLN B 1 70 ? -18.047 -11.469 -4.352 1 96.88 70 GLN B O 1
ATOM 2783 N N . GLY B 1 71 ? -18.078 -10.539 -2.342 1 97.75 71 GLY B N 1
ATOM 2784 C CA . GLY B 1 71 ? -16.703 -10.062 -2.406 1 97.75 71 GLY B CA 1
ATOM 2785 C C . GLY B 1 71 ? -16.578 -8.711 -3.076 1 97.75 71 GLY B C 1
ATOM 2786 O O . GLY B 1 71 ? -15.484 -8.328 -3.504 1 97.75 71 GLY B O 1
ATOM 2787 N N . TRP B 1 72 ? -17.734 -8.023 -3.191 1 98.5 72 TRP B N 1
ATOM 2788 C CA . TRP B 1 72 ? -17.703 -6.691 -3.785 1 98.5 72 TRP B CA 1
ATOM 2789 C C . TRP B 1 72 ? -17.312 -5.645 -2.746 1 98.5 72 TRP B C 1
ATOM 2791 O O . TRP B 1 72 ? -17.844 -5.645 -1.629 1 98.5 72 TRP B O 1
ATOM 2801 N N . PRO B 1 73 ? -16.422 -4.762 -3.062 1 98.75 73 PRO B N 1
ATOM 2802 C CA . PRO B 1 73 ? -15.977 -3.744 -2.102 1 98.75 73 PRO B CA 1
ATOM 2803 C C . PRO B 1 73 ? -17.031 -2.67 -1.855 1 98.75 73 PRO B C 1
ATOM 2805 O O . PRO B 1 73 ? -17.672 -2.195 -2.801 1 98.75 73 PRO B O 1
ATOM 2808 N N . ILE B 1 74 ? -17.188 -2.346 -0.619 1 98.69 74 ILE B N 1
ATOM 2809 C CA . ILE B 1 74 ? -18.047 -1.255 -0.18 1 98.69 74 ILE B CA 1
ATOM 2810 C C . ILE B 1 74 ? -17.219 -0.207 0.559 1 98.69 74 ILE B C 1
ATOM 2812 O O . ILE B 1 74 ? -16.422 -0.544 1.434 1 98.69 74 ILE B O 1
ATOM 2816 N N . PHE B 1 75 ? -17.5 1.033 0.198 1 98.31 75 PHE B N 1
ATOM 2817 C CA . PHE B 1 75 ? -16.703 2.148 0.679 1 98.31 75 PHE B CA 1
ATOM 2818 C C . PHE B 1 75 ? -17.547 3.115 1.498 1 98.31 75 PHE B C 1
ATOM 2820 O O . PHE B 1 75 ? -18.75 3.197 1.311 1 98.31 75 PHE B O 1
ATOM 2827 N N . LEU B 1 76 ? -16.875 3.777 2.422 1 96.81 76 LEU B N 1
ATOM 2828 C CA . LEU B 1 76 ? -17.406 4.98 3.061 1 96.81 76 LEU B CA 1
ATOM 2829 C C . LEU B 1 76 ? -16.625 6.215 2.617 1 96.81 76 LEU B C 1
ATOM 2831 O O . LEU B 1 76 ? -15.492 6.422 3.037 1 96.81 76 LEU B O 1
ATOM 2835 N N . LEU B 1 77 ? -17.297 7.039 1.73 1 95.5 77 LEU B N 1
ATOM 2836 C CA . LEU B 1 77 ? -16.562 8.125 1.09 1 95.5 77 LEU B CA 1
ATOM 2837 C C . LEU B 1 77 ? -17.125 9.477 1.507 1 95.5 77 LEU B C 1
ATOM 2839 O O . LEU B 1 77 ? -18.344 9.641 1.615 1 95.5 77 LEU B O 1
ATOM 2843 N N . ALA B 1 78 ? -16.203 10.398 1.718 1 91.5 78 ALA B N 1
ATOM 2844 C CA . ALA B 1 78 ? -16.609 11.773 1.966 1 91.5 78 ALA B CA 1
ATOM 2845 C C . ALA B 1 78 ? -17.188 12.406 0.703 1 91.5 78 ALA B C 1
ATOM 2847 O O . ALA B 1 78 ? -16.625 12.281 -0.381 1 91.5 78 ALA B O 1
ATOM 2848 N N . GLU B 1 79 ? -18.219 13.148 0.853 1 91 79 GLU B N 1
ATOM 2849 C CA . GLU B 1 79 ? -18.875 13.789 -0.277 1 91 79 GLU B CA 1
ATOM 2850 C C . GLU B 1 79 ? -17.969 14.828 -0.931 1 91 79 GLU B C 1
ATOM 2852 O O . GLU B 1 79 ? -18.016 15.023 -2.148 1 91 79 GLU B O 1
ATOM 2857 N N . ALA B 1 80 ? -17.141 15.422 -0.165 1 86.75 80 ALA B N 1
ATOM 2858 C CA . ALA B 1 80 ? -16.328 16.531 -0.639 1 86.75 80 ALA B CA 1
ATOM 2859 C C . ALA B 1 80 ? -15.023 16.031 -1.254 1 86.75 80 ALA B C 1
ATOM 2861 O O . ALA B 1 80 ? -14.273 16.797 -1.868 1 86.75 80 ALA B O 1
ATOM 2862 N N . SER B 1 81 ? -14.75 14.758 -1.149 1 90 81 SER B N 1
ATOM 2863 C CA . SER B 1 81 ? -13.477 14.242 -1.636 1 90 81 SER B CA 1
ATOM 2864 C C . SER B 1 81 ? -13.406 14.297 -3.158 1 90 81 SER B C 1
ATOM 2866 O O . SER B 1 81 ? -14.43 14.234 -3.838 1 90 81 SER B O 1
ATOM 2868 N N . LEU B 1 82 ? -12.227 14.359 -3.715 1 91.31 82 LEU B N 1
ATOM 2869 C CA . LEU B 1 82 ? -12.016 14.422 -5.156 1 91.31 82 LEU B CA 1
ATOM 2870 C C . LEU B 1 82 ? -12.523 13.156 -5.84 1 91.31 82 LEU B C 1
ATOM 2872 O O . LEU B 1 82 ? -13.133 13.234 -6.91 1 91.31 82 LEU B O 1
ATOM 2876 N N . HIS B 1 83 ? -12.211 11.984 -5.262 1 94.75 83 HIS B N 1
ATOM 2877 C CA . HIS B 1 83 ? -12.672 10.758 -5.902 1 94.75 83 HIS B CA 1
ATOM 2878 C C . HIS B 1 83 ? -14.195 10.688 -5.934 1 94.75 83 HIS B C 1
ATOM 2880 O O . HIS B 1 83 ? -14.773 10.133 -6.867 1 94.75 83 HIS B O 1
ATOM 2886 N N . THR B 1 84 ? -14.844 11.234 -4.898 1 95.25 84 THR B N 1
ATOM 2887 C CA . THR B 1 84 ? -16.297 11.234 -4.91 1 95.25 84 THR B CA 1
ATOM 2888 C C . THR B 1 84 ? -16.828 12.164 -6 1 95.25 84 THR B C 1
ATOM 2890 O O . THR B 1 84 ? -17.797 11.82 -6.699 1 95.25 84 THR B O 1
ATOM 2893 N N . GLN B 1 85 ? -16.266 13.312 -6.137 1 93.94 85 GLN B N 1
ATOM 2894 C CA . GLN B 1 85 ? -16.641 14.211 -7.223 1 93.94 85 GLN B CA 1
ATOM 2895 C C . GLN B 1 85 ? -16.438 13.539 -8.586 1 93.94 85 GLN B C 1
ATOM 2897 O O . GLN B 1 85 ? -17.297 13.648 -9.461 1 93.94 85 GLN B O 1
ATOM 2902 N N . ASN B 1 86 ? -15.352 12.867 -8.781 1 96.25 86 ASN B N 1
ATOM 2903 C CA . ASN B 1 86 ? -15.086 12.141 -10.016 1 96.25 86 ASN B CA 1
ATOM 2904 C C . ASN B 1 86 ? -16.156 11.094 -10.297 1 96.25 86 ASN B C 1
ATOM 2906 O O . ASN B 1 86 ? -16.641 10.984 -11.422 1 96.25 86 ASN B O 1
ATOM 2910 N N . ILE B 1 87 ? -16.484 10.367 -9.25 1 96.81 87 ILE B N 1
ATOM 2911 C CA . ILE B 1 87 ? -17.438 9.273 -9.359 1 96.81 87 ILE B CA 1
ATOM 2912 C C . ILE B 1 87 ? -18.797 9.812 -9.797 1 96.81 87 ILE B C 1
ATOM 2914 O O . ILE B 1 87 ? -19.516 9.156 -10.555 1 96.81 87 ILE B O 1
ATOM 2918 N N . LYS B 1 88 ? -19.172 10.953 -9.297 1 95.38 88 LYS B N 1
ATOM 2919 C CA . LYS B 1 88 ? -20.453 11.57 -9.648 1 95.38 88 LYS B CA 1
ATOM 2920 C C . LYS B 1 88 ? -20.469 11.969 -11.125 1 95.38 88 LYS B C 1
ATOM 2922 O O . LYS B 1 88 ? -21.531 11.961 -11.75 1 95.38 88 LYS B O 1
ATOM 2927 N N . ALA B 1 89 ? -19.328 12.281 -11.648 1 95.38 89 ALA B N 1
ATOM 2928 C CA . ALA B 1 89 ? -19.219 12.633 -13.062 1 95.38 89 ALA B CA 1
ATOM 2929 C C . ALA B 1 89 ? -19.125 11.375 -13.93 1 95.38 89 ALA B C 1
ATOM 2931 O O . ALA B 1 89 ? -19.766 11.297 -14.984 1 95.38 89 ALA B O 1
ATOM 2932 N N . SER B 1 90 ? -18.344 10.43 -13.586 1 95.75 90 SER B N 1
ATOM 2933 C CA . SER B 1 90 ? -18.203 9.125 -14.219 1 95.75 90 SER B CA 1
ATOM 2934 C C . SER B 1 90 ? -18.016 8.023 -13.18 1 95.75 90 SER B C 1
ATOM 2936 O O . SER B 1 90 ? -17.031 8.023 -12.43 1 95.75 90 SER B O 1
ATOM 2938 N N . ASN B 1 91 ? -18.875 7.082 -13.203 1 97.25 91 ASN B N 1
ATOM 2939 C CA . ASN B 1 91 ? -18.859 6.102 -12.125 1 97.25 91 ASN B CA 1
ATOM 2940 C C . ASN B 1 91 ? -18 4.887 -12.484 1 97.25 91 ASN B C 1
ATOM 2942 O O . ASN B 1 91 ? -18.016 3.883 -11.773 1 97.25 91 ASN B O 1
ATOM 2946 N N . ARG B 1 92 ? -17.359 4.934 -13.695 1 96.44 92 ARG B N 1
ATOM 2947 C CA . ARG B 1 92 ? -16.406 3.885 -14.055 1 96.44 92 ARG B CA 1
ATOM 2948 C C . ARG B 1 92 ? -15.133 3.99 -13.227 1 96.44 92 ARG B C 1
ATOM 2950 O O . ARG B 1 92 ? -14.492 5.047 -13.188 1 96.44 92 ARG B O 1
ATOM 2957 N N . VAL B 1 93 ? -14.781 2.924 -12.523 1 97.94 93 VAL B N 1
ATOM 2958 C CA . VAL B 1 93 ? -13.633 2.959 -11.617 1 97.94 93 VAL B CA 1
ATOM 2959 C C . VAL B 1 93 ? -12.898 1.624 -11.672 1 97.94 93 VAL B C 1
ATOM 2961 O O . VAL B 1 93 ? -13.359 0.677 -12.312 1 97.94 93 VAL B O 1
ATOM 2964 N N . SER B 1 94 ? -11.773 1.551 -11.141 1 98 94 SER B N 1
ATOM 2965 C CA . SER B 1 94 ? -11.086 0.318 -10.773 1 98 94 SER B CA 1
ATOM 2966 C C . SER B 1 94 ? -10.492 0.414 -9.367 1 98 94 SER B C 1
ATOM 2968 O O . SER B 1 94 ? -10.211 1.512 -8.883 1 98 94 SER B O 1
ATOM 2970 N N . LEU B 1 95 ? -10.398 -0.639 -8.672 1 98.75 95 LEU B N 1
ATOM 2971 C CA . LEU B 1 95 ? -9.789 -0.753 -7.355 1 98.75 95 LEU B CA 1
ATOM 2972 C C . LEU B 1 95 ? -8.625 -1.736 -7.375 1 98.75 95 LEU B C 1
ATOM 2974 O O . LEU B 1 95 ? -8.805 -2.92 -7.668 1 98.75 95 LEU B O 1
ATOM 2978 N N . LEU B 1 96 ? -7.434 -1.269 -7.152 1 98.62 96 LEU B N 1
ATOM 2979 C CA . LEU B 1 96 ? -6.293 -2.158 -6.965 1 98.62 96 LEU B CA 1
ATOM 2980 C C . LEU B 1 96 ? -6.129 -2.533 -5.496 1 98.62 96 LEU B C 1
ATOM 2982 O O . LEU B 1 96 ? -6.004 -1.656 -4.637 1 98.62 96 LEU B O 1
ATOM 2986 N N . CYS B 1 97 ? -6.141 -3.768 -5.199 1 97.88 97 CYS B N 1
ATOM 2987 C CA . CYS B 1 97 ? -5.871 -4.363 -3.896 1 97.88 97 CYS B CA 1
ATOM 2988 C C . CYS B 1 97 ? -4.621 -5.23 -3.941 1 97.88 97 CYS B C 1
ATOM 2990 O O . CYS B 1 97 ? -4.398 -5.957 -4.91 1 97.88 97 CYS B O 1
ATOM 2992 N N . GLN B 1 98 ? -3.883 -5.148 -2.908 1 94.62 98 GLN B N 1
ATOM 2993 C CA . GLN B 1 98 ? -2.666 -5.949 -2.861 1 94.62 98 GLN B CA 1
ATOM 2994 C C . GLN B 1 98 ? -2.461 -6.559 -1.477 1 94.62 98 GLN B C 1
ATOM 2996 O O . GLN B 1 98 ? -2.75 -5.918 -0.463 1 94.62 98 GLN B O 1
ATOM 3001 N N . THR B 1 99 ? -1.947 -7.773 -1.497 1 91.5 99 THR B N 1
ATOM 3002 C CA . THR B 1 99 ? -1.537 -8.398 -0.243 1 91.5 99 THR B CA 1
ATOM 3003 C C . THR B 1 99 ? -0.573 -7.492 0.519 1 91.5 99 THR B C 1
ATOM 3005 O O . THR B 1 99 ? 0.39 -6.98 -0.055 1 91.5 99 THR B O 1
ATOM 3008 N N . PRO B 1 100 ? -0.864 -7.227 1.771 1 85.62 100 PRO B N 1
ATOM 3009 C CA . PRO B 1 100 ? 0.009 -6.34 2.543 1 85.62 100 PRO B CA 1
ATOM 3010 C C . PRO B 1 100 ? 1.422 -6.898 2.705 1 85.62 100 PRO B C 1
ATOM 3012 O O . PRO B 1 100 ? 1.6 -8.109 2.826 1 85.62 100 PRO B O 1
ATOM 3015 N N . ARG B 1 101 ? 2.348 -5.898 2.662 1 75.19 101 ARG B N 1
ATOM 3016 C CA . ARG B 1 101 ? 3.756 -6.242 2.832 1 75.19 101 ARG B CA 1
ATOM 3017 C C . ARG B 1 101 ? 4.07 -6.555 4.289 1 75.19 101 ARG B C 1
ATOM 3019 O O . ARG B 1 101 ? 3.602 -5.863 5.195 1 75.19 101 ARG B O 1
ATOM 3026 N N . GLU B 1 102 ? 4.781 -7.699 4.398 1 64.69 102 GLU B N 1
ATOM 3027 C CA . GLU B 1 102 ? 5.312 -7.938 5.738 1 64.69 102 GLU B CA 1
ATOM 3028 C C . GLU B 1 102 ? 6.672 -7.273 5.918 1 64.69 102 GLU B C 1
ATOM 3030 O O . GLU B 1 102 ? 7.352 -6.957 4.938 1 64.69 102 GLU B O 1
ATOM 3035 N N . ALA B 1 103 ? 6.992 -6.73 7.109 1 54.41 103 ALA B N 1
ATOM 3036 C CA . ALA B 1 103 ? 8.203 -5.992 7.461 1 54.41 103 ALA B CA 1
ATOM 3037 C C . ALA B 1 103 ? 9.422 -6.578 6.762 1 54.41 103 ALA B C 1
ATOM 3039 O O . ALA B 1 103 ? 10.305 -5.84 6.312 1 54.41 103 ALA B O 1
ATOM 3040 N N . ASN B 1 104 ? 9.719 -7.852 6.914 1 52.34 104 ASN B N 1
ATOM 3041 C CA . ASN B 1 104 ? 11.094 -8.281 6.707 1 52.34 104 ASN B CA 1
ATOM 3042 C C . ASN B 1 104 ? 11.297 -8.852 5.309 1 52.34 104 ASN B C 1
ATOM 3044 O O . ASN B 1 104 ? 12.281 -9.555 5.062 1 52.34 104 ASN B O 1
ATOM 3048 N N . GLY B 1 105 ? 10.844 -8.328 4.102 1 61.72 105 GLY B N 1
ATOM 3049 C CA . GLY B 1 105 ? 11.859 -8.758 3.15 1 61.72 105 GLY B CA 1
ATOM 3050 C C . GLY B 1 105 ? 11.352 -8.82 1.724 1 61.72 105 GLY B C 1
ATOM 3051 O O . GLY B 1 105 ? 12.141 -8.789 0.776 1 61.72 105 GLY B O 1
ATOM 3052 N N . GLN B 1 106 ? 10.055 -8.969 1.477 1 69.69 106 GLN B N 1
ATOM 3053 C CA . GLN B 1 106 ? 9.766 -9.227 0.068 1 69.69 106 GLN B CA 1
ATOM 3054 C C . GLN B 1 106 ? 9.422 -7.934 -0.667 1 69.69 106 GLN B C 1
ATOM 3056 O O . GLN B 1 106 ? 8.719 -7.078 -0.132 1 69.69 106 GLN B O 1
ATOM 3061 N N . PRO B 1 107 ? 9.969 -7.859 -1.854 1 79.56 107 PRO B N 1
ATOM 3062 C CA . PRO B 1 107 ? 9.531 -6.723 -2.668 1 79.56 107 PRO B CA 1
ATOM 3063 C C . PRO B 1 107 ? 8.016 -6.699 -2.885 1 79.56 107 PRO B C 1
ATOM 3065 O O . PRO B 1 107 ? 7.395 -7.754 -3.031 1 79.56 107 PRO B O 1
ATOM 3068 N N . GLN B 1 108 ? 7.457 -5.512 -2.861 1 85.06 108 GLN B N 1
ATOM 3069 C CA . GLN B 1 108 ? 6.023 -5.367 -3.07 1 85.06 108 GLN B CA 1
ATOM 3070 C C . GLN B 1 108 ? 5.594 -5.969 -4.406 1 85.06 108 GLN B C 1
ATOM 3072 O O . GLN B 1 108 ? 4.504 -6.527 -4.52 1 85.06 108 GLN B O 1
ATOM 3077 N N . ALA B 1 109 ? 6.469 -5.914 -5.367 1 86.12 109 ALA B N 1
ATOM 3078 C CA . ALA B 1 109 ? 6.164 -6.414 -6.707 1 86.12 109 ALA B CA 1
ATOM 3079 C C . ALA B 1 109 ? 5.941 -7.922 -6.688 1 86.12 109 ALA B C 1
ATOM 3081 O O . ALA B 1 109 ? 5.328 -8.477 -7.605 1 86.12 109 ALA B O 1
ATOM 3082 N N . ALA B 1 110 ? 6.414 -8.586 -5.684 1 81.88 110 ALA B N 1
ATOM 3083 C CA . ALA B 1 110 ? 6.297 -10.039 -5.602 1 81.88 110 ALA B CA 1
ATOM 3084 C C . ALA B 1 110 ? 4.953 -10.445 -5.004 1 81.88 110 ALA B C 1
ATOM 3086 O O . ALA B 1 110 ? 4.566 -11.617 -5.07 1 81.88 110 ALA B O 1
ATOM 3087 N N . LEU B 1 111 ? 4.27 -9.539 -4.457 1 87.06 111 LEU B N 1
ATOM 3088 C CA . LEU B 1 111 ? 3.033 -9.852 -3.748 1 87.06 111 LEU B CA 1
ATOM 3089 C C . LEU B 1 111 ? 1.841 -9.836 -4.699 1 87.06 111 LEU B C 1
ATOM 3091 O O . LEU B 1 111 ? 1.771 -8.992 -5.594 1 87.06 111 LEU B O 1
ATOM 3095 N N . ALA B 1 112 ? 0.906 -10.688 -4.434 1 90.5 112 ALA B N 1
ATOM 3096 C CA . ALA B 1 112 ? -0.275 -10.82 -5.281 1 90.5 112 ALA B CA 1
ATOM 3097 C C . ALA B 1 112 ? -1.142 -9.57 -5.215 1 90.5 112 ALA B C 1
ATOM 3099 O O . ALA B 1 112 ? -1.196 -8.898 -4.18 1 90.5 112 ALA B O 1
ATOM 3100 N N . ARG B 1 113 ? -1.801 -9.328 -6.336 1 95 113 ARG B N 1
ATOM 3101 C CA . ARG B 1 113 ? -2.689 -8.172 -6.398 1 95 113 ARG B CA 1
ATOM 3102 C C . ARG B 1 113 ? -3.889 -8.453 -7.297 1 95 113 ARG B C 1
ATOM 3104 O O . ARG B 1 113 ? -3.842 -9.344 -8.148 1 95 113 ARG B O 1
ATOM 3111 N N . VAL B 1 114 ? -4.887 -7.711 -7.07 1 97.12 114 VAL B N 1
ATOM 3112 C CA . VAL B 1 114 ? -6.133 -7.82 -7.824 1 97.12 114 VAL B CA 1
ATOM 3113 C C . VAL B 1 114 ? -6.637 -6.426 -8.195 1 97.12 114 VAL B C 1
ATOM 3115 O O . VAL B 1 114 ? -6.648 -5.52 -7.359 1 97.12 114 VAL B O 1
ATOM 3118 N N . THR B 1 115 ? -6.949 -6.262 -9.375 1 97.38 115 THR B N 1
ATOM 3119 C CA . THR B 1 115 ? -7.656 -5.059 -9.812 1 97.38 115 THR B CA 1
ATOM 3120 C C . THR B 1 115 ? -9.094 -5.387 -10.195 1 97.38 115 THR B C 1
ATOM 3122 O O . THR B 1 115 ? -9.336 -6.18 -11.109 1 97.38 115 THR B O 1
ATOM 3125 N N . LEU B 1 116 ? -10.039 -4.84 -9.508 1 98 116 LEU B N 1
ATOM 3126 C CA . LEU B 1 116 ? -11.453 -4.93 -9.844 1 98 116 LEU B CA 1
ATOM 3127 C C . LEU B 1 116 ? -11.883 -3.734 -10.688 1 98 116 LEU B C 1
ATOM 3129 O O . LEU B 1 116 ? -11.727 -2.584 -10.273 1 98 116 LEU B O 1
ATOM 3133 N N . VAL B 1 117 ? -12.406 -4.012 -11.844 1 96.75 117 VAL B N 1
ATOM 3134 C CA . VAL B 1 117 ? -12.875 -2.971 -12.75 1 96.75 117 VAL B CA 1
ATOM 3135 C C . VAL B 1 117 ? -14.391 -3.018 -12.859 1 96.75 117 VAL B C 1
ATOM 3137 O O . VAL B 1 117 ? -14.977 -4.09 -13.023 1 96.75 117 VAL B O 1
ATOM 3140 N N . GLY B 1 118 ? -14.977 -1.822 -12.703 1 97.06 118 GLY B N 1
ATOM 3141 C CA . GLY B 1 118 ? -16.422 -1.819 -12.812 1 97.06 118 GLY B CA 1
ATOM 3142 C C . GLY B 1 118 ? -17.047 -0.465 -12.523 1 97.06 118 GLY B C 1
ATOM 3143 O O . GLY B 1 118 ? -16.422 0.572 -12.766 1 97.06 118 GLY B O 1
ATOM 3144 N N . ALA B 1 119 ? -18.344 -0.515 -12.133 1 97.81 119 ALA B N 1
ATOM 3145 C CA . ALA B 1 119 ? -19.094 0.696 -11.812 1 97.81 119 ALA B CA 1
ATOM 3146 C C . ALA B 1 119 ? -19.312 0.817 -10.305 1 97.81 119 ALA B C 1
ATOM 3148 O O . ALA B 1 119 ? -19.609 -0.175 -9.633 1 97.81 119 ALA B O 1
ATOM 3149 N N . ILE B 1 120 ? -19.094 1.984 -9.844 1 98.44 120 ILE B N 1
ATOM 3150 C CA . ILE B 1 120 ? -19.375 2.26 -8.438 1 98.44 120 ILE B CA 1
ATOM 3151 C C . ILE B 1 120 ? -20.75 2.904 -8.312 1 98.44 120 ILE B C 1
ATOM 3153 O O . ILE B 1 120 ? -21.109 3.77 -9.109 1 98.44 120 ILE B O 1
ATOM 3157 N N . VAL B 1 121 ? -21.594 2.418 -7.383 1 98 121 VAL B N 1
ATOM 3158 C CA . VAL B 1 121 ? -22.969 2.885 -7.23 1 98 121 VAL B CA 1
ATOM 3159 C C . VAL B 1 121 ? -23.234 3.246 -5.773 1 98 121 VAL B C 1
ATOM 3161 O O . VAL B 1 121 ? -22.547 2.768 -4.871 1 98 121 VAL B O 1
ATOM 3164 N N . ASP B 1 122 ? -24.266 4.062 -5.547 1 96.81 122 ASP B N 1
ATOM 3165 C CA . ASP B 1 122 ? -24.734 4.367 -4.199 1 96.81 122 ASP B CA 1
ATOM 3166 C C . ASP B 1 122 ? -25.375 3.141 -3.547 1 96.81 122 ASP B C 1
ATOM 3168 O O . ASP B 1 122 ? -26.062 2.361 -4.215 1 96.81 122 ASP B O 1
ATOM 3172 N N . VAL B 1 123 ? -25.094 3.021 -2.277 1 96.75 123 VAL B N 1
ATOM 3173 C CA . VAL B 1 123 ? -25.859 2.047 -1.507 1 96.75 123 VAL B CA 1
ATOM 3174 C C . VAL B 1 123 ? -27.109 2.705 -0.941 1 96.75 123 VAL B C 1
ATOM 3176 O O . VAL B 1 123 ? -27.031 3.596 -0.092 1 96.75 123 VAL B O 1
ATOM 3179 N N . ASP B 1 124 ? -28.234 2.291 -1.333 1 91.62 124 ASP B N 1
ATOM 3180 C CA . ASP B 1 124 ? -29.453 2.996 -0.95 1 91.62 124 ASP B CA 1
ATOM 3181 C C . ASP B 1 124 ? -30.406 2.076 -0.192 1 91.62 124 ASP B C 1
ATOM 3183 O O . ASP B 1 124 ? -31.453 2.518 0.291 1 91.62 124 ASP B O 1
ATOM 3187 N N . ASP B 1 125 ? -30.094 0.849 -0.008 1 93.38 125 ASP B N 1
ATOM 3188 C CA . ASP B 1 125 ? -30.938 -0.082 0.741 1 93.38 125 ASP B CA 1
ATOM 3189 C C . ASP B 1 125 ? -30.766 0.119 2.246 1 93.38 125 ASP B C 1
ATOM 3191 O O . ASP B 1 125 ? -29.688 -0.091 2.791 1 93.38 125 ASP B O 1
ATOM 3195 N N . ASP B 1 126 ? -31.828 0.454 2.934 1 92.44 126 ASP B N 1
ATOM 3196 C CA . ASP B 1 126 ? -31.781 0.806 4.352 1 92.44 126 ASP B CA 1
ATOM 3197 C C . ASP B 1 126 ? -31.266 -0.356 5.191 1 92.44 126 ASP B C 1
ATOM 3199 O O . ASP B 1 126 ? -30.484 -0.152 6.129 1 92.44 126 ASP B O 1
ATOM 3203 N N . ASP B 1 127 ? -31.766 -1.532 4.879 1 93.19 127 ASP B N 1
ATOM 3204 C CA . ASP B 1 127 ? -31.328 -2.697 5.633 1 93.19 127 ASP B CA 1
ATOM 3205 C C . ASP B 1 127 ? -29.828 -2.928 5.453 1 93.19 127 ASP B C 1
ATOM 3207 O O . ASP B 1 127 ? -29.125 -3.25 6.414 1 93.19 127 ASP B O 1
ATOM 3211 N N . GLU B 1 128 ? -29.375 -2.779 4.242 1 93.75 128 GLU B N 1
ATOM 3212 C CA . GLU B 1 128 ? -27.938 -2.924 3.965 1 93.75 128 GLU B CA 1
ATOM 3213 C C . GLU B 1 128 ? -27.125 -1.854 4.684 1 93.75 128 GLU B C 1
ATOM 3215 O O . GLU B 1 128 ? -26.047 -2.139 5.211 1 93.75 128 GLU B O 1
ATOM 3220 N N . LEU B 1 129 ? -27.672 -0.681 4.73 1 94.56 129 LEU B N 1
ATOM 3221 C CA . LEU B 1 129 ? -26.969 0.434 5.363 1 94.56 129 LEU B CA 1
ATOM 3222 C C . LEU B 1 129 ? -26.797 0.182 6.859 1 94.56 129 LEU B C 1
ATOM 3224 O O . LEU B 1 129 ? -25.734 0.484 7.422 1 94.56 129 LEU B O 1
ATOM 3228 N N . ILE B 1 130 ? -27.781 -0.331 7.512 1 92.81 130 ILE B N 1
ATOM 3229 C CA . ILE B 1 130 ? -27.719 -0.628 8.938 1 92.81 130 ILE B CA 1
ATOM 3230 C C . ILE B 1 130 ? -26.594 -1.641 9.203 1 92.81 130 ILE B C 1
ATOM 3232 O O . ILE B 1 130 ? -25.781 -1.458 10.109 1 92.81 130 ILE B O 1
ATOM 3236 N N . GLN B 1 131 ? -26.578 -2.639 8.414 1 94.19 131 GLN B N 1
ATOM 3237 C CA . GLN B 1 131 ? -25.547 -3.672 8.57 1 94.19 131 GLN B CA 1
ATOM 3238 C C . GLN B 1 131 ? -24.156 -3.117 8.281 1 94.19 131 GLN B C 1
ATOM 3240 O O . GLN B 1 131 ? -23.188 -3.484 8.945 1 94.19 131 GLN B O 1
ATOM 3245 N N . LEU B 1 132 ? -24.062 -2.277 7.312 1 95.19 132 LEU B N 1
ATOM 3246 C CA . LEU B 1 132 ? -22.781 -1.731 6.879 1 95.19 132 LEU B CA 1
ATOM 3247 C C . LEU B 1 132 ? -22.172 -0.83 7.953 1 95.19 132 LEU B C 1
ATOM 3249 O O . LEU B 1 132 ? -20.953 -0.809 8.148 1 95.19 132 LEU B O 1
ATOM 3253 N N . LYS B 1 133 ? -23 -0.05 8.602 1 93.38 133 LYS B N 1
ATOM 3254 C CA . LYS B 1 133 ? -22.484 0.81 9.664 1 93.38 133 LYS B CA 1
ATOM 3255 C C . LYS B 1 133 ? -21.75 -0.004 10.727 1 93.38 133 LYS B C 1
ATOM 3257 O O . LYS B 1 133 ? -20.656 0.36 11.148 1 93.38 133 LYS B O 1
ATOM 3262 N N . ALA B 1 134 ? -22.328 -1.103 11.031 1 92.06 134 ALA B N 1
ATOM 3263 C CA . ALA B 1 134 ? -21.719 -1.967 12.047 1 92.06 134 ALA B CA 1
ATOM 3264 C C . ALA B 1 134 ? -20.469 -2.658 11.508 1 92.06 134 ALA B C 1
ATOM 3266 O O . ALA B 1 134 ? -19.422 -2.633 12.141 1 92.06 134 ALA B O 1
ATOM 3267 N N . SER B 1 135 ? -20.594 -3.23 10.352 1 94.38 135 SER B N 1
ATOM 3268 C CA . SER B 1 135 ? -19.5 -4.023 9.797 1 94.38 135 SER B CA 1
ATOM 3269 C C . SER B 1 135 ? -18.312 -3.146 9.438 1 94.38 135 SER B C 1
ATOM 3271 O O . SER B 1 135 ? -17.156 -3.533 9.664 1 94.38 135 SER B O 1
ATOM 3273 N N . PHE B 1 136 ? -18.562 -1.968 8.852 1 96.38 136 PHE B N 1
ATOM 3274 C CA . PHE B 1 136 ? -17.484 -1.075 8.477 1 96.38 136 PHE B CA 1
ATOM 3275 C C . PHE B 1 136 ? -16.688 -0.631 9.703 1 96.38 136 PHE B C 1
ATOM 3277 O O . PHE B 1 136 ? -15.461 -0.627 9.688 1 96.38 136 PHE B O 1
ATOM 3284 N N . SER B 1 137 ? -17.375 -0.375 10.812 1 91.25 137 SER B N 1
ATOM 3285 C CA . SER B 1 137 ? -16.75 0.107 12.039 1 91.25 137 SER B CA 1
ATOM 3286 C C . SER B 1 137 ? -15.961 -0.998 12.734 1 91.25 137 SER B C 1
ATOM 3288 O O . SER B 1 137 ? -14.977 -0.726 13.422 1 91.25 137 SER B O 1
ATOM 3290 N N . LEU B 1 138 ? -16.422 -2.168 12.547 1 91.19 138 LEU B N 1
ATOM 3291 C CA . LEU B 1 138 ? -15.703 -3.297 13.133 1 91.19 138 LEU B CA 1
ATOM 3292 C C . LEU B 1 138 ? -14.344 -3.486 12.477 1 91.19 138 LEU B C 1
ATOM 3294 O O . LEU B 1 138 ? -13.359 -3.791 13.148 1 91.19 138 LEU B O 1
ATOM 3298 N N . VAL B 1 139 ? -14.297 -3.283 11.148 1 92.38 139 VAL B N 1
ATOM 3299 C CA . VAL B 1 139 ? -13.062 -3.467 10.398 1 92.38 139 VAL B CA 1
ATOM 3300 C C . VAL B 1 139 ? -12.195 -2.211 10.508 1 92.38 139 VAL B C 1
ATOM 3302 O O . VAL B 1 139 ? -10.977 -2.301 10.672 1 92.38 139 VAL B O 1
ATOM 3305 N N . HIS B 1 140 ? -12.844 -1.084 10.375 1 91.56 140 HIS B N 1
ATOM 3306 C CA . HIS B 1 140 ? -12.172 0.212 10.445 1 91.56 140 HIS B CA 1
ATOM 3307 C C . HIS B 1 140 ? -12.656 1.017 11.648 1 91.56 140 HIS B C 1
ATOM 3309 O O . HIS B 1 140 ? -13.539 1.87 11.516 1 91.56 140 HIS B O 1
ATOM 3315 N N . THR B 1 141 ? -12.008 0.882 12.719 1 83 141 THR B N 1
ATOM 3316 C CA . THR B 1 141 ? -12.484 1.378 14 1 83 141 THR B CA 1
ATOM 3317 C C . THR B 1 141 ? -12.5 2.904 14.023 1 83 141 THR B C 1
ATOM 3319 O O . THR B 1 141 ? -13.328 3.512 14.703 1 83 141 THR B O 1
ATOM 3322 N N . TYR B 1 142 ? -11.648 3.502 13.25 1 78.75 142 TYR B N 1
ATOM 3323 C CA . TYR B 1 142 ? -11.602 4.961 13.227 1 78.75 142 TYR B CA 1
ATOM 3324 C C . TYR B 1 142 ? -12.859 5.543 12.594 1 78.75 142 TYR B C 1
ATOM 3326 O O . TYR B 1 142 ? -13.148 6.73 12.742 1 78.75 142 TYR B O 1
ATOM 3334 N N . ALA B 1 143 ? -13.586 4.699 11.906 1 83.31 143 ALA B N 1
ATOM 3335 C CA . ALA B 1 143 ? -14.664 5.207 11.062 1 83.31 143 ALA B CA 1
ATOM 3336 C C . ALA B 1 143 ? -16 5.16 11.789 1 83.31 143 ALA B C 1
ATOM 3338 O O . ALA B 1 143 ? -17.047 5.438 11.195 1 83.31 143 ALA B O 1
ATOM 3339 N N . ASP B 1 144 ? -16.031 4.77 13 1 83.19 144 ASP B N 1
ATOM 3340 C CA . ASP B 1 144 ? -17.297 4.617 13.734 1 83.19 144 ASP B CA 1
ATOM 3341 C C . ASP B 1 144 ? -18.125 5.895 13.672 1 83.19 144 ASP B C 1
ATOM 3343 O O . ASP B 1 144 ? -19.297 5.859 13.312 1 83.19 144 ASP B O 1
ATOM 3347 N N . GLN B 1 145 ? -17.5 6.973 13.867 1 80.06 145 GLN B N 1
ATOM 3348 C CA . GLN B 1 145 ? -18.219 8.234 13.859 1 80.06 145 GLN B CA 1
ATOM 3349 C C . GLN B 1 145 ? -18.516 8.695 12.438 1 80.06 145 GLN B C 1
ATOM 3351 O O . GLN B 1 145 ? -19.516 9.391 12.195 1 80.06 145 GLN B O 1
ATOM 3356 N N . LEU B 1 146 ? -17.703 8.297 11.492 1 86 146 LEU B N 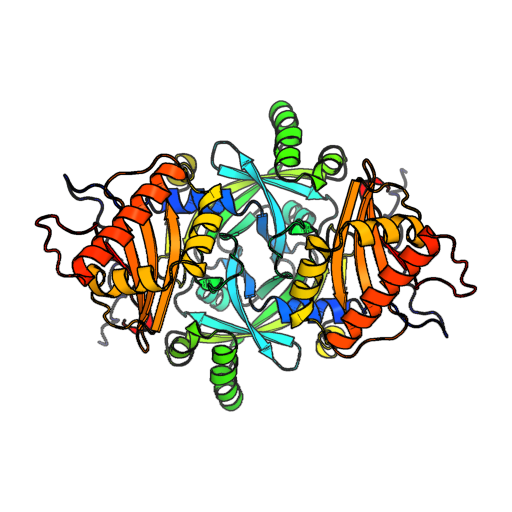1
ATOM 3357 C CA . LEU B 1 146 ? -17.891 8.688 10.102 1 86 146 LEU B CA 1
ATOM 3358 C C . LEU B 1 146 ? -19.156 8.055 9.523 1 86 146 LEU B C 1
ATOM 3360 O O . LEU B 1 146 ? -19.844 8.664 8.695 1 86 146 LEU B O 1
ATOM 3364 N N . THR B 1 147 ? -19.422 6.863 10.047 1 88.75 147 THR B N 1
ATOM 3365 C CA . THR B 1 147 ? -20.562 6.133 9.531 1 88.75 147 THR B CA 1
ATOM 3366 C C . THR B 1 147 ? -21.875 6.832 9.914 1 88.75 147 THR B C 1
ATOM 3368 O O . THR B 1 147 ? -22.906 6.605 9.297 1 88.75 147 THR B O 1
ATOM 3371 N N . GLN B 1 148 ? -21.797 7.73 10.875 1 85.88 148 GLN B N 1
ATOM 3372 C CA . GLN B 1 148 ? -22.984 8.43 11.352 1 85.88 148 GLN B CA 1
ATOM 3373 C C . GLN B 1 148 ? -23.078 9.836 10.758 1 85.88 148 GLN B C 1
ATOM 3375 O O . GLN B 1 148 ? -24.078 10.531 10.938 1 85.88 148 GLN B O 1
ATOM 3380 N N . SER B 1 149 ? -22.094 10.266 10.125 1 87.44 149 SER B N 1
ATOM 3381 C CA . SER B 1 149 ? -22.031 11.617 9.57 1 87.44 149 SER B CA 1
ATOM 3382 C C . SER B 1 149 ? -22.703 11.68 8.203 1 87.44 149 SER B C 1
ATOM 3384 O O . SER B 1 149 ? -22.469 10.828 7.344 1 87.44 149 SER B O 1
ATOM 3386 N N . PRO B 1 150 ? -23.5 12.719 7.977 1 89.44 150 PRO B N 1
ATOM 3387 C CA . PRO B 1 150 ? -24.109 12.891 6.656 1 89.44 150 PRO B CA 1
ATOM 3388 C C . PRO B 1 150 ? -23.109 13.312 5.59 1 89.44 150 PRO B C 1
ATOM 3390 O O . PRO B 1 150 ? -23.438 13.367 4.402 1 89.44 150 PRO B O 1
ATOM 3393 N N . ARG B 1 151 ? -21.891 13.594 5.977 1 90.38 151 ARG B N 1
ATOM 3394 C CA . ARG B 1 151 ? -20.844 14.016 5.051 1 90.38 151 ARG B CA 1
ATOM 3395 C C . ARG B 1 151 ? -20.203 12.812 4.355 1 90.38 151 ARG B C 1
ATOM 3397 O O . ARG B 1 151 ? -19.406 12.969 3.43 1 90.38 151 ARG B O 1
ATOM 3404 N N . PHE B 1 152 ? -20.578 11.664 4.867 1 93.25 152 PHE B N 1
ATOM 3405 C CA . PHE B 1 152 ? -20.062 10.43 4.289 1 93.25 152 PHE B CA 1
ATOM 3406 C C . PHE B 1 152 ? -21.203 9.547 3.789 1 93.25 152 PHE B C 1
ATOM 3408 O O . PHE B 1 152 ? -22.266 9.516 4.387 1 93.25 152 PHE B O 1
ATOM 3415 N N . LYS B 1 153 ? -20.922 8.875 2.723 1 95.38 153 LYS B N 1
ATOM 3416 C CA . LYS B 1 153 ? -21.906 7.957 2.145 1 95.38 153 LYS B CA 1
ATOM 3417 C C . LYS B 1 153 ? -21.25 6.641 1.728 1 95.38 153 LYS B C 1
ATOM 3419 O O . LYS B 1 153 ? -20.078 6.617 1.365 1 95.38 153 LYS B O 1
ATOM 3424 N N . PHE B 1 154 ? -22.109 5.613 1.771 1 97.81 154 PHE B N 1
ATOM 3425 C CA . PHE B 1 154 ? -21.641 4.297 1.342 1 97.81 154 PHE B CA 1
ATOM 3426 C C . PHE B 1 154 ? -21.797 4.137 -0.165 1 97.81 154 PHE B C 1
ATOM 3428 O O . PHE B 1 154 ? -22.812 4.539 -0.738 1 97.81 154 PHE B O 1
ATOM 3435 N N . TYR B 1 155 ? -20.781 3.609 -0.795 1 98.5 155 TYR B N 1
ATOM 3436 C CA . TYR B 1 155 ? -20.75 3.24 -2.207 1 98.5 155 TYR B CA 1
ATOM 3437 C C . TYR B 1 155 ? -20.312 1.792 -2.383 1 98.5 155 TYR B C 1
ATOM 3439 O O . TYR B 1 155 ? -19.594 1.247 -1.541 1 98.5 155 TYR B O 1
ATOM 3447 N N . LYS B 1 156 ? -20.766 1.209 -3.426 1 98.62 156 LYS B N 1
ATOM 3448 C CA . LYS B 1 156 ? -20.406 -0.171 -3.744 1 98.62 156 LYS B CA 1
ATOM 3449 C C . LYS B 1 156 ? -19.844 -0.281 -5.156 1 98.62 156 LYS B C 1
ATOM 3451 O O . LYS B 1 156 ? -20.406 0.282 -6.102 1 98.62 156 LYS B O 1
ATOM 3456 N N . LEU B 1 157 ? -18.688 -0.943 -5.27 1 98.75 157 LEU B N 1
ATOM 3457 C CA . LEU B 1 157 ? -18.156 -1.262 -6.594 1 98.75 157 LEU B CA 1
ATOM 3458 C C . LEU B 1 157 ? -18.75 -2.572 -7.113 1 98.75 157 LEU B C 1
ATOM 3460 O O . LEU B 1 157 ? -18.594 -3.619 -6.48 1 98.75 157 LEU B O 1
ATOM 3464 N N . LYS B 1 158 ? -19.438 -2.502 -8.211 1 98.12 158 LYS B N 1
ATOM 3465 C CA . LYS B 1 158 ? -19.906 -3.668 -8.945 1 98.12 158 LYS B CA 1
ATOM 3466 C C . LYS B 1 158 ? -18.953 -4.039 -10.07 1 98.12 158 LYS B C 1
ATOM 3468 O O . LYS B 1 158 ? -18.953 -3.404 -11.133 1 98.12 158 LYS B O 1
ATOM 3473 N N . PRO B 1 159 ? -18.188 -5.105 -9.867 1 97.25 159 PRO B N 1
ATOM 3474 C CA . PRO B 1 159 ? -17.156 -5.422 -10.867 1 97.25 159 PRO B CA 1
ATOM 3475 C C . PRO B 1 159 ? -17.75 -5.988 -12.164 1 97.25 159 PRO B C 1
ATOM 3477 O O . PRO B 1 159 ? -18.719 -6.746 -12.117 1 97.25 159 PRO B O 1
ATOM 3480 N N . ASP B 1 160 ? -17.125 -5.586 -13.266 1 94.25 160 ASP B N 1
ATOM 3481 C CA . ASP B 1 160 ? -17.328 -6.215 -14.57 1 94.25 160 ASP B CA 1
ATOM 3482 C C . ASP B 1 160 ? -16.25 -7.254 -14.859 1 94.25 160 ASP B C 1
ATOM 3484 O O . ASP B 1 160 ? -16.5 -8.234 -15.57 1 94.25 160 ASP B O 1
ATOM 3488 N N . LYS B 1 161 ? -15.125 -6.953 -14.375 1 93.88 161 LYS B N 1
ATOM 3489 C CA . LYS B 1 161 ? -13.953 -7.801 -14.578 1 93.88 161 LYS B CA 1
ATOM 3490 C C . LYS B 1 161 ? -13.039 -7.785 -13.359 1 93.88 161 LYS B C 1
ATOM 3492 O O . LYS B 1 161 ? -13.031 -6.816 -12.594 1 93.88 161 LYS B O 1
ATOM 3497 N N . VAL B 1 162 ? -12.352 -8.852 -13.242 1 96.44 162 VAL B N 1
ATOM 3498 C CA . VAL B 1 162 ? -11.367 -9 -12.18 1 96.44 162 VAL B CA 1
ATOM 3499 C C . VAL B 1 162 ? -10.023 -9.422 -12.773 1 96.44 162 VAL B C 1
ATOM 3501 O O . VAL B 1 162 ? -9.961 -10.367 -13.57 1 96.44 162 VAL B O 1
ATOM 3504 N N . TYR B 1 163 ? -8.992 -8.711 -12.469 1 95.44 163 TYR B N 1
ATOM 3505 C CA . TYR B 1 163 ? -7.656 -8.992 -12.984 1 95.44 163 TYR B CA 1
ATOM 3506 C C . TYR B 1 163 ? -6.715 -9.398 -11.859 1 95.44 163 TYR B C 1
ATOM 3508 O O . TYR B 1 163 ? -6.488 -8.633 -10.922 1 95.44 163 TYR B O 1
ATOM 3516 N N . TYR B 1 164 ? -6.188 -10.617 -11.977 1 95.31 164 TYR B N 1
ATOM 3517 C CA . TYR B 1 164 ? -5.285 -11.156 -10.961 1 95.31 164 TYR B CA 1
ATOM 3518 C C . TYR B 1 164 ? -3.842 -11.133 -11.453 1 95.31 164 TYR B C 1
ATOM 3520 O O . TYR B 1 164 ? -3.562 -11.492 -12.594 1 95.31 164 TYR B O 1
ATOM 3528 N N . VAL B 1 165 ? -2.953 -10.695 -10.539 1 91.94 165 VAL B N 1
ATOM 3529 C CA . VAL B 1 165 ? -1.516 -10.789 -10.758 1 91.94 165 VAL B CA 1
ATOM 3530 C C . VAL B 1 165 ? -0.846 -11.461 -9.562 1 91.94 165 VAL B C 1
ATOM 3532 O O . VAL B 1 165 ? -0.879 -10.93 -8.453 1 91.94 165 VAL B O 1
ATOM 3535 N N . GLY B 1 166 ? -0.22 -12.625 -9.68 1 85.88 166 GLY B N 1
ATOM 3536 C CA . GLY B 1 166 ? 0.371 -13.406 -8.602 1 85.88 166 GLY B CA 1
ATOM 3537 C C . GLY B 1 166 ? 1.721 -12.883 -8.156 1 85.88 166 GLY B C 1
ATOM 3538 O O . GLY B 1 166 ? 2.316 -13.406 -7.215 1 85.88 166 GLY B O 1
ATOM 3539 N N . GLY B 1 167 ? 2.299 -11.844 -8.672 1 76 167 GLY B N 1
ATOM 3540 C CA . GLY B 1 167 ? 3.627 -11.336 -8.367 1 76 167 GLY B CA 1
ATOM 3541 C C . GLY B 1 167 ? 4.598 -11.469 -9.516 1 76 167 GLY B C 1
ATOM 3542 O O . GLY B 1 167 ? 4.48 -12.391 -10.328 1 76 167 GLY B O 1
ATOM 3543 N N . PHE B 1 168 ? 5.488 -10.688 -9.539 1 66.5 168 PHE B N 1
ATOM 3544 C CA . PHE B 1 168 ? 6.547 -10.547 -10.531 1 66.5 168 PHE B CA 1
ATOM 3545 C C . PHE B 1 168 ? 6.031 -10.898 -11.922 1 66.5 168 PHE B C 1
ATOM 3547 O O . PHE B 1 168 ? 6.789 -11.375 -12.766 1 66.5 168 PHE B O 1
ATOM 3554 N N . GLY B 1 169 ? 4.773 -10.719 -12.117 1 58.94 169 GLY B N 1
ATOM 3555 C CA . GLY B 1 169 ? 4.184 -10.844 -13.445 1 58.94 169 GLY B CA 1
ATOM 3556 C C . GLY B 1 169 ? 4.137 -12.273 -13.945 1 58.94 169 GLY B C 1
ATOM 3557 O O . GLY B 1 169 ? 3.939 -12.516 -15.141 1 58.94 169 GLY B O 1
ATOM 3558 N N . VAL B 1 170 ? 4.387 -13.203 -13.102 1 59.03 170 VAL B N 1
ATOM 3559 C CA . VAL B 1 170 ? 4.469 -14.578 -13.594 1 59.03 170 VAL B CA 1
ATOM 3560 C C . VAL B 1 170 ? 3.072 -15.07 -13.969 1 59.03 170 VAL B C 1
ATOM 3562 O O . VAL B 1 170 ? 2.904 -15.766 -14.977 1 59.03 170 VAL B O 1
ATOM 3565 N N . LEU B 1 171 ? 2.193 -14.664 -13.266 1 75.19 171 LEU B N 1
ATOM 3566 C CA . LEU B 1 171 ? 0.837 -15.094 -13.586 1 75.19 171 LEU B CA 1
ATOM 3567 C C . LEU B 1 171 ? -0.139 -13.922 -13.5 1 75.19 171 LEU B C 1
ATOM 3569 O O . LEU B 1 171 ? -0.236 -13.266 -12.461 1 75.19 171 LEU B O 1
ATOM 3573 N N . SER B 1 172 ? -0.615 -13.484 -14.633 1 86.44 172 SER B N 1
ATOM 3574 C CA . SER B 1 172 ? -1.688 -12.5 -14.695 1 86.44 172 SER B CA 1
ATOM 3575 C C . SER B 1 172 ? -2.863 -13.016 -15.523 1 86.44 172 SER B C 1
ATOM 3577 O O . SER B 1 172 ? -2.668 -13.641 -16.562 1 86.44 172 SER B O 1
ATOM 3579 N N . LYS B 1 173 ? -4.035 -12.82 -15.008 1 90.75 173 LYS B N 1
ATOM 3580 C CA . LYS B 1 173 ? -5.211 -13.391 -15.656 1 90.75 173 LYS B CA 1
ATOM 3581 C C . LYS B 1 173 ? -6.461 -12.578 -15.352 1 90.75 173 LYS B C 1
ATOM 3583 O O . LYS B 1 173 ? -6.668 -12.156 -14.211 1 90.75 173 LYS B O 1
ATOM 3588 N N . TRP B 1 174 ? -7.27 -12.383 -16.391 1 93.5 174 TRP B N 1
ATOM 3589 C CA . TRP B 1 174 ? -8.633 -11.898 -16.188 1 93.5 174 TRP B CA 1
ATOM 3590 C C . TRP B 1 174 ? -9.547 -13.023 -15.703 1 93.5 174 TRP B C 1
ATOM 3592 O O . TRP B 1 174 ? -9.508 -14.133 -16.234 1 93.5 174 TRP B O 1
ATOM 3602 N N . LEU B 1 175 ? -10.32 -12.695 -14.734 1 95.06 175 LEU B N 1
ATOM 3603 C CA . LEU B 1 175 ? -11.227 -13.68 -14.148 1 95.06 175 LEU B CA 1
ATOM 3604 C C . LEU B 1 175 ? -12.68 -13.297 -14.391 1 95.06 175 LEU B C 1
ATOM 3606 O O . LEU B 1 175 ? -13.039 -12.117 -14.289 1 95.06 175 LEU B O 1
ATOM 3610 N N . PRO B 1 176 ? -13.492 -14.32 -14.648 1 94.06 176 PRO B N 1
ATOM 3611 C CA . PRO B 1 176 ? -14.922 -14.008 -14.664 1 94.06 176 PRO B CA 1
ATOM 3612 C C . PRO B 1 176 ? -15.445 -13.578 -13.297 1 94.06 176 PRO B C 1
ATOM 3614 O O . PRO B 1 176 ? -15.117 -14.203 -12.281 1 94.06 176 PRO B O 1
ATOM 3617 N N . VAL B 1 177 ? -16.281 -12.625 -13.305 1 96.81 177 VAL B N 1
ATOM 3618 C CA . VAL B 1 177 ? -16.828 -12.078 -12.062 1 96.81 177 VAL B CA 1
ATOM 3619 C C . VAL B 1 177 ? -17.641 -13.156 -11.344 1 96.81 177 VAL B C 1
ATOM 3621 O O . VAL B 1 177 ? -17.609 -13.242 -10.117 1 96.81 177 VAL B O 1
ATOM 3624 N N . SER B 1 178 ? -18.344 -13.977 -12.078 1 97.5 178 SER B N 1
ATOM 3625 C CA . SER B 1 178 ? -19.172 -15.023 -11.484 1 97.5 178 SER B CA 1
ATOM 3626 C C . SER B 1 178 ? -18.328 -16 -10.672 1 97.5 178 SER B C 1
ATOM 3628 O O . SER B 1 178 ? -18.734 -16.438 -9.594 1 97.5 178 SER B O 1
ATOM 3630 N N . GLU B 1 179 ? -17.141 -16.359 -11.219 1 97.31 179 GLU B N 1
ATOM 3631 C CA . GLU B 1 179 ? -16.25 -17.25 -10.484 1 97.31 179 GLU B CA 1
ATOM 3632 C C . GLU B 1 179 ? -15.695 -16.562 -9.242 1 97.31 179 GLU B C 1
ATOM 3634 O O . GLU B 1 179 ? -15.586 -17.188 -8.18 1 97.31 179 GLU B O 1
ATOM 3639 N N . TYR B 1 180 ? -15.406 -15.344 -9.344 1 97.94 180 TYR B N 1
ATOM 3640 C CA . TYR B 1 180 ? -14.914 -14.562 -8.211 1 97.94 180 TYR B CA 1
ATOM 3641 C C . TYR B 1 180 ? -15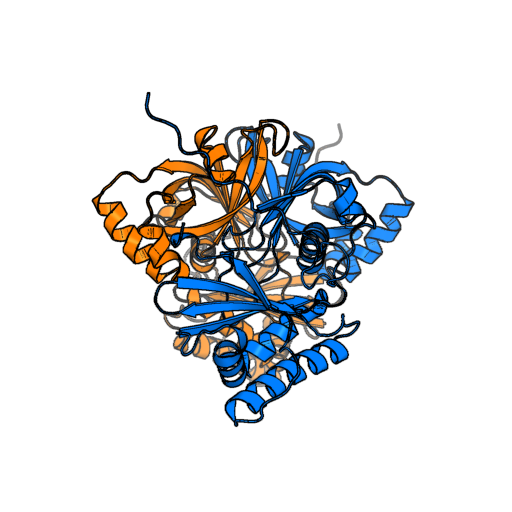.961 -14.5 -7.102 1 97.94 180 TYR B C 1
ATOM 3643 O O . TYR B 1 180 ? -15.641 -14.688 -5.926 1 97.94 180 TYR B O 1
ATOM 3651 N N . GLU B 1 181 ? -17.172 -14.297 -7.441 1 97.94 181 GLU B N 1
ATOM 3652 C CA . GLU B 1 181 ? -18.266 -14.141 -6.492 1 97.94 181 GLU B CA 1
ATOM 3653 C C . GLU B 1 181 ? -18.516 -15.422 -5.707 1 97.94 181 GLU B C 1
ATOM 3655 O O . GLU B 1 181 ? -18.953 -15.383 -4.555 1 97.94 181 GLU B O 1
ATOM 3660 N N . THR B 1 182 ? -18.219 -16.5 -6.316 1 96.94 182 THR B N 1
ATOM 3661 C CA . THR B 1 182 ? -18.547 -17.781 -5.699 1 96.94 182 THR B CA 1
ATOM 3662 C C . THR B 1 182 ? -17.359 -18.312 -4.895 1 96.94 182 THR B C 1
ATOM 3664 O O . THR B 1 182 ? -17.531 -19.188 -4.051 1 96.94 182 THR B O 1
ATOM 3667 N N . ALA B 1 183 ? -16.188 -17.797 -5.168 1 97.5 183 ALA B N 1
ATOM 3668 C CA . ALA B 1 183 ? -14.992 -18.234 -4.445 1 97.5 183 ALA B CA 1
ATOM 3669 C C . ALA B 1 183 ? -14.984 -17.703 -3.018 1 97.5 183 ALA B C 1
ATOM 3671 O O . ALA B 1 183 ? -15.711 -16.75 -2.699 1 97.5 183 ALA B O 1
ATOM 3672 N N . GLU B 1 184 ? -14.227 -18.344 -2.152 1 96.94 184 GLU B N 1
ATOM 3673 C CA . GLU B 1 184 ? -14.055 -17.922 -0.766 1 96.94 184 GLU B CA 1
ATOM 3674 C C . GLU B 1 184 ? -12.586 -17.656 -0.447 1 96.94 184 GLU B C 1
ATOM 3676 O O . GLU B 1 184 ? -11.703 -18.312 -1 1 96.94 184 GLU B O 1
ATOM 3681 N N . PRO B 1 185 ? -12.375 -16.688 0.405 1 97.56 185 PRO B N 1
ATOM 3682 C CA . PRO B 1 185 ? -10.992 -16.531 0.866 1 97.56 185 PRO B CA 1
ATOM 3683 C C . PRO B 1 185 ? -10.461 -17.797 1.547 1 97.56 185 PRO B C 1
ATOM 3685 O O . PRO B 1 185 ? -11.234 -18.578 2.098 1 97.56 185 PRO B O 1
ATOM 3688 N N . ASP B 1 186 ? -9.156 -17.953 1.453 1 97.94 186 ASP B N 1
ATOM 3689 C CA . ASP B 1 186 ? -8.547 -19.094 2.105 1 97.94 186 ASP B CA 1
ATOM 3690 C C . ASP B 1 186 ? -8.719 -19.031 3.621 1 97.94 186 ASP B C 1
ATOM 3692 O O . ASP B 1 186 ? -8.727 -17.938 4.199 1 97.94 186 ASP B O 1
ATOM 3696 N N . ILE B 1 187 ? -8.727 -20.141 4.25 1 97.44 187 ILE B N 1
ATOM 3697 C CA . ILE B 1 187 ? -9.016 -20.234 5.676 1 97.44 187 ILE B CA 1
ATOM 3698 C C . ILE B 1 187 ? -7.875 -19.625 6.48 1 97.44 187 ILE B C 1
ATOM 3700 O O . ILE B 1 187 ? -8.078 -19.188 7.613 1 97.44 187 ILE B O 1
ATOM 3704 N N . LEU B 1 188 ? -6.672 -19.547 5.898 1 97.44 188 LEU B N 1
ATOM 3705 C CA . LEU B 1 188 ? -5.512 -19.016 6.605 1 97.44 188 LEU B CA 1
ATOM 3706 C C . LEU B 1 188 ? -5.254 -17.562 6.227 1 97.44 188 LEU B C 1
ATOM 3708 O O . LEU B 1 188 ? -4.227 -16.984 6.598 1 97.44 188 LEU B O 1
ATOM 3712 N N . ALA B 1 189 ? -6.191 -16.969 5.504 1 96.25 189 ALA B N 1
ATOM 3713 C CA . ALA B 1 189 ? -5.973 -15.664 4.871 1 96.25 189 ALA B CA 1
ATOM 3714 C C . ALA B 1 189 ? -5.488 -14.633 5.891 1 96.25 189 ALA B C 1
ATOM 3716 O O . ALA B 1 189 ? -4.488 -13.945 5.66 1 96.25 189 ALA B O 1
ATOM 3717 N N . ASP B 1 190 ? -6.031 -14.555 7.039 1 94.19 190 ASP B N 1
ATOM 3718 C CA . ASP B 1 190 ? -5.766 -13.508 8.016 1 94.19 190 ASP B CA 1
ATOM 3719 C C . ASP B 1 190 ? -4.496 -13.805 8.805 1 94.19 190 ASP B C 1
ATOM 3721 O O . ASP B 1 190 ? -3.885 -12.898 9.375 1 94.19 190 ASP B O 1
ATOM 3725 N N . GLU B 1 191 ? -4.051 -15.047 8.789 1 94.69 191 GLU B N 1
ATOM 3726 C CA . GLU B 1 191 ? -2.912 -15.445 9.617 1 94.69 191 GLU B CA 1
ATOM 3727 C C . GLU B 1 191 ? -1.674 -15.703 8.758 1 94.69 191 GLU B C 1
ATOM 3729 O O . GLU B 1 191 ? -0.568 -15.844 9.281 1 94.69 191 GLU B O 1
ATOM 3734 N N . ALA B 1 192 ? -1.896 -15.742 7.516 1 93.62 192 ALA B N 1
ATOM 3735 C CA . ALA B 1 192 ? -0.828 -16.156 6.609 1 93.62 192 ALA B CA 1
ATOM 3736 C C . ALA B 1 192 ? 0.405 -15.266 6.781 1 93.62 192 ALA B C 1
ATOM 3738 O O . ALA B 1 192 ? 1.53 -15.766 6.848 1 93.62 192 ALA B O 1
ATOM 3739 N N . SER B 1 193 ? 0.181 -13.992 6.871 1 89 193 SER B N 1
ATOM 3740 C CA . SER B 1 193 ? 1.296 -13.062 6.961 1 89 193 SER B CA 1
ATOM 3741 C C . SER B 1 193 ? 2.129 -13.312 8.211 1 89 193 SER B C 1
ATOM 3743 O O . SER B 1 193 ? 3.359 -13.242 8.172 1 89 193 SER B O 1
ATOM 3745 N N . SER B 1 194 ? 1.524 -13.531 9.273 1 89.69 194 SER B N 1
ATOM 3746 C CA . SER B 1 194 ? 2.227 -13.797 10.523 1 89.69 194 SER B CA 1
ATOM 3747 C C . SER B 1 194 ? 3.016 -15.102 10.453 1 89.69 194 SER B C 1
ATOM 3749 O O . SER B 1 194 ? 4.152 -15.172 10.922 1 89.69 194 SER B O 1
ATOM 3751 N N . ILE B 1 195 ? 2.455 -16.109 9.867 1 93.38 195 ILE B N 1
ATOM 3752 C CA . ILE B 1 195 ? 3.119 -17.391 9.719 1 93.38 195 ILE B CA 1
ATOM 3753 C C . ILE B 1 195 ? 4.363 -17.234 8.844 1 93.38 195 ILE B C 1
ATOM 3755 O O . ILE B 1 195 ? 5.449 -17.703 9.211 1 93.38 195 ILE B O 1
ATOM 3759 N N . VAL B 1 196 ? 4.191 -16.562 7.785 1 92 196 VAL B N 1
ATOM 3760 C CA . VAL B 1 196 ? 5.277 -16.344 6.836 1 92 196 VAL B CA 1
ATOM 3761 C C . VAL B 1 196 ? 6.406 -15.562 7.508 1 92 196 VAL B C 1
ATOM 3763 O O . VAL B 1 196 ? 7.578 -15.922 7.379 1 92 196 VAL B O 1
ATOM 3766 N N . SER B 1 197 ? 6.047 -14.555 8.242 1 88.88 197 SER B N 1
ATOM 3767 C CA . SER B 1 197 ? 7.035 -13.734 8.938 1 88.88 197 SER B CA 1
ATOM 3768 C C . SER B 1 197 ? 7.828 -14.562 9.945 1 88.88 197 SER B C 1
ATOM 3770 O O . SER B 1 197 ? 9.055 -14.461 10.008 1 88.88 197 SER B O 1
ATOM 3772 N N . LYS B 1 198 ? 7.211 -15.367 10.664 1 91.62 198 LYS B N 1
ATOM 3773 C CA . LYS B 1 198 ? 7.863 -16.219 11.664 1 91.62 198 LYS B CA 1
ATOM 3774 C C . LYS B 1 198 ? 8.828 -17.188 11.008 1 91.62 198 LYS B C 1
ATOM 3776 O O . LYS B 1 198 ? 9.945 -17.391 11.5 1 91.62 198 LYS B O 1
ATOM 3781 N N . ILE B 1 199 ? 8.406 -17.719 9.93 1 94.25 199 ILE B N 1
ATOM 3782 C CA . ILE B 1 199 ? 9.234 -18.703 9.227 1 94.25 199 ILE B CA 1
ATOM 3783 C C . ILE B 1 199 ? 10.469 -18 8.648 1 94.25 199 ILE B C 1
ATOM 3785 O O . ILE B 1 199 ? 11.594 -18.453 8.852 1 94.25 199 ILE B O 1
ATOM 3789 N N . ASN B 1 200 ? 10.25 -16.922 8.008 1 91.56 200 ASN B N 1
ATOM 3790 C CA . ASN B 1 200 ? 11.344 -16.219 7.344 1 91.56 200 ASN B CA 1
ATOM 3791 C C . ASN B 1 200 ? 12.336 -15.641 8.352 1 91.56 200 ASN B C 1
ATOM 3793 O O . ASN B 1 200 ? 13.531 -15.555 8.07 1 91.56 200 ASN B O 1
ATOM 3797 N N . ASN B 1 201 ? 11.906 -15.336 9.477 1 89.88 201 ASN B N 1
ATOM 3798 C CA . ASN B 1 201 ? 12.789 -14.758 10.492 1 89.88 201 ASN B CA 1
ATOM 3799 C C . ASN B 1 201 ? 13.469 -15.844 11.32 1 89.88 201 ASN B C 1
ATOM 3801 O O . ASN B 1 201 ? 14.586 -15.648 11.805 1 89.88 201 ASN B O 1
ATOM 3805 N N . GLY B 1 202 ? 12.898 -16.984 11.406 1 93.88 202 GLY B N 1
ATOM 3806 C CA . GLY B 1 202 ? 13.383 -17.938 12.398 1 93.88 202 GLY B CA 1
ATOM 3807 C C . GLY B 1 202 ? 13.836 -19.25 11.797 1 93.88 202 GLY B C 1
ATOM 3808 O O . GLY B 1 202 ? 14.461 -20.062 12.477 1 93.88 202 GLY B O 1
ATOM 3809 N N . LYS B 1 203 ? 13.484 -19.469 10.578 1 95.75 203 LYS B N 1
ATOM 3810 C CA . LYS B 1 203 ? 13.688 -20.828 10.07 1 95.75 203 LYS B CA 1
ATOM 3811 C C . LYS B 1 203 ? 14.492 -20.812 8.773 1 95.75 203 LYS B C 1
ATOM 3813 O O . LYS B 1 203 ? 14.227 -21.594 7.859 1 95.75 203 LYS B O 1
ATOM 3818 N N . GLN B 1 204 ? 15.445 -19.969 8.68 1 94.25 204 GLN B N 1
ATOM 3819 C CA . GLN B 1 204 ? 16.219 -19.828 7.457 1 94.25 204 GLN B CA 1
ATOM 3820 C C . GLN B 1 204 ? 17.031 -21.094 7.176 1 94.25 204 GLN B C 1
ATOM 3822 O O . GLN B 1 204 ? 17.094 -21.547 6.031 1 94.25 204 GLN B O 1
ATOM 3827 N N . GLU B 1 205 ? 17.625 -21.688 8.188 1 94.88 205 GLU B N 1
ATOM 3828 C CA . GLU B 1 205 ? 18.391 -22.922 8 1 94.88 205 GLU B CA 1
ATOM 3829 C C . GLU B 1 205 ? 17.516 -24.062 7.512 1 94.88 205 GLU B C 1
ATOM 3831 O O . GLU B 1 205 ? 17.906 -24.828 6.625 1 94.88 205 GLU B O 1
ATOM 3836 N N . ASP B 1 206 ? 16.375 -24.141 8.102 1 96 206 ASP B N 1
ATOM 3837 C CA . ASP B 1 206 ? 15.422 -25.156 7.676 1 96 206 ASP B CA 1
ATOM 3838 C C . ASP B 1 206 ? 15.016 -24.953 6.219 1 96 206 ASP B C 1
ATOM 3840 O O . ASP B 1 206 ? 14.922 -25.922 5.453 1 96 206 ASP B O 1
ATOM 3844 N N . LEU B 1 207 ? 14.789 -23.703 5.844 1 95.88 207 LEU B N 1
ATOM 3845 C CA . LEU B 1 207 ? 14.398 -23.391 4.477 1 95.88 207 LEU B CA 1
ATOM 3846 C C . LEU B 1 207 ? 15.5 -23.766 3.492 1 95.88 207 LEU B C 1
ATOM 3848 O O . LEU B 1 207 ? 15.219 -24.297 2.41 1 95.88 207 LEU B O 1
ATOM 3852 N N . GLN B 1 208 ? 16.688 -23.562 3.881 1 94.88 208 GLN B N 1
ATOM 3853 C CA . GLN B 1 208 ? 17.812 -23.953 3.037 1 94.88 208 GLN B CA 1
ATOM 3854 C C . GLN B 1 208 ? 17.859 -25.453 2.838 1 94.88 208 GLN B C 1
ATOM 3856 O O . GLN B 1 208 ? 18.109 -25.938 1.728 1 94.88 208 GLN B O 1
ATOM 3861 N N . THR B 1 209 ? 17.672 -26.141 3.902 1 94.38 209 THR B N 1
ATOM 3862 C CA . THR B 1 209 ? 17.672 -27.594 3.838 1 94.38 209 THR B CA 1
ATOM 3863 C C . THR B 1 209 ? 16.547 -28.094 2.934 1 94.38 209 THR B C 1
ATOM 3865 O O . THR B 1 209 ? 16.75 -29.031 2.148 1 94.38 209 THR B O 1
ATOM 3868 N N . VAL B 1 210 ? 15.414 -27.484 3.021 1 94.94 210 VAL B N 1
ATOM 3869 C CA . VAL B 1 210 ? 14.281 -27.812 2.17 1 94.94 210 VAL B CA 1
ATOM 3870 C C . VAL B 1 210 ? 14.648 -27.594 0.705 1 94.94 210 VAL B C 1
ATOM 3872 O O . VAL B 1 210 ? 14.383 -28.453 -0.146 1 94.94 210 VAL B O 1
ATOM 3875 N N . CYS B 1 211 ? 15.242 -26.453 0.424 1 93.69 211 CYS B N 1
ATOM 3876 C CA . CYS B 1 211 ? 15.648 -26.156 -0.944 1 93.69 211 CYS B CA 1
ATOM 3877 C C . CYS B 1 211 ? 16.625 -27.203 -1.472 1 93.69 211 CYS B C 1
ATOM 3879 O O . CYS B 1 211 ? 16.469 -27.688 -2.598 1 93.69 211 CYS B O 1
ATOM 3881 N N . LYS B 1 212 ? 17.531 -27.578 -0.671 1 91.75 212 LYS B N 1
ATOM 3882 C CA . LYS B 1 212 ? 18.562 -28.547 -1.047 1 91.75 212 LYS B CA 1
ATOM 3883 C C . LYS B 1 212 ? 17.938 -29.906 -1.388 1 91.75 212 LYS B C 1
ATOM 3885 O O . LYS B 1 212 ? 18.234 -30.484 -2.436 1 91.75 212 LYS B O 1
ATOM 3890 N N . HIS B 1 213 ? 17.016 -30.344 -0.622 1 91.25 213 HIS B N 1
ATOM 3891 C CA . HIS B 1 213 ? 16.578 -31.734 -0.714 1 91.25 213 HIS B CA 1
ATOM 3892 C C . HIS B 1 213 ? 15.297 -31.844 -1.539 1 91.25 213 HIS B C 1
ATOM 3894 O O . HIS B 1 213 ? 15.047 -32.875 -2.158 1 91.25 213 HIS B O 1
ATOM 3900 N N . PHE B 1 214 ? 14.531 -30.781 -1.58 1 91.38 214 PHE B N 1
ATOM 3901 C CA . PHE B 1 214 ? 13.234 -30.938 -2.232 1 91.38 214 PHE B CA 1
ATOM 3902 C C . PHE B 1 214 ? 13.172 -30.109 -3.514 1 91.38 214 PHE B C 1
ATOM 3904 O O . PHE B 1 214 ? 12.398 -30.422 -4.422 1 91.38 214 PHE B O 1
ATOM 3911 N N . LEU B 1 215 ? 13.898 -29.047 -3.656 1 89 215 LEU B N 1
ATOM 3912 C CA . LEU B 1 215 ? 13.781 -28.172 -4.82 1 89 215 LEU B CA 1
ATOM 3913 C C . LEU B 1 215 ? 15 -28.312 -5.727 1 89 215 LEU B C 1
ATOM 3915 O O . LEU B 1 215 ? 15.07 -27.672 -6.781 1 89 215 LEU B O 1
ATOM 3919 N N . ASN B 1 216 ? 15.969 -29.156 -5.344 1 85.75 216 ASN B N 1
ATOM 3920 C CA . ASN B 1 216 ? 17.203 -29.375 -6.098 1 85.75 216 ASN B CA 1
ATOM 3921 C C . ASN B 1 216 ? 17.984 -28.078 -6.277 1 85.75 216 ASN B C 1
ATOM 3923 O O . ASN B 1 216 ? 18.484 -27.797 -7.371 1 85.75 216 ASN B O 1
ATOM 3927 N N . LYS B 1 217 ? 17.891 -27.25 -5.289 1 85.88 217 LYS B N 1
ATOM 3928 C CA . LYS B 1 217 ? 18.703 -26.031 -5.195 1 85.88 217 LYS B CA 1
ATOM 3929 C C . LYS B 1 217 ? 19.672 -26.109 -4.027 1 85.88 217 LYS B C 1
ATOM 3931 O O . LYS B 1 217 ? 19.328 -25.781 -2.893 1 85.88 217 LYS B O 1
ATOM 3936 N N . ALA B 1 218 ? 20.844 -26.609 -4.324 1 79.25 218 ALA B N 1
ATOM 3937 C CA . ALA B 1 218 ? 21.812 -27 -3.307 1 79.25 218 ALA B CA 1
ATOM 3938 C C . ALA B 1 218 ? 22.25 -25.797 -2.473 1 79.25 218 ALA B C 1
ATOM 3940 O O . ALA B 1 218 ? 22.344 -25.891 -1.247 1 79.25 218 ALA B O 1
ATOM 3941 N N . THR B 1 219 ? 22.531 -24.656 -3.152 1 84.38 219 THR B N 1
ATOM 3942 C CA . THR B 1 219 ? 23.031 -23.5 -2.412 1 84.38 219 THR B CA 1
ATOM 3943 C C . THR B 1 219 ? 22.359 -22.219 -2.896 1 84.38 219 THR B C 1
ATOM 3945 O O . THR B 1 219 ? 23 -21.391 -3.551 1 84.38 219 THR B O 1
ATOM 3948 N N . PRO B 1 220 ? 21.047 -22.078 -2.447 1 88.69 220 PRO B N 1
ATOM 3949 C CA . PRO B 1 220 ? 20.422 -20.828 -2.857 1 88.69 220 PRO B CA 1
ATOM 3950 C C . PRO B 1 220 ? 21 -19.609 -2.135 1 88.69 220 PRO B C 1
ATOM 3952 O O . PRO B 1 220 ? 21.438 -19.719 -0.986 1 88.69 220 PRO B O 1
ATOM 3955 N N . ASP B 1 221 ? 21.156 -18.516 -2.824 1 87.19 221 ASP B N 1
ATOM 3956 C CA . ASP B 1 221 ? 21.594 -17.266 -2.223 1 87.19 221 ASP B CA 1
ATOM 3957 C C . ASP B 1 221 ? 20.562 -16.75 -1.214 1 87.19 221 ASP B C 1
ATOM 3959 O O . ASP B 1 221 ? 20.938 -16.312 -0.119 1 87.19 221 ASP B O 1
ATOM 3963 N N . THR B 1 222 ? 19.344 -16.828 -1.622 1 87.69 222 THR B N 1
ATOM 3964 C CA . THR B 1 222 ? 18.266 -16.422 -0.729 1 87.69 222 THR B CA 1
ATOM 3965 C C . THR B 1 222 ? 17.031 -17.312 -0.917 1 87.69 222 THR B C 1
ATOM 3967 O O . THR B 1 222 ? 16.812 -17.844 -2.008 1 87.69 222 THR B O 1
ATOM 3970 N N . VAL B 1 223 ? 16.344 -17.547 0.179 1 91.5 223 VAL B N 1
ATOM 3971 C CA . VAL B 1 223 ? 15.062 -18.266 0.15 1 91.5 223 VAL B CA 1
ATOM 3972 C C . VAL B 1 223 ? 14.078 -17.594 1.104 1 91.5 223 VAL B C 1
ATOM 3974 O O . VAL B 1 223 ? 14.453 -17.172 2.201 1 91.5 223 VAL B O 1
ATOM 3977 N N . ALA B 1 224 ? 12.883 -17.438 0.583 1 89.81 224 ALA B N 1
ATOM 3978 C CA . ALA B 1 224 ? 11.836 -16.859 1.42 1 89.81 224 ALA B CA 1
ATOM 3979 C C . ALA B 1 224 ? 10.477 -17.469 1.094 1 89.81 224 ALA B C 1
ATOM 3981 O O . ALA B 1 224 ? 10.18 -17.75 -0.069 1 89.81 224 ALA B O 1
ATOM 3982 N N . VAL B 1 225 ? 9.742 -17.656 2.125 1 91.62 225 VAL B N 1
ATOM 3983 C CA . VAL B 1 225 ? 8.344 -18.016 1.933 1 91.62 225 VAL B CA 1
ATOM 3984 C C . VAL B 1 225 ? 7.547 -16.766 1.557 1 91.62 225 VAL B C 1
ATOM 3986 O O . VAL B 1 225 ? 7.684 -15.711 2.195 1 91.62 225 VAL B O 1
ATOM 3989 N N . THR B 1 226 ? 6.707 -16.891 0.556 1 87.19 226 THR B N 1
ATOM 3990 C CA . THR B 1 226 ? 5.957 -15.711 0.122 1 87.19 226 THR B CA 1
ATOM 3991 C C . THR B 1 226 ? 4.504 -15.789 0.588 1 87.19 226 THR B C 1
ATOM 3993 O O . THR B 1 226 ? 3.867 -14.766 0.832 1 87.19 226 THR B O 1
ATOM 3996 N N . THR B 1 227 ? 3.998 -16.953 0.629 1 89.56 227 THR B N 1
ATOM 3997 C CA . THR B 1 227 ? 2.639 -17.125 1.129 1 89.56 227 THR B CA 1
ATOM 3998 C C . THR B 1 227 ? 2.426 -18.531 1.662 1 89.56 227 THR B C 1
ATOM 4000 O O . THR B 1 227 ? 3.207 -19.438 1.365 1 89.56 227 THR B O 1
ATOM 4003 N N . VAL B 1 228 ? 1.431 -18.688 2.52 1 95.38 228 VAL B N 1
ATOM 4004 C CA . VAL B 1 228 ? 0.935 -19.969 3.006 1 95.38 228 VAL B CA 1
ATOM 4005 C C . VAL B 1 228 ? -0.59 -20 2.93 1 95.38 228 VAL B C 1
ATOM 4007 O O . VAL B 1 228 ? -1.249 -19 3.195 1 95.38 228 VAL B O 1
ATOM 4010 N N . ASP B 1 229 ? -1.103 -21.062 2.43 1 97 229 ASP B N 1
ATOM 4011 C CA . ASP B 1 229 ? -2.545 -21.297 2.428 1 97 229 ASP B CA 1
ATOM 4012 C C . ASP B 1 229 ? -2.875 -22.734 2.822 1 97 229 ASP B C 1
ATOM 4014 O O . ASP B 1 229 ? -1.992 -23.484 3.232 1 97 229 ASP B O 1
ATOM 4018 N N . ARG B 1 230 ? -4.137 -23.078 2.709 1 97.88 230 ARG B N 1
ATOM 4019 C CA . ARG B 1 230 ? -4.574 -24.359 3.244 1 97.88 230 ARG B CA 1
ATOM 4020 C C . ARG B 1 230 ? -3.928 -25.516 2.488 1 97.88 230 ARG B C 1
ATOM 4022 O O . ARG B 1 230 ? -3.936 -26.656 2.963 1 97.88 230 ARG B O 1
ATOM 4029 N N . LEU B 1 231 ? -3.363 -25.266 1.32 1 97.19 231 LEU B N 1
ATOM 4030 C CA . LEU B 1 231 ? -2.863 -26.344 0.486 1 97.19 231 LEU B CA 1
ATOM 4031 C C . LEU B 1 231 ? -1.343 -26.422 0.555 1 97.19 231 LEU B C 1
ATOM 4033 O O . LEU B 1 231 ? -0.752 -27.438 0.151 1 97.19 231 LEU B O 1
ATOM 4037 N N . GLY B 1 232 ? -0.69 -25.359 1.026 1 97 232 GLY B N 1
ATOM 4038 C CA . GLY B 1 232 ? 0.762 -25.422 1.067 1 97 232 GLY B CA 1
ATOM 4039 C C . GLY B 1 232 ? 1.416 -24.062 1.197 1 97 232 GLY B C 1
ATOM 4040 O O . GLY B 1 232 ? 0.81 -23.125 1.716 1 97 232 GLY B O 1
ATOM 4041 N N . LEU B 1 233 ? 2.779 -24.016 0.737 1 94.88 233 LEU B N 1
ATOM 4042 C CA . LEU B 1 233 ? 3.609 -22.812 0.822 1 94.88 233 LEU B CA 1
ATOM 4043 C C . LEU B 1 233 ? 4.164 -22.438 -0.548 1 94.88 233 LEU B C 1
ATOM 4045 O O . LEU B 1 233 ? 4.516 -23.312 -1.342 1 94.88 233 LEU B O 1
ATOM 4049 N N . ASP B 1 234 ? 4.227 -21.156 -0.719 1 90.44 234 ASP B N 1
ATOM 4050 C CA . ASP B 1 234 ? 4.992 -20.656 -1.857 1 90.44 234 ASP B CA 1
ATOM 4051 C C . ASP B 1 234 ? 6.367 -20.156 -1.42 1 90.44 234 ASP B C 1
ATOM 4053 O O . ASP B 1 234 ? 6.484 -19.438 -0.425 1 90.44 234 ASP B O 1
ATOM 4057 N N . LEU B 1 235 ? 7.387 -20.547 -2.215 1 90.31 235 LEU B N 1
ATOM 4058 C CA . LEU B 1 235 ? 8.758 -20.125 -1.931 1 90.31 235 LEU B CA 1
ATOM 4059 C C . LEU B 1 235 ? 9.352 -19.375 -3.117 1 90.31 235 LEU B C 1
ATOM 4061 O O . LEU B 1 235 ? 9.133 -19.766 -4.27 1 90.31 235 LEU B O 1
ATOM 4065 N N . ARG B 1 236 ? 10.055 -18.406 -2.762 1 85.56 236 ARG B N 1
ATOM 4066 C CA . ARG B 1 236 ? 10.922 -17.719 -3.719 1 85.56 236 ARG B CA 1
ATOM 4067 C C . ARG B 1 236 ? 12.391 -18.031 -3.445 1 85.56 236 ARG B C 1
ATOM 4069 O O . ARG B 1 236 ? 12.875 -17.797 -2.338 1 85.56 236 ARG B O 1
ATOM 4076 N N . VAL B 1 237 ? 13.039 -18.516 -4.484 1 87.69 237 VAL B N 1
ATOM 4077 C CA . VAL B 1 237 ? 14.422 -18.969 -4.32 1 87.69 237 VAL B CA 1
ATOM 4078 C C . VAL B 1 237 ? 15.312 -18.266 -5.336 1 87.69 237 VAL B C 1
ATOM 4080 O O . VAL B 1 237 ? 15.078 -18.344 -6.543 1 87.69 237 VAL B O 1
ATOM 4083 N N . LYS B 1 238 ? 16.234 -17.594 -4.82 1 84.25 238 LYS B N 1
ATOM 4084 C CA . LYS B 1 238 ? 17.25 -16.969 -5.676 1 84.25 238 LYS B CA 1
ATOM 4085 C C . LYS B 1 238 ? 18.547 -17.75 -5.652 1 84.25 238 LYS B C 1
ATOM 4087 O O . LYS B 1 238 ? 19.094 -18.031 -4.582 1 84.25 238 LYS B O 1
ATOM 4092 N N . ALA B 1 239 ? 18.953 -18.188 -6.762 1 82.12 239 ALA B N 1
ATOM 4093 C CA . ALA B 1 239 ? 20.234 -18.844 -6.957 1 82.12 239 ALA B CA 1
ATOM 4094 C C . ALA B 1 239 ? 21.016 -18.203 -8.109 1 82.12 239 ALA B C 1
ATOM 4096 O O . ALA B 1 239 ? 20.578 -18.25 -9.258 1 82.12 239 ALA B O 1
ATOM 4097 N N . ARG B 1 240 ? 22.109 -17.516 -7.656 1 76.38 240 ARG B N 1
ATOM 4098 C CA . ARG B 1 240 ? 22.906 -16.75 -8.609 1 76.38 240 ARG B CA 1
ATOM 4099 C C . ARG B 1 240 ? 22.078 -15.648 -9.266 1 76.38 240 ARG B C 1
ATOM 4101 O O . ARG B 1 240 ? 21.531 -14.789 -8.578 1 76.38 240 ARG B O 1
ATOM 4108 N N . ASP B 1 241 ? 21.734 -15.844 -10.539 1 71.94 241 ASP B N 1
ATOM 4109 C CA . ASP B 1 241 ? 21.094 -14.727 -11.219 1 71.94 241 ASP B CA 1
ATOM 4110 C C . ASP B 1 241 ? 19.641 -15.07 -11.594 1 71.94 241 ASP B C 1
ATOM 4112 O O . ASP B 1 241 ? 19 -14.32 -12.32 1 71.94 241 ASP B O 1
ATOM 4116 N N . LEU B 1 242 ? 19.234 -16.203 -10.93 1 75.38 242 LEU B N 1
ATOM 4117 C CA . LEU B 1 242 ? 17.891 -16.625 -11.32 1 75.38 242 LEU B CA 1
ATOM 4118 C C . LEU B 1 242 ? 16.984 -16.75 -10.094 1 75.38 242 LEU B C 1
ATOM 4120 O O . LEU B 1 242 ? 17.422 -17.203 -9.039 1 75.38 242 LEU B O 1
ATOM 4124 N N . THR B 1 243 ? 15.844 -16.25 -10.242 1 78.5 243 THR B N 1
ATOM 4125 C CA . THR B 1 243 ? 14.828 -16.375 -9.211 1 78.5 243 THR B CA 1
ATOM 4126 C C . THR B 1 243 ? 13.703 -17.297 -9.672 1 78.5 243 THR B C 1
ATOM 4128 O O . THR B 1 243 ? 13.133 -17.094 -10.75 1 78.5 243 THR B O 1
ATOM 4131 N N . ASP B 1 244 ? 13.461 -18.297 -8.906 1 81.31 244 ASP B N 1
ATOM 4132 C CA . ASP B 1 244 ? 12.367 -19.234 -9.18 1 81.31 244 ASP B CA 1
ATOM 4133 C C . ASP B 1 244 ? 11.367 -19.266 -8.023 1 81.31 244 ASP B C 1
ATOM 4135 O O . ASP B 1 244 ? 11.719 -18.938 -6.891 1 81.31 244 ASP B O 1
ATOM 4139 N N . GLU B 1 245 ? 10.172 -19.562 -8.414 1 83.62 245 GLU B N 1
ATOM 4140 C CA . GLU B 1 245 ? 9.133 -19.703 -7.402 1 83.62 245 GLU B CA 1
ATOM 4141 C C . GLU B 1 245 ? 8.578 -21.125 -7.387 1 83.62 245 GLU B C 1
ATOM 4143 O O . GLU B 1 245 ? 8.359 -21.734 -8.438 1 83.62 245 GLU B O 1
ATOM 4148 N N . PHE B 1 246 ? 8.445 -21.625 -6.18 1 89.31 246 PHE B N 1
ATOM 4149 C CA . PHE B 1 246 ? 8.016 -23.016 -6 1 89.31 246 PHE B CA 1
ATOM 4150 C C . PHE B 1 246 ? 6.805 -23.078 -5.074 1 89.31 246 PHE B C 1
ATOM 4152 O O . PHE B 1 246 ? 6.66 -22.266 -4.164 1 89.31 246 PHE B O 1
ATOM 4159 N N . ARG B 1 247 ? 6.027 -24.047 -5.391 1 93.06 247 ARG B N 1
ATOM 4160 C CA . ARG B 1 247 ? 4.973 -24.469 -4.473 1 93.06 247 ARG B CA 1
ATOM 4161 C C . ARG B 1 247 ? 5.336 -25.781 -3.793 1 93.06 247 ARG B C 1
ATOM 4163 O O . ARG B 1 247 ? 5.707 -26.75 -4.461 1 93.06 247 ARG B O 1
ATOM 4170 N N . ILE B 1 248 ? 5.305 -25.75 -2.5 1 95.19 248 ILE B N 1
ATOM 4171 C CA . ILE B 1 248 ? 5.383 -26.984 -1.722 1 95.19 248 ILE B CA 1
ATOM 4172 C C . ILE B 1 248 ? 4.02 -27.297 -1.107 1 95.19 248 ILE B C 1
ATOM 4174 O O . ILE B 1 248 ? 3.539 -26.547 -0.248 1 95.19 248 ILE B O 1
ATOM 4178 N N . GLY B 1 249 ? 3.502 -28.344 -1.53 1 95.81 249 GLY B N 1
ATOM 4179 C CA . GLY B 1 249 ? 2.182 -28.719 -1.051 1 95.81 249 GLY B CA 1
ATOM 4180 C C . GLY B 1 249 ? 2.215 -29.438 0.281 1 95.81 249 GLY B C 1
ATOM 4181 O O . GLY B 1 249 ? 3.166 -30.172 0.574 1 95.81 249 GLY B O 1
ATOM 4182 N N . PHE B 1 250 ? 1.117 -29.203 1.054 1 95.94 250 PHE B N 1
ATOM 4183 C CA . PHE B 1 250 ? 0.891 -30.031 2.232 1 95.94 250 PHE B CA 1
ATOM 4184 C C . PHE B 1 250 ? 0.397 -31.422 1.836 1 95.94 250 PHE B C 1
ATOM 4186 O O . PHE B 1 250 ? -0.135 -31.594 0.739 1 95.94 250 PHE B O 1
ATOM 4193 N N . ARG B 1 251 ? 0.605 -32.375 2.701 1 90.56 251 ARG B N 1
ATOM 4194 C CA . ARG B 1 251 ? 0.109 -33.719 2.428 1 90.56 251 ARG B CA 1
ATOM 4195 C C . ARG B 1 251 ? -1.414 -33.75 2.486 1 90.56 251 ARG B C 1
ATOM 4197 O O . ARG B 1 251 ? -2.047 -34.5 1.733 1 90.56 251 ARG B O 1
ATOM 4204 N N . GLN B 1 252 ? -1.901 -32.969 3.355 1 91.75 252 GLN B N 1
ATOM 4205 C CA . GLN B 1 252 ? -3.344 -32.781 3.477 1 91.75 252 GLN B CA 1
ATOM 4206 C C . GLN B 1 252 ? -3.705 -31.312 3.652 1 91.75 252 GLN B C 1
ATOM 4208 O O . GLN B 1 252 ? -2.982 -30.578 4.316 1 91.75 252 GLN B O 1
ATOM 4213 N N . PRO B 1 253 ? -4.871 -30.938 3.025 1 95.75 253 PRO B N 1
ATOM 4214 C CA . PRO B 1 253 ? -5.316 -29.578 3.281 1 95.75 253 PRO B CA 1
ATOM 4215 C C . PRO B 1 253 ? -5.527 -29.281 4.766 1 95.75 253 PRO B C 1
ATOM 4217 O O . PRO B 1 253 ? -6.004 -30.156 5.504 1 95.75 253 PRO B O 1
ATOM 4220 N N . VAL B 1 254 ? -5.148 -28.141 5.172 1 97.19 254 VAL B N 1
ATOM 4221 C CA . VAL B 1 254 ? -5.254 -27.797 6.586 1 97.19 254 VAL B CA 1
ATOM 4222 C C . VAL B 1 254 ? -6.508 -26.953 6.82 1 97.19 254 VAL B C 1
ATOM 4224 O O . VAL B 1 254 ? -7.02 -26.312 5.895 1 97.19 254 VAL B O 1
ATOM 4227 N N . SER B 1 255 ? -6.953 -26.938 8.055 1 96.31 255 SER B N 1
ATOM 4228 C CA . SER B 1 255 ? -8.188 -26.234 8.375 1 96.31 255 SER B CA 1
ATOM 4229 C C . SER B 1 255 ? -7.969 -25.219 9.508 1 96.31 255 SER B C 1
ATOM 4231 O O . SER B 1 255 ? -8.922 -24.594 9.977 1 96.31 255 SER B O 1
ATOM 4233 N N . SER B 1 256 ? -6.723 -25.125 9.961 1 96.5 256 SER B N 1
ATOM 4234 C CA . SER B 1 256 ? -6.406 -24.188 11.047 1 96.5 256 SER B CA 1
ATOM 4235 C C . SER B 1 256 ? -4.938 -23.781 11.008 1 96.5 256 SER B C 1
ATOM 4237 O O . SER B 1 256 ? -4.137 -24.391 10.297 1 96.5 256 SER B O 1
ATOM 4239 N N . VAL B 1 257 ? -4.668 -22.797 11.75 1 96.56 257 VAL B N 1
ATOM 4240 C CA . VAL B 1 257 ? -3.293 -22.328 11.883 1 96.56 257 VAL B CA 1
ATOM 4241 C C . VAL B 1 257 ? -2.432 -23.438 12.484 1 96.56 257 VAL B C 1
ATOM 4243 O O . VAL B 1 257 ? -1.305 -23.672 12.039 1 96.56 257 VAL B O 1
ATOM 4246 N N . GLU B 1 258 ? -2.982 -24.109 13.43 1 96.81 258 GLU B N 1
ATOM 4247 C CA . GLU B 1 258 ? -2.26 -25.203 14.094 1 96.81 258 GLU B CA 1
ATOM 4248 C C . GLU B 1 258 ? -1.954 -26.328 13.117 1 96.81 258 GLU B C 1
ATOM 4250 O O . GLU B 1 258 ? -0.85 -26.875 13.125 1 96.81 258 GLU B O 1
ATOM 4255 N N . ASP B 1 259 ? -2.938 -26.641 12.336 1 97.19 259 ASP B N 1
ATOM 4256 C CA . ASP B 1 259 ? -2.727 -27.656 11.297 1 97.19 259 ASP B CA 1
ATOM 4257 C C . ASP B 1 259 ? -1.603 -27.25 10.352 1 97.19 259 ASP B C 1
ATOM 4259 O O . ASP B 1 259 ? -0.769 -28.078 9.977 1 97.19 259 ASP B O 1
ATOM 4263 N N . ALA B 1 260 ? -1.628 -25.984 9.969 1 97.38 260 ALA B N 1
ATOM 4264 C CA . ALA B 1 260 ? -0.619 -25.469 9.047 1 97.38 260 ALA B CA 1
ATOM 4265 C C . ALA B 1 260 ? 0.777 -25.562 9.656 1 97.38 260 ALA B C 1
ATOM 4267 O O . ALA B 1 260 ? 1.723 -26 8.992 1 97.38 260 ALA B O 1
ATOM 4268 N N . LYS B 1 261 ? 0.87 -25.188 10.859 1 96.25 261 LYS B N 1
ATOM 4269 C CA . LYS B 1 261 ? 2.15 -25.266 11.555 1 96.25 261 LYS B CA 1
ATOM 4270 C C . LYS B 1 261 ? 2.668 -26.703 11.602 1 96.25 261 LYS B C 1
ATOM 4272 O O . LYS B 1 261 ? 3.855 -26.938 11.375 1 96.25 261 LYS B O 1
ATOM 4277 N N . SER B 1 262 ? 1.804 -27.562 11.914 1 96.69 262 SER B N 1
ATOM 4278 C CA . SER B 1 262 ? 2.166 -28.969 11.969 1 96.69 262 SER B CA 1
ATOM 4279 C C . SER B 1 262 ? 2.697 -29.469 10.625 1 96.69 262 SER B C 1
ATOM 4281 O O . SER B 1 262 ? 3.723 -30.141 10.57 1 96.69 262 SER B O 1
ATOM 4283 N N . GLU B 1 263 ? 1.968 -29.141 9.562 1 96.75 263 GLU B N 1
ATOM 4284 C CA . GLU B 1 263 ? 2.393 -29.547 8.234 1 96.75 263 GLU B CA 1
ATOM 4285 C C . GLU B 1 263 ? 3.736 -28.938 7.859 1 96.75 263 GLU B C 1
ATOM 4287 O O . GLU B 1 263 ? 4.57 -29.578 7.223 1 96.75 263 GLU B O 1
ATOM 4292 N N . ILE B 1 264 ? 3.943 -27.688 8.227 1 97.12 264 ILE B N 1
ATOM 4293 C CA . ILE B 1 264 ? 5.191 -27 7.93 1 97.12 264 ILE B CA 1
ATOM 4294 C C . ILE B 1 264 ? 6.344 -27.656 8.68 1 97.12 264 ILE B C 1
ATOM 4296 O O . ILE B 1 264 ? 7.406 -27.906 8.102 1 97.12 264 ILE B O 1
ATOM 4300 N N . VAL B 1 265 ? 6.094 -28 9.898 1 95.88 265 VAL B N 1
ATOM 4301 C CA . VAL B 1 265 ? 7.102 -28.688 10.703 1 95.88 265 VAL B CA 1
ATOM 4302 C C . VAL B 1 265 ? 7.453 -30.031 10.062 1 95.88 265 VAL B C 1
ATOM 4304 O O . VAL B 1 265 ? 8.625 -30.422 10.023 1 95.88 265 VAL B O 1
ATOM 4307 N N . LYS B 1 266 ? 6.473 -30.703 9.602 1 94.94 266 LYS B N 1
ATOM 4308 C CA . LYS B 1 266 ? 6.703 -31.984 8.938 1 94.94 266 LYS B CA 1
ATOM 4309 C C . LYS B 1 266 ? 7.613 -31.812 7.723 1 94.94 266 LYS B C 1
ATOM 4311 O O . LYS B 1 266 ? 8.508 -32.625 7.492 1 94.94 266 LYS B O 1
ATOM 4316 N N . ILE B 1 267 ? 7.348 -30.766 6.957 1 95.12 267 ILE B N 1
ATOM 4317 C CA . ILE B 1 267 ? 8.172 -30.484 5.785 1 95.12 267 ILE B CA 1
ATOM 4318 C C . ILE B 1 267 ? 9.625 -30.266 6.215 1 95.12 267 ILE B C 1
ATOM 4320 O O . ILE B 1 267 ? 10.547 -30.844 5.625 1 95.12 267 ILE B O 1
ATOM 4324 N N . PHE B 1 268 ? 9.82 -29.469 7.273 1 95.31 268 PHE B N 1
ATOM 4325 C CA . PHE B 1 268 ? 11.156 -29.188 7.781 1 95.31 268 PHE B CA 1
ATOM 4326 C C . PHE B 1 268 ? 11.805 -30.453 8.312 1 95.31 268 PHE B C 1
ATOM 4328 O O . PHE B 1 268 ? 12.992 -30.703 8.07 1 95.31 268 PHE B O 1
ATOM 4335 N N . GLN B 1 269 ? 11.008 -31.25 8.992 1 93.38 269 GLN B N 1
ATOM 4336 C CA . GLN B 1 269 ? 11.516 -32.469 9.57 1 93.38 269 GLN B CA 1
ATOM 4337 C C . GLN B 1 269 ? 11.953 -33.469 8.484 1 93.38 269 GLN B C 1
ATOM 4339 O O . GLN B 1 269 ? 13 -34.094 8.594 1 93.38 269 GLN B O 1
ATOM 4344 N N . GLU B 1 270 ? 11.172 -33.594 7.504 1 92.5 270 GLU B N 1
ATOM 4345 C CA . GLU B 1 270 ? 11.5 -34.5 6.406 1 92.5 270 GLU B CA 1
ATOM 4346 C C . GLU B 1 270 ? 12.781 -34.062 5.699 1 92.5 270 GLU B C 1
ATOM 4348 O O . GLU B 1 270 ? 13.609 -34.906 5.34 1 92.5 270 GLU B O 1
ATOM 4353 N N . ALA B 1 271 ? 12.898 -32.812 5.492 1 92.88 271 ALA B N 1
ATOM 4354 C CA . ALA B 1 271 ? 14.125 -32.281 4.891 1 92.88 271 ALA B CA 1
ATOM 4355 C C . ALA B 1 271 ? 15.336 -32.562 5.781 1 92.88 271 ALA B C 1
ATOM 4357 O O . ALA B 1 271 ? 16.406 -32.938 5.297 1 92.88 271 ALA B O 1
ATOM 4358 N N . TRP B 1 272 ? 15.117 -32.375 7.039 1 92.12 272 TRP B N 1
ATOM 4359 C CA . TRP B 1 272 ? 16.172 -32.625 8.016 1 92.12 272 TRP B CA 1
ATOM 4360 C C . TRP B 1 272 ? 16.594 -34.094 8.016 1 92.12 272 TRP B C 1
ATOM 4362 O O . TRP B 1 272 ? 17.781 -34.406 8.086 1 92.12 272 TRP B O 1
ATOM 4372 N N . GLU B 1 273 ? 15.641 -34.938 7.902 1 91.56 273 GLU B N 1
ATOM 4373 C CA . GLU B 1 273 ? 15.914 -36.375 7.875 1 91.56 273 GLU B CA 1
ATOM 4374 C C . GLU B 1 273 ? 16.719 -36.75 6.637 1 91.56 273 GLU B C 1
ATOM 4376 O O . GLU B 1 273 ? 17.656 -37.562 6.723 1 91.56 273 GLU B O 1
ATOM 4381 N N . LYS B 1 274 ? 16.391 -36.156 5.598 1 89.69 274 LYS B N 1
ATOM 4382 C CA . LYS B 1 274 ? 17.141 -36.438 4.379 1 89.69 274 LYS B CA 1
ATOM 4383 C C . LYS B 1 274 ? 18.578 -35.906 4.504 1 89.69 274 LYS B C 1
ATOM 4385 O O . LYS B 1 274 ? 19.516 -36.562 4.078 1 89.69 274 LYS B O 1
ATOM 4390 N N . GLU B 1 275 ? 18.672 -34.812 5.086 1 89.19 275 GLU B N 1
ATOM 4391 C CA . GLU B 1 275 ? 19.984 -34.219 5.305 1 89.19 275 GLU B CA 1
ATOM 4392 C C . GLU B 1 275 ? 20.859 -35.094 6.172 1 89.19 275 GLU B C 1
ATOM 4394 O O . GLU B 1 275 ? 22.078 -35.156 5.988 1 89.19 275 GLU B O 1
ATOM 4399 N N . ASN B 1 276 ? 20.203 -35.875 6.996 1 91.25 276 ASN B N 1
ATOM 4400 C CA . ASN B 1 276 ? 20.938 -36.688 7.949 1 91.25 276 ASN B CA 1
ATOM 4401 C C . ASN B 1 276 ? 20.938 -38.156 7.531 1 91.25 276 ASN B C 1
ATOM 4403 O O . ASN B 1 276 ? 21.219 -39.031 8.344 1 91.25 276 ASN B O 1
ATOM 4407 N N . GLY B 1 277 ? 20.594 -38.469 6.238 1 85.12 277 GLY B N 1
ATOM 4408 C CA . GLY B 1 277 ? 20.781 -39.781 5.629 1 85.12 277 GLY B CA 1
ATOM 4409 C C . GLY B 1 277 ? 19.625 -40.719 5.883 1 85.12 277 GLY B C 1
ATOM 4410 O O . GLY B 1 277 ? 19.75 -41.938 5.621 1 85.12 277 GLY B O 1
ATOM 4411 N N . PHE B 1 278 ? 18.594 -40.188 6.523 1 79.5 278 PHE B N 1
ATOM 4412 C CA . PHE B 1 278 ? 17.438 -41.031 6.715 1 79.5 278 PHE B CA 1
ATOM 4413 C C . PHE B 1 278 ? 16.688 -41.25 5.406 1 79.5 278 PHE B C 1
ATOM 4415 O O . PHE B 1 278 ? 16.5 -40.281 4.648 1 79.5 278 PHE B O 1
ATOM 4422 N N . GLU B 1 279 ? 16.656 -42.406 4.762 1 66.94 279 GLU B N 1
ATOM 4423 C CA . GLU B 1 279 ? 16 -42.688 3.492 1 66.94 279 GLU B CA 1
ATOM 4424 C C . GLU B 1 279 ? 14.539 -43.094 3.707 1 66.94 279 GLU B C 1
ATOM 4426 O O . GLU B 1 279 ? 14.219 -43.844 4.625 1 66.94 279 GLU B O 1
ATOM 4431 N N . TRP B 1 280 ? 13.523 -42.094 3.326 1 62.12 280 TRP B N 1
ATOM 4432 C CA . TRP B 1 280 ? 12.125 -42.531 3.363 1 62.12 280 TRP B CA 1
ATOM 4433 C C . TRP B 1 280 ? 11.656 -43 1.987 1 62.12 280 TRP B C 1
ATOM 4435 O O . TRP B 1 280 ? 12.18 -42.531 0.964 1 62.12 280 TRP B O 1
ATOM 4445 N N . GLU B 1 281 ? 10.906 -44.156 2.061 1 58.53 281 GLU B N 1
ATOM 4446 C CA . GLU B 1 281 ? 10.211 -44.625 0.859 1 58.53 281 GLU B CA 1
ATOM 4447 C C . GLU B 1 281 ? 9.281 -43.531 0.311 1 58.53 281 GLU B C 1
ATOM 4449 O O . GLU B 1 281 ? 8.914 -43.562 -0.866 1 58.53 281 GLU B O 1
ATOM 4454 N N . ASP B 1 282 ? 8.844 -42.656 1.218 1 62.06 282 ASP B N 1
ATOM 4455 C CA . ASP B 1 282 ? 7.738 -41.75 0.863 1 62.06 282 ASP B CA 1
ATOM 4456 C C . ASP B 1 282 ? 8.219 -40.594 0.002 1 62.06 282 ASP B C 1
ATOM 4458 O O . ASP B 1 282 ? 9.328 -40.094 0.185 1 62.06 282 ASP B O 1
ATOM 4462 N N . GLN B 1 283 ? 7.469 -40.375 -1.015 1 71.19 283 GLN B N 1
ATOM 4463 C CA . GLN B 1 283 ? 7.676 -39.281 -1.938 1 71.19 283 GLN B CA 1
ATOM 4464 C C . GLN B 1 283 ? 7.508 -37.938 -1.233 1 71.19 283 GLN B C 1
ATOM 4466 O O . GLN B 1 283 ? 6.609 -37.75 -0.402 1 71.19 283 GLN B O 1
ATOM 4471 N N . GLY B 1 284 ? 8.602 -37.281 -0.762 1 80.88 284 GLY B N 1
ATOM 4472 C CA . GLY B 1 284 ? 8.594 -35.906 -0.281 1 80.88 284 GLY B CA 1
ATOM 4473 C C . GLY B 1 284 ? 7.297 -35.188 -0.569 1 80.88 284 GLY B C 1
ATOM 4474 O O . GLY B 1 284 ? 6.359 -35.781 -1.113 1 80.88 284 GLY B O 1
ATOM 4475 N N . PRO B 1 285 ? 7.098 -34.031 0.016 1 88.75 285 PRO B N 1
ATOM 4476 C CA . PRO B 1 285 ? 5.898 -33.25 -0.29 1 88.75 285 PRO B CA 1
ATOM 4477 C C . PRO B 1 285 ? 5.75 -32.969 -1.78 1 88.75 285 PRO B C 1
ATOM 4479 O O . PRO B 1 285 ? 6.742 -32.969 -2.514 1 88.75 285 PRO B O 1
ATOM 4482 N N . PRO B 1 286 ? 4.492 -32.906 -2.24 1 91.25 286 PRO B N 1
ATOM 4483 C CA . PRO B 1 286 ? 4.332 -32.5 -3.637 1 91.25 286 PRO B CA 1
ATOM 4484 C C . PRO B 1 286 ? 4.934 -31.109 -3.92 1 91.25 286 PRO B C 1
ATOM 4486 O O . PRO B 1 286 ? 4.805 -30.203 -3.102 1 91.25 286 PRO B O 1
ATOM 4489 N N . ILE B 1 287 ? 5.617 -31.031 -5.023 1 91.69 287 ILE B N 1
ATOM 4490 C CA . ILE B 1 287 ? 6.312 -29.797 -5.371 1 91.69 287 ILE B CA 1
ATOM 4491 C C . ILE B 1 287 ? 6.004 -29.422 -6.816 1 91.69 287 ILE B C 1
ATOM 4493 O O . ILE B 1 287 ? 5.906 -30.281 -7.684 1 91.69 287 ILE B O 1
ATOM 4497 N N . GLN B 1 288 ? 5.836 -28.109 -7.016 1 87.69 288 GLN B N 1
ATOM 4498 C CA . GLN B 1 288 ? 5.652 -27.562 -8.359 1 87.69 288 GLN B CA 1
ATOM 4499 C C . GLN B 1 288 ? 6.402 -26.234 -8.523 1 87.69 288 GLN B C 1
ATOM 4501 O O . GLN B 1 288 ? 6.285 -25.344 -7.684 1 87.69 288 GLN B O 1
ATOM 4506 N N . ARG B 1 289 ? 7.238 -26.203 -9.5 1 80.88 289 ARG B N 1
ATOM 4507 C CA . ARG B 1 289 ? 7.762 -24.906 -9.898 1 80.88 289 ARG B CA 1
ATOM 4508 C C . ARG B 1 289 ? 6.762 -24.156 -10.773 1 80.88 289 ARG B C 1
ATOM 4510 O O . ARG B 1 289 ? 6.406 -24.609 -11.859 1 80.88 289 ARG B O 1
ATOM 4517 N N . TYR B 1 290 ? 6.285 -23.078 -10.273 1 66.62 290 TYR B N 1
ATOM 4518 C CA . TYR B 1 290 ? 5.195 -22.484 -11.039 1 66.62 290 TYR B CA 1
ATOM 4519 C C . TYR B 1 290 ? 5.629 -21.172 -11.672 1 66.62 290 TYR B C 1
ATOM 4521 O O . TYR B 1 290 ? 4.895 -20.578 -12.469 1 66.62 290 TYR B O 1
ATOM 4529 N N . ALA B 1 291 ? 6.738 -20.578 -11.305 1 64.88 291 ALA B N 1
ATOM 4530 C CA . ALA B 1 291 ? 7.23 -19.391 -11.984 1 64.88 291 ALA B CA 1
ATOM 4531 C C . ALA B 1 291 ? 8.742 -19.453 -12.172 1 64.88 291 ALA B C 1
ATOM 4533 O O . ALA B 1 291 ? 9.477 -19.844 -11.258 1 64.88 291 ALA B O 1
ATOM 4534 N N . GLU B 1 292 ? 8.969 -19.312 -13.5 1 66.19 292 GLU B N 1
ATOM 4535 C CA . GLU B 1 292 ? 10.383 -19.219 -13.844 1 66.19 292 GLU B CA 1
ATOM 4536 C C . GLU B 1 292 ? 10.812 -17.766 -14.031 1 66.19 292 GLU B C 1
ATOM 4538 O O . GLU B 1 292 ? 9.992 -16.906 -14.375 1 66.19 292 GLU B O 1
ATOM 4543 N N . ASP B 1 293 ? 12.031 -17.625 -13.734 1 63.22 293 ASP B N 1
ATOM 4544 C CA . ASP B 1 293 ? 12.562 -16.281 -13.898 1 63.22 293 ASP B CA 1
ATOM 4545 C C . ASP B 1 293 ? 12.242 -15.719 -15.281 1 63.22 293 ASP B C 1
ATOM 4547 O O . ASP B 1 293 ? 12.406 -16.406 -16.281 1 63.22 293 ASP B O 1
ATOM 4551 N N . ILE B 1 294 ? 11.594 -14.625 -15.227 1 59.22 294 ILE B N 1
ATOM 4552 C CA . ILE B 1 294 ? 11.164 -13.953 -16.453 1 59.22 294 ILE B CA 1
ATOM 4553 C C . ILE B 1 294 ? 12.336 -13.836 -17.422 1 59.22 294 ILE B C 1
ATOM 4555 O O . ILE B 1 294 ? 12.133 -13.734 -18.625 1 59.22 294 ILE B O 1
ATOM 4559 N N . LEU B 1 295 ? 13.602 -13.93 -16.859 1 57.88 295 LEU B N 1
ATOM 4560 C CA . LEU B 1 295 ? 14.797 -13.766 -17.688 1 57.88 295 LEU B CA 1
ATOM 4561 C C . LEU B 1 295 ? 15.133 -15.055 -18.406 1 57.88 295 LEU B C 1
ATOM 4563 O O . LEU B 1 295 ? 15.969 -15.062 -19.328 1 57.88 295 LEU B O 1
ATOM 4567 N N . ARG B 1 296 ? 14.586 -16.203 -17.922 1 58.56 296 ARG B N 1
ATOM 4568 C CA . ARG B 1 296 ? 14.867 -17.469 -18.609 1 58.56 296 ARG B CA 1
ATOM 4569 C C . ARG B 1 296 ? 14.211 -17.5 -19.984 1 58.56 296 ARG B C 1
ATOM 4571 O O . ARG B 1 296 ? 14.695 -18.172 -20.891 1 58.56 296 ARG B O 1
ATOM 4578 N N . ALA B 1 297 ? 13.078 -16.797 -20.172 1 49.81 297 ALA B N 1
ATOM 4579 C CA . ALA B 1 297 ? 12.477 -16.922 -21.484 1 49.81 297 ALA B CA 1
ATOM 4580 C C . ALA B 1 297 ? 13.203 -16.062 -22.516 1 49.81 297 ALA B C 1
ATOM 4582 O O . ALA B 1 297 ? 13.688 -14.969 -22.188 1 49.81 297 ALA B O 1
#

Organism: Ectocarpus siliculosus (NCBI:txid2880)

Nearest PDB structures (foldseek):
  5che-assembly1_D  TM=8.690E-01  e=2.214E-20  Arabidopsis thaliana
  5bnc-assembly1_B  TM=7.468E-01  e=2.699E-21  Mycolicibacterium smegmatis MC2 155
  5che-assembly1_C  TM=8.479E-01  e=3.144E-20  Arabidopsis thaliana
  6vna-assembly1_A  TM=9.022E-01  e=8.429E-12  Paracoccus denitrificans PD1222
  6vna-assembly2_B-2  TM=9.043E-01  e=1.129E-11  Paracoccus denitrificans PD1222

InterPro domains:
  IPR012349 FMN-binding split barrel [G3DSA:2.30.110.10] (24-183)
  IPR019595 Domain of unknown function DUF2470 [PF10615] (193-266)
  IPR037119 Haem oxygenase HugZ-like superfamily [G3DSA:3.20.180.10] (184-285)
  IPR055343 CREG-like, beta-barrel [PF13883] (29-181)

Radius of gyration: 25.33 Å; Cα contacts (8 Å, |Δi|>4): 1212; chains: 2; bounding box: 57×82×85 Å

Foldseek 3Di:
DDDPPPDPDPPPPPDPDDPDDDLDDDLLQVALLQLQQQQKWWKWFFFCDPVVHDGGDIDIDIFGFDADLLRWTKGKDFCPDRRNVRCVVPQWIKTKTWHDDDPPDDDSQQTKIKIFTAGKAFDDDPVVLVVCLVVVCVVVVVCNVVSVDPRIGMIIGDGQWMWIANGPNQDIDIDGSVSNRPHHHFLCSNPWSVVQVCCQVPPQVLQQLLCVPPVVPNDFPDKGWRTAGQFFTKMWTHRDHWIWIKTFGFPGGHNDPVRRVVSVVVLSVVSVCVVVVNDDPDDRTDMDTRGTGPVVD/DDDPPPDDDPPPPPDPDPPDDDLDDDLLQVALLQLQQQQKWKKWFFFCDPVVHDGGDIDIDIFGFDADLLRWTKGKDFCPDRRNVRCVVPQWIKTKTWHDDDPPDDDSQQTKIKIFTAGKAFDDDPVVLVVCLVVVCVVVVVCNVVSVDPRIGMIIGDGQWMWIANGPRQDIDIDGSVSNRVHHHFLCSNPWSVVQVCCQVPPQVLQQLLCVPPVVPNDFPDKGWRTAGQFFTKMWTHRDHWIWIKTFGFPGGHNDPVRRVVSVVVLSVVSVCVVVVNDDPDDRTDMDTRGTGPVVD

Solvent-accessible surface area (backbone atoms only — not comparable to full-atom values): 32072 Å² total; per-residue (Å²): 134,84,78,75,83,71,77,76,71,76,76,66,78,74,59,61,57,96,90,56,78,71,48,65,76,52,70,44,30,50,42,36,24,27,59,62,60,29,45,36,35,35,40,12,25,30,30,64,41,70,85,76,33,60,65,62,34,23,37,41,41,83,44,58,41,44,64,51,90,53,65,36,44,34,32,75,42,46,61,85,39,69,67,45,49,9,37,75,69,42,34,48,27,13,38,27,23,40,44,72,78,62,91,86,71,67,61,70,62,53,40,34,32,30,28,38,24,30,40,50,42,78,64,79,54,66,71,59,50,58,51,44,47,54,53,46,23,71,76,38,61,86,39,50,66,50,66,72,34,89,58,36,44,49,33,33,44,48,62,70,37,33,37,33,31,59,17,74,71,67,42,68,45,80,41,60,45,71,57,41,34,71,39,54,53,47,90,34,49,87,49,22,64,61,54,36,50,52,42,57,73,69,33,56,69,50,51,47,39,33,31,32,71,71,66,73,35,75,74,54,75,42,76,39,59,75,46,48,47,42,30,26,36,32,34,41,38,28,43,87,94,40,46,37,29,35,36,42,20,42,95,58,75,38,90,45,70,68,48,44,50,52,49,50,48,48,53,43,48,52,26,49,36,47,74,71,68,51,81,68,95,64,78,66,66,56,72,43,78,79,32,69,34,79,79,76,105,135,82,78,76,82,69,79,75,73,76,74,66,77,74,62,58,57,96,88,55,77,71,50,63,75,54,70,43,29,49,42,34,25,26,56,62,60,28,45,36,35,36,40,12,25,31,31,65,42,72,88,76,32,60,66,62,33,23,36,40,41,81,45,57,41,45,64,53,90,53,65,38,45,32,31,77,43,46,63,85,38,68,67,44,49,9,37,75,69,40,34,46,26,13,38,28,24,39,44,72,78,62,90,84,71,67,60,71,63,53,40,36,33,32,30,38,25,29,40,50,42,77,64,79,52,66,73,59,48,59,53,42,47,54,54,44,23,70,77,39,64,87,40,49,66,49,66,72,34,88,58,36,45,50,33,33,43,48,63,69,36,32,37,36,30,60,18,73,70,67,43,67,47,80,40,61,45,70,57,39,33,71,38,54,53,46,90,33,49,88,49,24,64,60,54,34,49,52,42,58,73,68,35,54,69,49,50,47,40,34,30,32,71,72,68,74,35,75,74,53,75,41,75,39,60,76,47,46,48,40,29,24,38,32,35,41,38,30,42,88,92,41,45,36,31,35,37,41,20,41,93,57,75,37,88,44,70,66,48,44,51,51,50,50,48,49,52,44,48,53,27,50,35,47,74,70,68,49,83,69,92,65,78,68,67,55,70,44,79,78,34,68,34,78,78,75,107